Protein AF-0000000072934837 (afdb_homodimer)

Nearest PDB structures (foldseek):
  4kae-assembly1_B  TM=8.809E-01  e=1.795E-12  Anaeromyxobacter dehalogenans 2CP-1
  8agq-assembly1_A  TM=8.141E-01  e=1.104E-08  Populus trichocarpa
  5f05-assembly1_B  TM=7.492E-01  e=6.466E-09  Populus trichocarpa
  5a5k-assembly4_N  TM=7.099E-01  e=2.215E-08  Arabidopsis thaliana
  5a5k-assembly3_O  TM=7.256E-01  e=4.943E-08  Arabidopsis thaliana

pLDDT: mean 95.66, std 6.46, range [39.19, 98.81]

Sequence (382 aa):
MSSSLKLYSYFRSSAAYRVRIALNYKGLPYETIPINLVKGEHKTPEYKKIHPAMLLPALVTTDGNVITQSLVIIDYLDRTFPDSPKLIPENCVDRAAALSIAMIIACDTHPLQNLSVFQYASKVAGRDVRDQWVTHFIERGLSTVEESIRGDGPYCIGGEMSIADVCLVPQVYNALRFQVPLEEKFPNISRMSSSLKLYSYFRSSAAYRVRIALNYKGLPYETIPINLVKGEHKTPEYKKIHPAMLLPALVTTDGNVITQSLVIIDYLDRTFPDSPKLIPENCVDRAAALSIAMIIACDTHPLQNLSVFQYASKVAGRDVRDQWVTHFIERGLSTVEESIRGDGPYCIGGEMSIADVCLVPQVYNALRFQVPLEEKFPNISR

Solvent-accessible surface area (backbone atoms only — not comparable to full-atom values): 20328 Å² total; per-residue (Å²): 124,74,83,46,34,33,34,39,30,37,93,84,35,49,48,23,40,24,44,51,49,49,36,57,72,38,68,53,75,64,44,79,41,81,41,52,65,91,81,44,50,38,72,35,74,72,41,29,76,72,29,77,73,39,64,69,23,38,37,32,41,56,87,67,48,72,40,45,48,40,69,43,41,50,53,48,48,42,69,73,41,66,92,32,72,62,38,71,57,82,52,66,69,59,24,45,52,31,48,30,47,26,41,45,40,54,20,67,17,50,45,65,55,31,68,73,46,36,52,49,50,13,59,70,35,74,45,88,40,46,69,64,51,36,48,51,40,48,52,55,33,48,52,43,45,44,70,62,50,32,79,86,42,87,28,48,74,14,86,52,74,31,46,24,44,38,48,41,52,40,53,51,51,51,35,52,75,65,66,49,66,46,66,81,76,29,52,72,71,61,96,125,72,82,47,34,34,34,38,31,37,94,84,35,48,46,23,40,25,43,52,51,50,37,57,72,39,66,53,75,64,42,80,43,81,42,50,67,91,80,42,49,38,71,35,74,72,42,29,74,73,29,78,74,40,63,67,22,37,36,32,40,55,87,66,49,72,40,45,48,41,69,43,42,51,52,49,49,41,68,73,40,64,91,32,70,61,38,69,55,83,54,67,70,59,24,45,53,30,47,30,48,26,42,45,40,55,22,67,18,50,46,66,55,32,68,74,46,36,51,48,50,13,60,70,36,74,44,90,41,45,70,64,51,37,48,51,42,46,52,55,32,49,52,44,46,46,72,63,49,33,79,85,43,88,30,48,74,14,86,52,76,32,46,25,43,38,47,42,53,39,52,51,52,52,33,54,77,67,64,49,66,46,65,82,75,29,51,72,74,62,95

Structure (mmCIF, N/CA/C/O backbone):
data_AF-0000000072934837-model_v1
#
loop_
_entity.id
_entity.type
_entity.pdbx_description
1 polymer 'Glutathione-S-transferase theta, GST, putative'
#
loop_
_atom_site.group_PDB
_atom_site.id
_atom_site.type_symbol
_atom_site.label_atom_id
_atom_site.label_alt_id
_atom_site.label_comp_id
_atom_site.label_asym_id
_atom_site.label_entity_id
_atom_site.label_seq_id
_atom_site.pdbx_PDB_ins_code
_atom_site.Cartn_x
_atom_site.Cartn_y
_atom_site.Cartn_z
_atom_site.occupancy
_atom_site.B_iso_or_equiv
_atom_site.auth_seq_id
_atom_site.auth_comp_id
_atom_site.auth_asym_id
_atom_site.auth_atom_id
_atom_site.pdbx_PDB_model_num
ATOM 1 N N . MET A 1 1 ? 29.797 11.805 10.359 1 39.31 1 MET A N 1
ATOM 2 C CA . MET A 1 1 ? 28.547 11.172 9.945 1 39.31 1 MET A CA 1
ATOM 3 C C . MET A 1 1 ? 28.125 11.664 8.562 1 39.31 1 MET A C 1
ATOM 5 O O . MET A 1 1 ? 28.141 12.867 8.289 1 39.31 1 MET A O 1
ATOM 9 N N . SER A 1 2 ? 28.203 11.062 7.504 1 48.88 2 SER A N 1
ATOM 10 C CA . SER A 1 2 ? 28.016 11.625 6.172 1 48.88 2 SER A CA 1
ATOM 11 C C . SER A 1 2 ? 26.672 12.336 6.059 1 48.88 2 SER A C 1
ATOM 13 O O . SER A 1 2 ? 25.641 11.805 6.48 1 48.88 2 SER A O 1
ATOM 15 N N . SER A 1 3 ? 26.547 13.688 5.93 1 64.88 3 SER A N 1
ATOM 16 C CA . SER A 1 3 ? 25.578 14.773 5.922 1 64.88 3 SER A CA 1
ATOM 17 C C . SER A 1 3 ? 24.609 14.633 4.762 1 64.88 3 SER A C 1
ATOM 19 O O . SER A 1 3 ? 23.797 15.531 4.504 1 64.88 3 SER A O 1
ATOM 21 N N . SER A 1 4 ? 24.656 13.391 4.043 1 88.62 4 SER A N 1
ATOM 22 C CA . SER A 1 4 ? 23.797 13.352 2.859 1 88.62 4 SER A CA 1
ATOM 23 C C . SER A 1 4 ? 22.844 12.164 2.902 1 88.62 4 SER A C 1
ATOM 25 O O . SER A 1 4 ? 23.109 11.18 3.605 1 88.62 4 SER A O 1
ATOM 27 N N . LEU A 1 5 ? 21.703 12.273 2.369 1 97.56 5 LEU A N 1
ATOM 28 C CA . LEU A 1 5 ? 20.781 11.172 2.143 1 97.56 5 LEU A CA 1
ATOM 29 C C . LEU A 1 5 ? 21.438 10.062 1.336 1 97.56 5 LEU A C 1
ATOM 31 O O . LEU A 1 5 ? 22.203 10.328 0.406 1 97.56 5 LEU A O 1
ATOM 35 N N . LYS A 1 6 ? 21.281 8.773 1.802 1 98.31 6 LYS A N 1
ATOM 36 C CA . LYS A 1 6 ? 21.703 7.602 1.039 1 98.31 6 LYS A CA 1
ATOM 37 C C . LYS A 1 6 ? 20.516 6.73 0.647 1 98.31 6 LYS A C 1
ATOM 39 O O . LYS A 1 6 ? 19.672 6.422 1.482 1 98.31 6 LYS A O 1
ATOM 44 N N . LEU A 1 7 ? 20.438 6.379 -0.629 1 98.62 7 LEU A N 1
ATOM 45 C CA . LEU A 1 7 ? 19.344 5.547 -1.126 1 98.62 7 LEU A CA 1
ATOM 46 C C . LEU A 1 7 ? 19.875 4.207 -1.626 1 98.62 7 LEU A C 1
ATOM 48 O O . LEU A 1 7 ? 20.625 4.152 -2.602 1 98.62 7 LEU A O 1
ATOM 52 N N . TYR A 1 8 ? 19.562 3.127 -0.893 1 98.5 8 TYR A N 1
ATOM 53 C CA . TYR A 1 8 ? 19.734 1.795 -1.46 1 98.5 8 TYR A CA 1
ATOM 54 C C . TYR A 1 8 ? 18.75 1.548 -2.594 1 98.5 8 TYR A C 1
ATOM 56 O O . TYR A 1 8 ? 17.531 1.619 -2.395 1 98.5 8 TYR A O 1
ATOM 64 N N . SER A 1 9 ? 19.297 1.245 -3.766 1 97.75 9 SER A N 1
ATOM 65 C CA . SER A 1 9 ? 18.453 1.261 -4.961 1 97.75 9 SER A CA 1
ATOM 66 C C . SER A 1 9 ? 18.906 0.21 -5.969 1 97.75 9 SER A C 1
ATOM 68 O O . SER A 1 9 ? 19.969 -0.39 -5.809 1 97.75 9 SER A O 1
ATOM 70 N N . TYR A 1 10 ? 18.062 -0.093 -6.844 1 95.56 10 TYR A N 1
ATOM 71 C CA . TYR A 1 10 ? 18.266 -0.911 -8.031 1 95.56 10 TYR A CA 1
ATOM 72 C C . TYR A 1 10 ? 17.578 -0.302 -9.242 1 95.56 10 TYR A C 1
ATOM 74 O O . TYR A 1 10 ? 16.438 0.153 -9.141 1 95.56 10 TYR A O 1
ATOM 82 N N . PHE A 1 11 ? 18.156 -0.319 -10.391 1 91.25 11 PHE A N 1
ATOM 83 C CA . PHE A 1 11 ? 17.688 0.485 -11.516 1 91.25 11 PHE A CA 1
ATOM 84 C C . PHE A 1 11 ? 16.359 -0.035 -12.031 1 91.25 11 PHE A C 1
ATOM 86 O O . PHE A 1 11 ? 15.555 0.73 -12.562 1 91.25 11 PHE A O 1
ATOM 93 N N . ARG A 1 12 ? 16.078 -1.311 -11.836 1 91.12 12 ARG A N 1
ATOM 94 C CA . ARG A 1 12 ? 14.828 -1.846 -12.367 1 91.12 12 ARG A CA 1
ATOM 95 C C . ARG A 1 12 ? 13.773 -1.961 -11.273 1 91.12 12 ARG A C 1
ATOM 97 O O . ARG A 1 12 ? 12.672 -2.457 -11.523 1 91.12 12 ARG A O 1
ATOM 104 N N . SER A 1 13 ? 14.109 -1.567 -10.094 1 95.06 13 SER A N 1
ATOM 105 C CA . SER A 1 13 ? 13.141 -1.603 -9.008 1 95.06 13 SER A CA 1
ATOM 106 C C . SER A 1 13 ? 12.125 -0.474 -9.133 1 95.06 13 SER A C 1
ATOM 108 O O . SER A 1 13 ? 12.477 0.702 -9.008 1 95.06 13 SER A O 1
ATOM 110 N N . SER A 1 14 ? 10.867 -0.869 -9.312 1 97.31 14 SER A N 1
ATOM 111 C CA . SER A 1 14 ? 9.805 0.116 -9.477 1 97.31 14 SER A CA 1
ATOM 112 C C . SER A 1 14 ? 9.648 0.981 -8.234 1 97.31 14 SER A C 1
ATOM 114 O O . SER A 1 14 ? 9.461 2.195 -8.336 1 97.31 14 SER A O 1
ATOM 116 N N . ALA A 1 15 ? 9.742 0.366 -7.043 1 98.19 15 ALA A N 1
ATOM 117 C CA . ALA A 1 15 ? 9.609 1.102 -5.789 1 98.19 15 ALA A CA 1
ATOM 118 C C . ALA A 1 15 ? 10.773 2.076 -5.602 1 98.19 15 ALA A C 1
ATOM 120 O O . ALA A 1 15 ? 10.57 3.205 -5.145 1 98.19 15 ALA A O 1
ATOM 121 N N . ALA A 1 16 ? 11.977 1.66 -5.93 1 98.31 16 ALA A N 1
ATOM 122 C CA . ALA A 1 16 ? 13.125 2.557 -5.832 1 98.31 16 ALA A CA 1
ATOM 123 C C . ALA A 1 16 ? 13.055 3.652 -6.891 1 98.31 16 ALA A C 1
ATOM 125 O O . ALA A 1 16 ? 13.484 4.781 -6.652 1 98.31 16 ALA A O 1
ATOM 126 N N . TYR A 1 17 ? 12.547 3.285 -8.039 1 98.44 17 TYR A N 1
ATOM 127 C CA . TYR A 1 17 ? 12.367 4.227 -9.141 1 98.44 17 TYR A CA 1
ATOM 128 C C . TYR A 1 17 ? 11.492 5.398 -8.727 1 98.44 17 TYR A C 1
ATOM 130 O O . TYR A 1 17 ? 11.836 6.559 -8.969 1 98.44 17 TYR A O 1
ATOM 138 N N . ARG A 1 18 ? 10.406 5.152 -8.047 1 98.5 18 ARG A N 1
ATOM 139 C CA . ARG A 1 18 ? 9.516 6.223 -7.605 1 98.5 18 ARG A CA 1
ATOM 140 C C . ARG A 1 18 ? 10.227 7.168 -6.641 1 98.5 18 ARG A C 1
ATOM 142 O O . ARG A 1 18 ? 10.023 8.383 -6.684 1 98.5 18 ARG A O 1
ATOM 149 N N . VAL A 1 19 ? 11.086 6.609 -5.762 1 98.81 19 VAL A N 1
ATOM 150 C CA . VAL A 1 19 ? 11.805 7.43 -4.793 1 98.81 19 VAL A CA 1
ATOM 151 C C . VAL A 1 19 ? 12.867 8.266 -5.512 1 98.81 19 VAL A C 1
ATOM 153 O O . VAL A 1 19 ? 13.078 9.43 -5.176 1 98.81 19 VAL A O 1
ATOM 156 N N . ARG A 1 20 ? 13.516 7.668 -6.516 1 98.69 20 ARG A N 1
ATOM 157 C CA . ARG A 1 20 ? 14.484 8.43 -7.297 1 98.69 20 ARG A CA 1
ATOM 158 C C . ARG A 1 20 ? 13.82 9.609 -8 1 98.69 20 ARG A C 1
ATOM 160 O O . ARG A 1 20 ? 14.359 10.719 -8.016 1 98.69 20 ARG A O 1
ATOM 167 N N . ILE A 1 21 ? 12.648 9.383 -8.609 1 98.62 21 ILE A N 1
ATOM 168 C CA . ILE A 1 21 ? 11.914 10.484 -9.234 1 98.62 21 ILE A CA 1
ATOM 169 C C . ILE A 1 21 ? 11.641 11.578 -8.203 1 98.62 21 ILE A C 1
ATOM 171 O O . ILE A 1 21 ? 11.867 12.758 -8.469 1 98.62 21 ILE A O 1
ATOM 175 N N . ALA A 1 22 ? 11.172 11.188 -6.984 1 98.75 22 ALA A N 1
ATOM 176 C CA . ALA A 1 22 ? 10.828 12.141 -5.934 1 98.75 22 ALA A CA 1
ATOM 177 C C . ALA A 1 22 ? 12.047 12.961 -5.527 1 98.75 22 ALA A C 1
ATOM 179 O O . ALA A 1 22 ? 11.969 14.188 -5.438 1 98.75 22 ALA A O 1
ATOM 180 N N . LEU A 1 23 ? 13.148 12.273 -5.262 1 98.62 23 LEU A N 1
ATOM 181 C CA . LEU A 1 23 ? 14.367 12.953 -4.836 1 98.62 23 LEU A CA 1
ATOM 182 C C . LEU A 1 23 ? 14.836 13.945 -5.891 1 98.62 23 LEU A C 1
ATOM 184 O O . LEU A 1 23 ? 15.203 15.078 -5.566 1 98.62 23 LEU A O 1
ATOM 188 N N . ASN A 1 24 ? 14.844 13.555 -7.121 1 98.38 24 ASN A N 1
ATOM 189 C CA . ASN A 1 24 ? 15.305 14.414 -8.211 1 98.38 24 ASN A CA 1
ATOM 190 C C . ASN A 1 24 ? 14.352 15.586 -8.43 1 98.38 24 ASN A C 1
ATOM 192 O O . ASN A 1 24 ? 14.797 16.719 -8.633 1 98.38 24 ASN A O 1
ATOM 196 N N . TYR A 1 25 ? 13.078 15.281 -8.438 1 98.12 25 TYR A N 1
ATOM 197 C CA . TYR A 1 25 ? 12.086 16.344 -8.586 1 98.12 25 TYR A CA 1
ATOM 198 C C . TYR A 1 25 ? 12.25 17.406 -7.504 1 98.12 25 TYR A C 1
ATOM 200 O O . TYR A 1 25 ? 12.102 18.594 -7.77 1 98.12 25 TYR A O 1
ATOM 208 N N . LYS A 1 26 ? 12.523 17 -6.297 1 98 26 LYS A N 1
ATOM 209 C CA . LYS A 1 26 ? 12.648 17.891 -5.145 1 98 26 LYS A CA 1
ATOM 210 C C . LYS A 1 26 ? 14.023 18.562 -5.102 1 98 26 LYS A C 1
ATOM 212 O O . LYS A 1 26 ? 14.258 19.453 -4.293 1 98 26 LYS A O 1
ATOM 217 N N . GLY A 1 27 ? 14.922 18.125 -5.961 1 97.88 27 GLY A N 1
ATOM 218 C CA . GLY A 1 27 ? 16.25 18.688 -6.027 1 97.88 27 GLY A CA 1
ATOM 219 C C . GLY A 1 27 ? 17.094 18.375 -4.809 1 97.88 27 GLY A C 1
ATOM 220 O O . GLY A 1 27 ? 17.906 19.203 -4.371 1 97.88 27 GLY A O 1
ATOM 221 N N . LEU A 1 28 ? 16.922 17.25 -4.234 1 97.62 28 LEU A N 1
ATOM 222 C CA . LEU A 1 28 ? 17.656 16.859 -3.033 1 97.62 28 LEU A CA 1
ATOM 223 C C . LEU A 1 28 ? 18.875 16 -3.389 1 97.62 28 LEU A C 1
ATOM 225 O O . LEU A 1 28 ? 18.75 15 -4.09 1 97.62 28 LEU A O 1
ATOM 229 N N . PRO A 1 29 ? 20.031 16.406 -2.947 1 97.12 29 PRO A N 1
ATOM 230 C CA . PRO A 1 29 ? 21.203 15.57 -3.174 1 97.12 29 PRO A CA 1
ATOM 231 C C . PRO A 1 29 ? 21.156 14.266 -2.375 1 97.12 29 PRO A C 1
ATOM 233 O O . PRO A 1 29 ? 20.703 14.258 -1.229 1 97.12 29 PRO A O 1
ATOM 236 N N . TYR A 1 30 ? 21.625 13.219 -2.998 1 97.94 30 TYR A N 1
ATOM 237 C CA . TYR A 1 30 ? 21.688 11.922 -2.326 1 97.94 30 TYR A CA 1
ATOM 238 C C . TYR A 1 30 ? 22.734 11.023 -2.977 1 97.94 30 TYR A C 1
ATOM 240 O O . TYR A 1 30 ? 23.094 11.227 -4.137 1 97.94 30 TYR A O 1
ATOM 248 N N . GLU A 1 31 ? 23.203 10.086 -2.217 1 97.75 31 GLU A N 1
ATOM 249 C CA . GLU A 1 31 ? 24.078 9.031 -2.707 1 97.75 31 GLU A CA 1
ATOM 250 C C . GLU A 1 31 ? 23.312 7.75 -2.992 1 97.75 31 GLU A C 1
ATOM 252 O O . GLU A 1 31 ? 22.484 7.32 -2.182 1 97.75 31 GLU A O 1
ATOM 257 N N . THR A 1 32 ? 23.562 7.16 -4.133 1 97.56 32 THR A N 1
ATOM 258 C CA . THR A 1 32 ? 22.953 5.883 -4.469 1 97.56 32 THR A CA 1
ATOM 259 C C . THR A 1 32 ? 23.859 4.723 -4.074 1 97.56 32 THR A C 1
ATOM 261 O O . THR A 1 32 ? 25.047 4.715 -4.41 1 97.56 32 THR A O 1
ATOM 264 N N . ILE A 1 33 ? 23.344 3.812 -3.307 1 97.44 33 ILE A N 1
ATOM 265 C CA . ILE A 1 33 ? 24.016 2.549 -3.002 1 97.44 33 ILE A CA 1
ATOM 266 C C . ILE A 1 33 ? 23.359 1.416 -3.781 1 97.44 33 ILE A C 1
ATOM 268 O O . ILE A 1 33 ? 22.266 0.964 -3.428 1 97.44 33 ILE A O 1
ATOM 272 N N . PRO A 1 34 ? 23.969 0.91 -4.777 1 97.06 34 PRO A N 1
ATOM 273 C CA . PRO A 1 34 ? 23.328 -0.082 -5.637 1 97.06 34 PRO A CA 1
ATOM 274 C C . PRO A 1 34 ? 23.203 -1.45 -4.973 1 97.06 34 PRO A C 1
ATOM 276 O O . PRO A 1 34 ? 24.109 -1.89 -4.273 1 97.06 34 PRO A O 1
ATOM 279 N N . ILE A 1 35 ? 22.078 -2.033 -5.023 1 96.56 35 ILE A N 1
ATOM 280 C CA . ILE A 1 35 ? 21.781 -3.404 -4.629 1 96.56 35 ILE A CA 1
ATOM 281 C C . ILE A 1 35 ? 21.281 -4.195 -5.84 1 96.56 35 ILE A C 1
ATOM 283 O O . ILE A 1 35 ? 20.172 -3.955 -6.332 1 96.56 35 ILE A O 1
ATOM 287 N N . ASN A 1 36 ? 22.062 -5.199 -6.363 1 93.25 36 ASN A N 1
ATOM 288 C CA . ASN A 1 36 ? 21.656 -5.988 -7.523 1 93.25 36 ASN A CA 1
ATOM 289 C C . ASN A 1 36 ? 20.688 -7.098 -7.133 1 93.25 36 ASN A C 1
ATOM 291 O O . ASN A 1 36 ? 21.094 -8.117 -6.57 1 93.25 36 ASN A O 1
ATOM 295 N N . LEU A 1 37 ? 19.453 -6.988 -7.527 1 89.06 37 LEU A N 1
ATOM 296 C CA . LEU A 1 37 ? 18.406 -7.938 -7.152 1 89.06 37 LEU A CA 1
ATOM 297 C C . LEU A 1 37 ? 18.594 -9.258 -7.891 1 89.06 37 LEU A C 1
ATOM 299 O O . LEU A 1 37 ? 18.312 -10.328 -7.34 1 89.06 37 LEU A O 1
ATOM 303 N N . VAL A 1 38 ? 19.047 -9.211 -9.133 1 85.19 38 VAL A N 1
ATOM 304 C CA . VAL A 1 38 ? 19.219 -10.398 -9.953 1 85.19 38 VAL A CA 1
ATOM 305 C C . VAL A 1 38 ? 20.328 -11.273 -9.383 1 85.19 38 VAL A C 1
ATOM 307 O O . VAL A 1 38 ? 20.234 -12.5 -9.383 1 85.19 38 VAL A O 1
ATOM 310 N N . LYS A 1 39 ? 21.344 -10.641 -8.789 1 91.31 39 LYS A N 1
ATOM 311 C CA . LYS A 1 39 ? 22.469 -11.359 -8.188 1 91.31 39 LYS A CA 1
ATOM 312 C C . LYS A 1 39 ? 22.172 -11.742 -6.742 1 91.31 39 LYS A C 1
ATOM 314 O O . LYS A 1 39 ? 23 -12.359 -6.074 1 91.31 39 LYS A O 1
ATOM 319 N N . GLY A 1 40 ? 21.031 -11.266 -6.207 1 91.69 40 GLY A N 1
ATOM 320 C CA . GLY A 1 40 ? 20.594 -11.656 -4.875 1 91.69 40 GLY A CA 1
ATOM 321 C C . GLY A 1 40 ? 21.25 -10.836 -3.775 1 91.69 40 GLY A C 1
ATOM 322 O O . GLY A 1 40 ? 21.312 -11.273 -2.623 1 91.69 40 GLY A O 1
ATOM 323 N N . GLU A 1 41 ? 21.766 -9.711 -4.043 1 94.25 41 GLU A N 1
ATOM 324 C CA . GLU A 1 41 ? 22.469 -8.891 -3.062 1 94.25 41 GLU A CA 1
ATOM 325 C C . GLU A 1 41 ? 21.531 -8.43 -1.955 1 94.25 41 GLU A C 1
ATOM 327 O O . GLU A 1 41 ? 21.969 -8.07 -0.861 1 94.25 41 GLU A O 1
ATOM 332 N N . HIS A 1 42 ? 20.234 -8.406 -2.256 1 94 42 HIS A N 1
ATOM 333 C CA . HIS A 1 42 ? 19.25 -8.008 -1.268 1 94 42 HIS A CA 1
ATOM 334 C C . HIS A 1 42 ? 19.016 -9.102 -0.239 1 94 42 HIS A C 1
ATOM 336 O O . HIS A 1 42 ? 18.328 -8.891 0.763 1 94 42 HIS A O 1
ATOM 342 N N . LYS A 1 43 ? 19.609 -10.258 -0.418 1 94.5 43 LYS A N 1
ATOM 343 C CA . LYS A 1 43 ? 19.359 -11.391 0.461 1 94.5 43 LYS A CA 1
ATOM 344 C C . LYS A 1 43 ? 20.531 -11.602 1.427 1 94.5 43 LYS A C 1
ATOM 346 O O . LYS A 1 43 ? 20.516 -12.555 2.213 1 94.5 43 LYS A O 1
ATOM 351 N N . THR A 1 44 ? 21.484 -10.773 1.417 1 95.56 44 THR A N 1
ATOM 352 C CA . THR A 1 44 ? 22.641 -10.922 2.285 1 95.56 44 THR A CA 1
ATOM 353 C C . THR A 1 44 ? 22.297 -10.516 3.717 1 95.56 44 THR A C 1
ATOM 355 O O . THR A 1 44 ? 21.438 -9.656 3.938 1 95.56 44 THR A O 1
ATOM 358 N N . PRO A 1 45 ? 23.016 -11.078 4.711 1 95.06 45 PRO A N 1
ATOM 359 C CA . PRO A 1 45 ? 22.828 -10.672 6.105 1 95.06 45 PRO A CA 1
ATOM 360 C C . PRO A 1 45 ? 23.109 -9.195 6.336 1 95.06 45 PRO A C 1
ATOM 362 O O . PRO A 1 45 ? 22.469 -8.555 7.176 1 95.06 45 PRO A O 1
ATOM 365 N N . GLU A 1 46 ? 24.062 -8.719 5.602 1 94.94 46 GLU A N 1
ATOM 366 C CA . GLU A 1 46 ? 24.422 -7.312 5.73 1 94.94 46 GLU A CA 1
ATOM 367 C C . GLU A 1 46 ? 23.266 -6.406 5.316 1 94.94 46 GLU A C 1
ATOM 369 O O . GLU A 1 46 ? 22.922 -5.453 6.023 1 94.94 46 GLU A O 1
ATOM 374 N N . TYR A 1 47 ? 22.688 -6.711 4.207 1 96.44 47 TYR A N 1
ATOM 375 C CA . TYR A 1 47 ? 21.594 -5.867 3.756 1 96.44 47 TYR A CA 1
ATOM 376 C C . TYR A 1 47 ? 20.359 -6.074 4.621 1 96.44 47 TYR A C 1
ATOM 378 O O . TYR A 1 47 ? 19.578 -5.141 4.84 1 96.44 47 TYR A O 1
ATOM 386 N N . LYS A 1 48 ? 20.156 -7.242 5.105 1 94.19 48 LYS A N 1
ATOM 387 C CA . LYS A 1 48 ? 19.016 -7.523 5.984 1 94.19 48 LYS A CA 1
ATOM 388 C C . LYS A 1 48 ? 19.031 -6.605 7.203 1 94.19 48 LYS A C 1
ATOM 390 O O . LYS A 1 48 ? 17.969 -6.25 7.727 1 94.19 48 LYS A O 1
ATOM 395 N N . LYS A 1 49 ? 20.172 -6.176 7.66 1 93.12 49 LYS A N 1
ATOM 396 C CA . LYS A 1 49 ? 20.281 -5.262 8.797 1 93.12 49 LYS A CA 1
ATOM 397 C C . LYS A 1 49 ? 19.75 -3.879 8.445 1 93.12 49 LYS A C 1
ATOM 399 O O . LYS A 1 49 ? 19.328 -3.127 9.32 1 93.12 49 LYS A O 1
ATOM 404 N N . ILE A 1 50 ? 19.766 -3.596 7.141 1 94.69 50 ILE A N 1
ATOM 405 C CA . ILE A 1 50 ? 19.297 -2.305 6.652 1 94.69 50 ILE A CA 1
ATOM 406 C C . ILE A 1 50 ? 17.797 -2.381 6.379 1 94.69 50 ILE A C 1
ATOM 408 O O . ILE A 1 50 ? 17.031 -1.504 6.797 1 94.69 50 ILE A O 1
ATOM 412 N N . HIS A 1 51 ? 17.422 -3.445 5.758 1 95.19 51 HIS A N 1
ATOM 413 C CA . HIS A 1 51 ? 16.047 -3.686 5.359 1 95.19 51 HIS A CA 1
ATOM 414 C C . HIS A 1 51 ? 15.602 -5.094 5.734 1 95.19 51 HIS A C 1
ATOM 416 O O . HIS A 1 51 ? 15.703 -6.02 4.922 1 95.19 51 HIS A O 1
ATOM 422 N N . PRO A 1 52 ? 14.945 -5.227 6.805 1 90.5 52 PRO A N 1
ATOM 423 C CA . PRO A 1 52 ? 14.609 -6.559 7.316 1 90.5 52 PRO A CA 1
ATOM 424 C C . PRO A 1 52 ? 13.766 -7.371 6.336 1 90.5 52 PRO A C 1
ATOM 426 O O . PRO A 1 52 ? 13.852 -8.602 6.316 1 90.5 52 PRO A O 1
ATOM 429 N N . ALA A 1 53 ? 13 -6.738 5.488 1 92 53 ALA A N 1
ATOM 430 C CA . ALA A 1 53 ? 12.188 -7.438 4.492 1 92 53 ALA A CA 1
ATOM 431 C C . ALA A 1 53 ? 13.023 -7.797 3.264 1 92 53 ALA A C 1
ATOM 433 O O . ALA A 1 53 ? 12.539 -8.484 2.359 1 92 53 ALA A O 1
ATOM 434 N N . MET A 1 54 ? 14.258 -7.293 3.215 1 94.31 54 MET A N 1
ATOM 435 C CA . MET A 1 54 ? 15.18 -7.559 2.117 1 94.31 54 MET A CA 1
ATOM 436 C C . MET A 1 54 ? 14.594 -7.094 0.788 1 94.31 54 MET A C 1
ATOM 438 O O . MET A 1 54 ? 14.648 -7.82 -0.207 1 94.31 54 MET A O 1
ATOM 442 N N . LEU A 1 55 ? 13.938 -6.027 0.875 1 94.62 55 LEU A N 1
ATOM 443 C CA . LEU A 1 55 ? 13.375 -5.383 -0.308 1 94.62 55 LEU A CA 1
ATOM 444 C C . LEU A 1 55 ? 14.047 -4.035 -0.562 1 94.62 55 LEU A C 1
ATOM 446 O O . LEU A 1 55 ? 15.031 -3.691 0.105 1 94.62 55 LEU A O 1
ATOM 450 N N . LEU A 1 56 ? 13.719 -3.404 -1.64 1 96.06 56 LEU A N 1
ATOM 451 C CA . LEU A 1 56 ? 14.117 -2.047 -1.985 1 96.06 56 LEU A CA 1
ATOM 452 C C . LEU A 1 56 ? 12.906 -1.124 -2.076 1 96.06 56 LEU A C 1
ATOM 454 O O . LEU A 1 56 ? 11.789 -1.583 -2.324 1 96.06 56 LEU A O 1
ATOM 458 N N . PRO A 1 57 ? 13.078 0.179 -1.885 1 98.19 57 PRO A N 1
ATOM 459 C CA . PRO A 1 57 ? 14.266 0.933 -1.478 1 98.19 57 PRO A CA 1
ATOM 460 C C . PRO A 1 57 ? 14.438 0.985 0.039 1 98.19 57 PRO A C 1
ATOM 462 O O . PRO A 1 57 ? 13.539 0.583 0.781 1 98.19 57 PRO A O 1
ATOM 465 N N . ALA A 1 58 ? 15.547 1.409 0.496 1 98.31 58 ALA A N 1
ATOM 466 C CA . ALA A 1 58 ? 15.789 1.918 1.844 1 98.31 58 ALA A CA 1
ATOM 467 C C . ALA A 1 58 ? 16.5 3.262 1.805 1 98.31 58 ALA A C 1
ATOM 469 O O . ALA A 1 58 ? 17.5 3.424 1.082 1 98.31 58 ALA A O 1
ATOM 470 N N . LEU A 1 59 ? 16.016 4.242 2.502 1 98.56 59 LEU A N 1
ATOM 471 C CA . LEU A 1 59 ? 16.641 5.559 2.602 1 98.56 59 LEU A CA 1
ATOM 472 C C . LEU A 1 59 ? 17.328 5.734 3.957 1 98.56 59 LEU A C 1
ATOM 474 O O . LEU A 1 59 ? 16.688 5.578 5 1 98.56 59 LEU A O 1
ATOM 478 N N . VAL A 1 60 ? 18.562 6 4.004 1 97.75 60 VAL A N 1
ATOM 479 C CA . VAL A 1 60 ? 19.266 6.41 5.219 1 97.75 60 VAL A CA 1
ATOM 480 C C . VAL A 1 60 ? 19.266 7.934 5.332 1 97.75 60 VAL A C 1
ATOM 482 O O . VAL A 1 60 ? 19.797 8.625 4.461 1 97.75 60 VAL A O 1
ATOM 485 N N . THR A 1 61 ? 18.672 8.414 6.336 1 96.69 61 THR A N 1
ATOM 486 C CA . THR A 1 61 ? 18.547 9.852 6.551 1 96.69 61 THR A CA 1
ATOM 487 C C . THR A 1 61 ? 19.875 10.453 7.035 1 96.69 61 THR A C 1
ATOM 489 O O . THR A 1 61 ? 20.812 9.719 7.344 1 96.69 61 THR A O 1
ATOM 492 N N . THR A 1 62 ? 19.859 11.797 7.109 1 93.12 62 THR A N 1
ATOM 493 C CA . THR A 1 62 ? 21.078 12.492 7.496 1 93.12 62 THR A CA 1
ATOM 494 C C . THR A 1 62 ? 21.453 12.172 8.938 1 93.12 62 THR A C 1
ATOM 496 O O . THR A 1 62 ? 22.625 12.219 9.305 1 93.12 62 THR A O 1
ATOM 499 N N . ASP A 1 63 ? 20.469 11.836 9.734 1 91.62 63 ASP A N 1
ATOM 500 C CA . ASP A 1 63 ? 20.734 11.523 11.141 1 91.62 63 ASP A CA 1
ATOM 501 C C . ASP A 1 63 ? 20.969 10.023 11.328 1 91.62 63 ASP A C 1
ATOM 503 O O . ASP A 1 63 ? 21.078 9.547 12.461 1 91.62 63 ASP A O 1
ATOM 507 N N . GLY A 1 64 ? 20.938 9.289 10.281 1 92.69 64 GLY A N 1
ATOM 508 C CA . GLY A 1 64 ? 21.344 7.895 10.344 1 92.69 64 GLY A CA 1
ATOM 509 C C . GLY A 1 64 ? 20.172 6.934 10.461 1 92.69 64 GLY A C 1
ATOM 510 O O . GLY A 1 64 ? 20.375 5.715 10.484 1 92.69 64 GLY A O 1
ATOM 511 N N . ASN A 1 65 ? 18.984 7.43 10.453 1 94.69 65 ASN A N 1
ATOM 512 C CA . ASN A 1 65 ? 17.812 6.559 10.508 1 94.69 65 ASN A CA 1
ATOM 513 C C . ASN A 1 65 ? 17.516 5.934 9.141 1 94.69 65 ASN A C 1
ATOM 515 O O . ASN A 1 65 ? 17.828 6.523 8.109 1 94.69 65 ASN A O 1
ATOM 519 N N . VAL A 1 66 ? 16.953 4.738 9.195 1 96.81 66 VAL A N 1
ATOM 520 C CA . VAL A 1 66 ? 16.578 4.051 7.965 1 96.81 66 VAL A CA 1
ATOM 521 C C . VAL A 1 66 ? 15.062 4.066 7.801 1 96.81 66 VAL A C 1
ATOM 523 O O . VAL A 1 66 ? 14.328 3.744 8.734 1 96.81 66 VAL A O 1
ATOM 526 N N . ILE A 1 67 ? 14.664 4.504 6.664 1 97.81 67 ILE A N 1
ATOM 527 C CA . ILE A 1 67 ? 13.25 4.461 6.305 1 97.81 67 ILE A CA 1
ATOM 528 C C . ILE A 1 67 ? 13.047 3.525 5.113 1 97.81 67 ILE A C 1
ATOM 530 O O . ILE A 1 67 ? 13.734 3.648 4.098 1 97.81 67 ILE A O 1
ATOM 534 N N . THR A 1 68 ? 12.125 2.617 5.387 1 96.5 68 THR A N 1
ATOM 535 C CA . THR A 1 68 ? 11.766 1.709 4.305 1 96.5 68 THR A CA 1
ATOM 536 C C . THR A 1 68 ? 10.375 2.033 3.764 1 96.5 68 THR A C 1
ATOM 538 O O . THR A 1 68 ? 9.688 2.908 4.293 1 96.5 68 THR A O 1
ATOM 541 N N . GLN A 1 69 ? 10 1.318 2.709 1 97.94 69 GLN A N 1
ATOM 542 C CA . GLN A 1 69 ? 8.742 1.555 2.004 1 97.94 69 GLN A CA 1
ATOM 543 C C . GLN A 1 69 ? 8.789 2.863 1.221 1 97.94 69 GLN A C 1
ATOM 545 O O . GLN A 1 69 ? 8.953 3.938 1.805 1 97.94 69 GLN A O 1
ATOM 550 N N . SER A 1 70 ? 8.523 2.77 -0.029 1 98.75 70 SER A N 1
ATOM 551 C CA . SER A 1 70 ? 8.742 3.887 -0.941 1 98.75 70 SER A CA 1
ATOM 552 C C . SER A 1 70 ? 7.805 5.047 -0.625 1 98.75 70 SER A C 1
ATOM 554 O O . SER A 1 70 ? 8.219 6.207 -0.629 1 98.75 70 SER A O 1
ATOM 556 N N . LEU A 1 71 ? 6.535 4.785 -0.303 1 98.81 71 LEU A N 1
ATOM 557 C CA . LEU A 1 71 ? 5.586 5.863 -0.046 1 98.81 71 LEU A CA 1
ATOM 558 C C . LEU A 1 71 ? 5.887 6.543 1.285 1 98.81 71 LEU A C 1
ATOM 560 O O . LEU A 1 71 ? 5.629 7.742 1.446 1 98.81 71 LEU A O 1
ATOM 564 N N . VAL A 1 72 ? 6.445 5.824 2.252 1 98.75 72 VAL A N 1
ATOM 565 C CA . VAL A 1 72 ? 6.844 6.391 3.537 1 98.75 72 VAL A CA 1
ATOM 566 C C . VAL A 1 72 ? 8.047 7.305 3.346 1 98.75 72 VAL A C 1
ATOM 568 O O . VAL A 1 72 ? 8.125 8.375 3.955 1 98.75 72 VAL A O 1
ATOM 571 N N . ILE A 1 73 ? 8.938 6.875 2.5 1 98.75 73 ILE A N 1
ATOM 572 C CA . ILE A 1 73 ? 10.094 7.703 2.178 1 98.75 73 ILE A CA 1
ATOM 573 C C . ILE A 1 73 ? 9.633 9.023 1.567 1 98.75 73 ILE A C 1
ATOM 575 O O . ILE A 1 73 ? 10.109 10.094 1.945 1 98.75 73 ILE A O 1
ATOM 579 N N . ILE A 1 74 ? 8.695 8.961 0.67 1 98.75 74 ILE A N 1
ATOM 580 C CA . ILE A 1 74 ? 8.211 10.164 0.003 1 98.75 74 ILE A CA 1
ATOM 581 C C . ILE A 1 74 ? 7.492 11.062 1.009 1 98.75 74 ILE A C 1
ATOM 583 O O . ILE A 1 74 ? 7.641 12.281 0.979 1 98.75 74 ILE A O 1
ATOM 587 N N . ASP A 1 75 ? 6.695 10.469 1.887 1 98.62 75 ASP A N 1
ATOM 588 C CA . ASP A 1 75 ? 6.074 11.227 2.975 1 98.62 75 ASP A CA 1
ATOM 589 C C . ASP A 1 75 ? 7.129 11.938 3.82 1 98.62 75 ASP A C 1
ATOM 591 O O . ASP A 1 75 ? 6.984 13.117 4.133 1 98.62 75 ASP A O 1
ATOM 595 N N . TYR A 1 76 ? 8.203 11.234 4.176 1 98.5 76 TYR A N 1
ATOM 596 C CA . TYR A 1 76 ? 9.312 11.789 4.941 1 98.5 76 TYR A CA 1
ATOM 597 C C . TYR A 1 76 ? 9.938 12.977 4.215 1 98.5 76 TYR A C 1
ATOM 599 O O . TYR A 1 76 ? 10.172 14.023 4.82 1 98.5 76 TYR A O 1
ATOM 607 N N . LEU A 1 77 ? 10.18 12.828 2.936 1 98.31 77 LEU A N 1
ATOM 608 C CA . LEU A 1 77 ? 10.82 13.875 2.152 1 98.31 77 LEU A CA 1
ATOM 609 C C . LEU A 1 77 ? 9.945 15.125 2.107 1 98.31 77 LEU A C 1
ATOM 611 O O . LEU A 1 77 ? 10.445 16.25 2.236 1 98.31 77 LEU A O 1
ATOM 615 N N . ASP A 1 78 ? 8.648 14.938 1.924 1 98 78 ASP A N 1
ATOM 616 C CA . ASP A 1 78 ? 7.727 16.062 1.891 1 98 78 ASP A CA 1
ATOM 617 C C . ASP A 1 78 ? 7.742 16.828 3.213 1 98 78 ASP A C 1
ATOM 619 O O . ASP A 1 78 ? 7.641 18.062 3.227 1 98 78 ASP A O 1
ATOM 623 N N . ARG A 1 79 ? 7.82 16.141 4.293 1 96.81 79 ARG A N 1
ATOM 624 C CA . ARG A 1 79 ? 7.695 16.75 5.613 1 96.81 79 ARG A CA 1
ATOM 625 C C . ARG A 1 79 ? 9.016 17.375 6.059 1 96.81 79 ARG A C 1
ATOM 627 O O . ARG A 1 79 ? 9.023 18.422 6.707 1 96.81 79 ARG A O 1
ATOM 634 N N . THR A 1 80 ? 10.07 16.766 5.68 1 96.44 80 THR A N 1
ATOM 635 C CA . THR A 1 80 ? 11.383 17.156 6.188 1 96.44 80 THR A CA 1
ATOM 636 C C . THR A 1 80 ? 11.984 18.281 5.34 1 96.44 80 THR A C 1
ATOM 638 O O . THR A 1 80 ? 12.789 19.062 5.828 1 96.44 80 THR A O 1
ATOM 641 N N . PHE A 1 81 ? 11.586 18.359 4.094 1 96.56 81 PHE A N 1
ATOM 642 C CA . PHE A 1 81 ? 12.102 19.375 3.186 1 96.56 81 PHE A CA 1
ATOM 643 C C . PHE A 1 81 ? 10.969 20.203 2.607 1 96.56 81 PHE A C 1
ATOM 645 O O . PHE A 1 81 ? 10.75 20.219 1.395 1 96.56 81 PHE A O 1
ATOM 652 N N . PRO A 1 82 ? 10.359 20.969 3.439 1 94.94 82 PRO A N 1
ATOM 653 C CA . PRO A 1 82 ? 9.156 21.703 3.043 1 94.94 82 PRO A CA 1
ATOM 654 C C . PRO A 1 82 ? 9.438 22.781 2 1 94.94 82 PRO A C 1
ATOM 656 O O . PRO A 1 82 ? 8.516 23.266 1.343 1 94.94 82 PRO A O 1
ATOM 659 N N . ASP A 1 83 ? 10.641 23.203 1.804 1 96.94 83 ASP A N 1
ATOM 660 C CA . ASP A 1 83 ? 10.992 24.25 0.837 1 96.94 83 ASP A CA 1
ATOM 661 C C . ASP A 1 83 ? 11.18 23.656 -0.558 1 96.94 83 ASP A C 1
ATOM 663 O O . ASP A 1 83 ? 11.414 24.391 -1.522 1 96.94 83 ASP A O 1
ATOM 667 N N . SER A 1 84 ? 11.109 22.359 -0.683 1 96.75 84 SER A N 1
ATOM 668 C CA . SER A 1 84 ? 11.109 21.672 -1.97 1 96.75 84 SER A CA 1
ATOM 669 C C . SER A 1 84 ? 9.688 21.391 -2.451 1 96.75 84 SER A C 1
ATOM 671 O O . SER A 1 84 ? 8.734 21.484 -1.676 1 96.75 84 SER A O 1
ATOM 673 N N . PRO A 1 85 ? 9.531 21.172 -3.738 1 96.88 85 PRO A N 1
ATOM 674 C CA . PRO A 1 85 ? 8.18 20.906 -4.246 1 96.88 85 PRO A CA 1
ATOM 675 C C . PRO A 1 85 ? 7.484 19.766 -3.504 1 96.88 85 PRO A C 1
ATOM 677 O O . PRO A 1 85 ? 8.117 18.75 -3.197 1 96.88 85 PRO A O 1
ATOM 680 N N . LYS A 1 86 ? 6.215 20 -3.217 1 96.88 86 LYS A N 1
ATOM 681 C CA . LYS A 1 86 ? 5.434 19 -2.494 1 96.88 86 LYS A CA 1
ATOM 682 C C . LYS A 1 86 ? 4.84 17.969 -3.453 1 96.88 86 LYS A C 1
ATOM 684 O O . LYS A 1 86 ? 4.363 18.312 -4.535 1 96.88 86 LYS A O 1
ATOM 689 N N . LEU A 1 87 ? 4.887 16.766 -3.086 1 98.31 87 LEU A N 1
ATOM 690 C CA . LEU A 1 87 ? 4.363 15.688 -3.906 1 98.31 87 LEU A CA 1
ATOM 691 C C . LEU A 1 87 ? 2.986 15.25 -3.422 1 98.31 87 LEU A C 1
ATOM 693 O O . LEU A 1 87 ? 2.201 14.688 -4.188 1 98.31 87 LEU A O 1
ATOM 697 N N . ILE A 1 88 ? 2.703 15.414 -2.158 1 98.25 88 ILE A N 1
ATOM 698 C CA . ILE A 1 88 ? 1.395 15.109 -1.59 1 98.25 88 ILE A CA 1
ATOM 699 C C . ILE A 1 88 ? 0.6 16.406 -1.401 1 98.25 88 ILE A C 1
ATOM 701 O O . ILE A 1 88 ? 0.966 17.25 -0.584 1 98.25 88 ILE A O 1
ATOM 705 N N . PRO A 1 89 ? -0.5 16.516 -2.156 1 96.94 89 PRO A N 1
ATOM 706 C CA . PRO A 1 89 ? -1.272 17.766 -2.09 1 96.94 89 PRO A CA 1
ATOM 707 C C . PRO A 1 89 ? -1.775 18.078 -0.682 1 96.94 89 PRO A C 1
ATOM 709 O O . PRO A 1 89 ? -1.99 17.156 0.115 1 96.94 89 PRO A O 1
ATOM 712 N N . GLU A 1 90 ? -1.999 19.359 -0.427 1 93.94 90 GLU A N 1
ATOM 713 C CA . GLU A 1 90 ? -2.488 19.797 0.877 1 93.94 90 GLU A CA 1
ATOM 714 C C . GLU A 1 90 ? -4.012 19.766 0.933 1 93.94 90 GLU A C 1
ATOM 716 O O . GLU A 1 90 ? -4.594 19.453 1.972 1 93.94 90 GLU A O 1
ATOM 721 N N . ASN A 1 91 ? -4.59 20.156 -0.195 1 93.62 91 ASN A N 1
ATOM 722 C CA . ASN A 1 91 ? -6.047 20.141 -0.23 1 93.62 91 ASN A CA 1
ATOM 723 C C . ASN A 1 91 ? -6.605 18.734 -0.103 1 93.62 91 ASN A C 1
ATOM 725 O O . ASN A 1 91 ? -6.078 17.797 -0.701 1 93.62 91 ASN A O 1
ATOM 729 N N . CYS A 1 92 ? -7.645 18.594 0.625 1 93.62 92 CYS A N 1
ATOM 730 C CA . CYS A 1 92 ? -8.164 17.297 1.041 1 93.62 92 CYS A CA 1
ATOM 731 C C . CYS A 1 92 ? -8.586 16.469 -0.165 1 93.62 92 CYS A C 1
ATOM 733 O O . CYS A 1 92 ? -8.266 15.273 -0.247 1 93.62 92 CYS A O 1
ATOM 735 N N . VAL A 1 93 ? -9.266 17.062 -1.093 1 93.31 93 VAL A N 1
ATOM 736 C CA . VAL A 1 93 ? -9.82 16.344 -2.234 1 93.31 93 VAL A CA 1
ATOM 737 C C . VAL A 1 93 ? -8.688 15.852 -3.133 1 93.31 93 VAL A C 1
ATOM 739 O O . VAL A 1 93 ? -8.633 14.672 -3.492 1 93.31 93 VAL A O 1
ATOM 742 N N . ASP A 1 94 ? -7.75 16.75 -3.482 1 95.44 94 ASP A N 1
ATOM 743 C CA . ASP A 1 94 ? -6.617 16.391 -4.332 1 95.44 94 ASP A CA 1
ATOM 744 C C . ASP A 1 94 ? -5.707 15.391 -3.637 1 95.44 94 ASP A C 1
ATOM 746 O O . ASP A 1 94 ? -5.168 14.484 -4.277 1 95.44 94 ASP A O 1
ATOM 750 N N . ARG A 1 95 ? -5.535 15.609 -2.332 1 97.31 95 ARG A N 1
ATOM 751 C CA . ARG A 1 95 ? -4.703 14.703 -1.54 1 97.31 95 ARG A CA 1
ATOM 752 C C . ARG A 1 95 ? -5.25 13.281 -1.585 1 97.31 95 ARG A C 1
ATOM 754 O O . ARG A 1 95 ? -4.512 12.336 -1.88 1 97.31 95 ARG A O 1
ATOM 761 N N . ALA A 1 96 ? -6.539 13.141 -1.354 1 97.25 96 ALA A N 1
ATOM 762 C CA . ALA A 1 96 ? -7.164 11.82 -1.366 1 97.25 96 ALA A CA 1
ATOM 763 C C . ALA A 1 96 ? -7.055 11.172 -2.744 1 97.25 96 ALA A C 1
ATOM 765 O O . ALA A 1 96 ? -6.766 9.977 -2.857 1 97.25 96 ALA A O 1
ATOM 766 N N . ALA A 1 97 ? -7.266 11.953 -3.744 1 96.5 97 ALA A N 1
ATOM 767 C CA . ALA A 1 97 ? -7.191 11.438 -5.109 1 96.5 97 ALA A CA 1
ATOM 768 C C . ALA A 1 97 ? -5.777 10.961 -5.438 1 96.5 97 ALA A C 1
ATOM 770 O O . ALA A 1 97 ? -5.59 9.859 -5.949 1 96.5 97 ALA A O 1
ATOM 771 N N . ALA A 1 98 ? -4.789 11.781 -5.16 1 98.19 98 ALA A N 1
ATOM 772 C CA . ALA A 1 98 ? -3.395 11.461 -5.457 1 98.19 98 ALA A CA 1
ATOM 773 C C . ALA A 1 98 ? -2.941 10.219 -4.688 1 98.19 98 ALA A C 1
ATOM 775 O O . ALA A 1 98 ? -2.346 9.312 -5.266 1 98.19 98 ALA A O 1
ATOM 776 N N . LEU A 1 99 ? -3.264 10.211 -3.451 1 98.56 99 LEU A N 1
ATOM 777 C CA . LEU A 1 99 ? -2.865 9.086 -2.613 1 98.56 99 LEU A CA 1
ATOM 778 C C . LEU A 1 99 ? -3.594 7.812 -3.029 1 98.56 99 LEU A C 1
A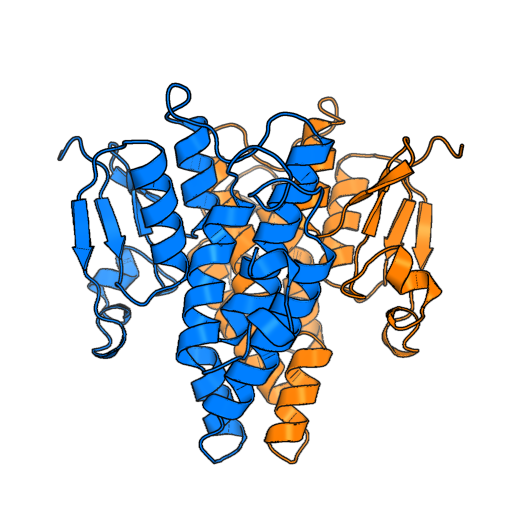TOM 780 O O . LEU A 1 99 ? -3.029 6.719 -2.967 1 98.56 99 LEU A O 1
ATOM 784 N N . SER A 1 100 ? -4.836 7.93 -3.416 1 98.19 100 SER A N 1
ATOM 785 C CA . SER A 1 100 ? -5.578 6.754 -3.863 1 98.19 100 SER A CA 1
ATOM 786 C C . SER A 1 100 ? -4.922 6.121 -5.086 1 98.19 100 SER A C 1
ATOM 788 O O . SER A 1 100 ? -4.742 4.906 -5.141 1 98.19 100 SER A O 1
ATOM 790 N N . ILE A 1 101 ? -4.555 6.934 -6.055 1 98.31 101 ILE A N 1
ATOM 791 C CA . ILE A 1 101 ? -3.893 6.414 -7.246 1 98.31 101 ILE A CA 1
ATOM 792 C C . ILE A 1 101 ? -2.555 5.781 -6.859 1 98.31 101 ILE A C 1
ATOM 794 O O . ILE A 1 101 ? -2.215 4.695 -7.332 1 98.31 101 ILE A O 1
ATOM 798 N N . ALA A 1 102 ? -1.81 6.461 -5.996 1 98.81 102 ALA A N 1
ATOM 799 C CA . ALA A 1 102 ? -0.539 5.922 -5.523 1 98.81 102 ALA A CA 1
ATOM 800 C C . ALA A 1 102 ? -0.735 4.559 -4.863 1 98.81 102 ALA A C 1
ATOM 802 O O . ALA A 1 102 ? 0.037 3.627 -5.102 1 98.81 102 ALA A O 1
ATOM 803 N N . MET A 1 103 ? -1.761 4.418 -4.098 1 98.56 103 MET A N 1
ATOM 804 C CA . MET A 1 103 ? -2.014 3.178 -3.369 1 98.56 103 MET A CA 1
ATOM 805 C C . MET A 1 103 ? -2.514 2.086 -4.309 1 98.56 103 MET A C 1
ATOM 807 O O . MET A 1 103 ? -2.201 0.908 -4.121 1 98.56 103 MET A O 1
ATOM 811 N N . ILE A 1 104 ? -3.316 2.449 -5.293 1 98.25 104 ILE A N 1
ATOM 812 C CA . ILE A 1 104 ? -3.713 1.48 -6.309 1 98.25 104 ILE A CA 1
ATOM 813 C C . ILE A 1 104 ? -2.471 0.837 -6.922 1 98.25 104 ILE A C 1
ATOM 815 O O . ILE A 1 104 ? -2.424 -0.381 -7.109 1 98.25 104 ILE A O 1
ATOM 819 N N . ILE A 1 105 ? -1.513 1.648 -7.148 1 98.6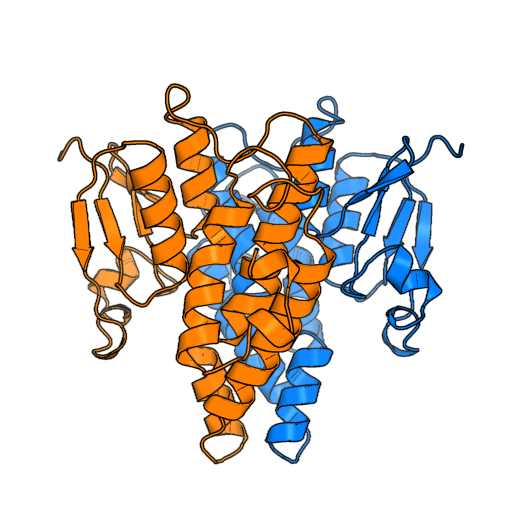9 105 ILE A N 1
ATOM 820 C CA . ILE A 1 105 ? -0.291 1.16 -7.777 1 98.69 105 ILE A CA 1
ATOM 821 C C . ILE A 1 105 ? 0.557 0.414 -6.75 1 98.69 105 ILE A C 1
ATOM 823 O O . ILE A 1 105 ? 0.921 -0.746 -6.961 1 98.69 105 ILE A O 1
ATOM 827 N N . ALA A 1 106 ? 0.791 0.967 -5.609 1 98.56 106 ALA A N 1
ATOM 828 C CA . ALA A 1 106 ? 1.771 0.466 -4.648 1 98.56 106 ALA A CA 1
ATOM 829 C C . ALA A 1 106 ? 1.215 -0.722 -3.867 1 98.56 106 ALA A C 1
ATOM 831 O O . ALA A 1 106 ? 1.973 -1.58 -3.408 1 98.56 106 ALA A O 1
ATOM 832 N N . CYS A 1 107 ? -0.1 -0.795 -3.717 1 98.19 107 CYS A N 1
ATOM 833 C CA . CYS A 1 107 ? -0.707 -1.847 -2.91 1 98.19 107 CYS A CA 1
ATOM 834 C C . CYS A 1 107 ? -1.321 -2.928 -3.791 1 98.19 107 CYS A C 1
ATOM 836 O O . CYS A 1 107 ? -1.104 -4.117 -3.564 1 98.19 107 CYS A O 1
ATOM 838 N N . ASP A 1 108 ? -1.967 -2.559 -4.844 1 97.44 108 ASP A N 1
ATOM 839 C CA . ASP A 1 108 ? -2.867 -3.49 -5.512 1 97.44 108 ASP A CA 1
ATOM 840 C C . ASP A 1 108 ? -2.271 -3.977 -6.832 1 97.44 108 ASP A C 1
ATOM 842 O O . ASP A 1 108 ? -2.799 -4.902 -7.457 1 97.44 108 ASP A O 1
ATOM 846 N N . THR A 1 109 ? -1.228 -3.324 -7.297 1 98.38 109 THR A N 1
ATOM 847 C CA . THR A 1 109 ? -0.728 -3.631 -8.633 1 98.38 109 THR A CA 1
ATOM 848 C C . THR A 1 109 ? 0.719 -4.113 -8.57 1 98.38 109 THR A C 1
ATOM 850 O O . THR A 1 109 ? 1.001 -5.281 -8.844 1 98.38 109 THR A O 1
ATOM 853 N N . HIS A 1 110 ? 1.542 -3.279 -8.031 1 98.44 110 HIS A N 1
ATOM 854 C CA . HIS A 1 110 ? 2.986 -3.471 -8.109 1 98.44 110 HIS A CA 1
ATOM 855 C C . HIS A 1 110 ? 3.418 -4.719 -7.348 1 98.44 110 HIS A C 1
ATOM 857 O O . HIS A 1 110 ? 4.191 -5.531 -7.863 1 98.44 110 HIS A O 1
ATOM 863 N N . PRO A 1 111 ? 2.943 -4.984 -6.148 1 98 111 PRO A N 1
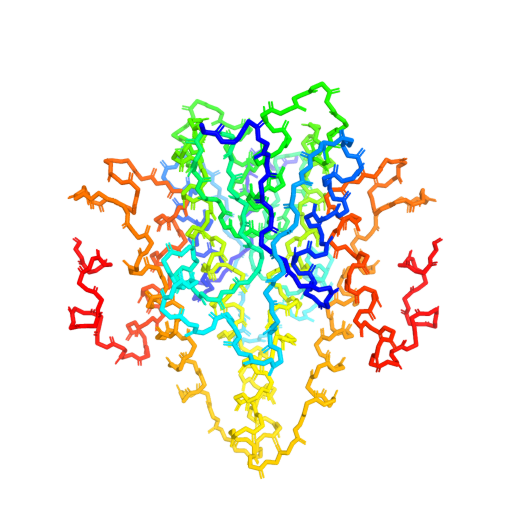ATOM 864 C CA . PRO A 1 111 ? 3.436 -6.145 -5.402 1 98 111 PRO A CA 1
ATOM 865 C C . PRO A 1 111 ? 3.127 -7.469 -6.098 1 98 111 PRO A C 1
ATOM 867 O O . PRO A 1 111 ? 3.867 -8.445 -5.941 1 98 111 PRO A O 1
ATOM 870 N N . LEU A 1 112 ? 2.102 -7.473 -6.902 1 98.38 112 LEU A N 1
ATOM 871 C CA . LEU A 1 112 ? 1.691 -8.688 -7.594 1 98.38 112 LEU A CA 1
ATOM 872 C C . LEU A 1 112 ? 2.662 -9.031 -8.719 1 98.38 112 LEU A C 1
ATOM 874 O O . LEU A 1 112 ? 2.658 -10.156 -9.227 1 98.38 112 LEU A O 1
ATOM 878 N N . GLN A 1 113 ? 3.506 -8.031 -9.039 1 97 113 GLN A N 1
ATOM 879 C CA . GLN A 1 113 ? 4.445 -8.211 -10.141 1 97 113 GLN A CA 1
ATOM 880 C C . GLN A 1 113 ? 5.855 -8.477 -9.625 1 97 113 GLN A C 1
ATOM 882 O O . GLN A 1 113 ? 6.789 -8.633 -10.414 1 97 113 GLN A O 1
ATOM 887 N N . ASN A 1 114 ? 6.004 -8.547 -8.375 1 94.81 114 ASN A N 1
ATOM 888 C CA . ASN A 1 114 ? 7.332 -8.695 -7.793 1 94.81 114 ASN A CA 1
ATOM 889 C C . ASN A 1 114 ? 7.938 -10.055 -8.125 1 94.81 114 ASN A C 1
ATOM 891 O O . ASN A 1 114 ? 7.219 -11.047 -8.242 1 94.81 114 ASN A O 1
ATOM 895 N N . LEU A 1 115 ? 9.195 -10.062 -8.141 1 92.25 115 LEU A N 1
ATOM 896 C CA . LEU A 1 115 ? 9.969 -11.242 -8.492 1 92.25 115 LEU A CA 1
ATOM 897 C C . LEU A 1 115 ? 9.586 -12.43 -7.613 1 92.25 115 LEU A C 1
ATOM 899 O O . LEU A 1 115 ? 9.312 -13.523 -8.117 1 92.25 115 LEU A O 1
ATOM 903 N N . SER A 1 116 ? 9.539 -12.211 -6.301 1 93 116 SER A N 1
ATOM 904 C CA . SER A 1 116 ? 9.258 -13.305 -5.371 1 93 116 SER A CA 1
ATOM 905 C C . SER A 1 116 ? 7.844 -13.836 -5.559 1 93 116 SER A C 1
ATOM 907 O O . SER A 1 116 ? 7.578 -15.008 -5.305 1 93 116 SER A O 1
ATOM 909 N N . VAL A 1 117 ? 6.941 -13.023 -6.051 1 97.12 117 VAL A N 1
ATOM 910 C CA . VAL A 1 117 ? 5.535 -13.398 -6.16 1 97.12 117 VAL A CA 1
ATOM 911 C C . VAL A 1 117 ? 5.324 -14.25 -7.414 1 97.12 117 VAL A C 1
ATOM 913 O O . VAL A 1 117 ? 4.754 -15.336 -7.344 1 97.12 117 VAL A O 1
ATOM 916 N N . PHE A 1 118 ? 5.844 -13.766 -8.609 1 96.44 118 PHE A N 1
ATOM 917 C CA . PHE A 1 118 ? 5.582 -14.57 -9.797 1 96.44 118 PHE A CA 1
ATOM 918 C C . PHE A 1 118 ? 6.48 -15.805 -9.82 1 96.44 118 PHE A C 1
ATOM 920 O O . PHE A 1 118 ? 6.172 -16.797 -10.492 1 96.44 118 PHE A O 1
ATOM 927 N N . GLN A 1 119 ? 7.656 -15.75 -9.07 1 95.75 119 GLN A N 1
ATOM 928 C CA . GLN A 1 119 ? 8.43 -16.984 -8.906 1 95.75 119 GLN A CA 1
ATOM 929 C C . GLN A 1 119 ? 7.652 -18.016 -8.102 1 95.75 119 GLN A C 1
ATOM 931 O O . GLN A 1 119 ? 7.68 -19.203 -8.422 1 95.75 119 GLN A O 1
ATOM 936 N N . TYR A 1 120 ? 6.977 -17.609 -7.086 1 97.94 120 TYR A N 1
ATOM 937 C CA . TYR A 1 120 ? 6.156 -18.531 -6.312 1 97.94 120 TYR A CA 1
ATOM 938 C C . TYR A 1 120 ? 4.977 -19.047 -7.137 1 97.94 120 TYR A C 1
ATOM 940 O O . TYR A 1 120 ? 4.625 -20.219 -7.066 1 97.94 120 TYR A O 1
ATOM 948 N N . ALA A 1 121 ? 4.383 -18.156 -7.922 1 98.31 121 ALA A N 1
ATOM 949 C CA . ALA A 1 121 ? 3.307 -18.562 -8.82 1 98.31 121 ALA A CA 1
ATOM 950 C C . ALA A 1 121 ? 3.785 -19.641 -9.789 1 98.31 121 ALA A C 1
ATOM 952 O O . ALA A 1 121 ? 3.078 -20.625 -10.039 1 98.31 121 ALA A O 1
ATOM 953 N N . SER A 1 122 ? 4.984 -19.453 -10.305 1 98.5 122 SER A N 1
ATOM 954 C CA . SER A 1 122 ? 5.566 -20.438 -11.211 1 98.5 122 SER A CA 1
ATOM 955 C C . SER A 1 122 ? 5.793 -21.766 -10.5 1 98.5 122 SER A C 1
ATOM 957 O O . SER A 1 122 ? 5.504 -22.828 -11.055 1 98.5 122 SER A O 1
ATOM 959 N N . LYS A 1 123 ? 6.262 -21.688 -9.305 1 98.19 123 LYS A N 1
ATOM 960 C CA . LYS A 1 123 ? 6.496 -22.891 -8.516 1 98.19 123 LYS A CA 1
ATOM 961 C C . LYS A 1 123 ? 5.199 -23.656 -8.281 1 98.19 123 LYS A C 1
ATOM 963 O O . LYS A 1 123 ? 5.145 -24.875 -8.5 1 98.19 123 LYS A O 1
ATOM 968 N N . VAL A 1 124 ? 4.191 -22.938 -7.918 1 97.62 124 VAL A N 1
ATOM 969 C CA . VAL A 1 124 ? 2.9 -23.547 -7.613 1 97.62 124 VAL A CA 1
ATOM 970 C C . VAL A 1 124 ? 2.285 -24.109 -8.891 1 97.62 124 VAL A C 1
ATOM 972 O O . VAL A 1 124 ? 1.614 -25.141 -8.852 1 97.62 124 VAL A O 1
ATOM 975 N N . ALA A 1 125 ? 2.51 -23.469 -10.016 1 97.38 125 ALA A N 1
ATOM 976 C CA . ALA A 1 125 ? 1.942 -23.875 -11.297 1 97.38 125 ALA A CA 1
ATOM 977 C C . ALA A 1 125 ? 2.732 -25.031 -11.898 1 97.38 125 ALA A C 1
ATOM 979 O O . ALA A 1 125 ? 2.232 -25.75 -12.773 1 97.38 125 ALA A O 1
ATOM 980 N N . GLY A 1 126 ? 4.008 -25.219 -11.492 1 97.62 126 GLY A N 1
ATOM 981 C CA . GLY A 1 126 ? 4.875 -26.234 -12.055 1 97.62 126 GLY A CA 1
ATOM 982 C C . GLY A 1 126 ? 5.406 -25.875 -13.43 1 97.62 126 GLY A C 1
ATOM 983 O O . GLY A 1 126 ? 5.82 -26.75 -14.188 1 97.62 126 GLY A O 1
ATOM 984 N N . ARG A 1 127 ? 5.289 -24.641 -13.797 1 97.62 127 ARG A N 1
ATOM 985 C CA . ARG A 1 127 ? 5.777 -24.109 -15.055 1 97.62 127 ARG A CA 1
ATOM 986 C C . ARG A 1 127 ? 5.996 -22.594 -14.961 1 97.62 127 ARG A C 1
ATOM 988 O O . ARG A 1 127 ? 5.457 -21.953 -14.062 1 97.62 127 ARG A O 1
ATOM 995 N N . ASP A 1 128 ? 6.766 -22.094 -15.828 1 97.62 128 ASP A N 1
ATOM 996 C CA . ASP A 1 128 ? 7.004 -20.656 -15.836 1 97.62 128 ASP A CA 1
ATOM 997 C C . ASP A 1 128 ? 5.754 -19.891 -16.266 1 97.62 128 ASP A C 1
ATOM 999 O O . ASP A 1 128 ? 5.27 -20.062 -17.391 1 97.62 128 ASP A O 1
ATOM 1003 N N . VAL A 1 129 ? 5.211 -19.062 -15.422 1 97.94 129 VAL A N 1
ATOM 1004 C CA . VAL A 1 129 ? 3.998 -18.312 -15.727 1 97.94 129 VAL A CA 1
ATOM 1005 C C . VAL A 1 129 ? 4.281 -16.812 -15.641 1 97.94 129 VAL A C 1
ATOM 1007 O O . VAL A 1 129 ? 3.355 -16 -15.578 1 97.94 129 VAL A O 1
ATOM 1010 N N . ARG A 1 130 ? 5.477 -16.422 -15.586 1 97.12 130 ARG A N 1
ATOM 1011 C CA . ARG A 1 130 ? 5.898 -15.055 -15.32 1 97.12 130 ARG A CA 1
ATOM 1012 C C . ARG A 1 130 ? 5.172 -14.07 -16.219 1 97.12 130 ARG A C 1
ATOM 1014 O O . ARG A 1 130 ? 4.488 -13.164 -15.742 1 97.12 130 ARG A O 1
ATOM 1021 N N . ASP A 1 131 ? 5.32 -14.258 -17.5 1 97.5 131 ASP A N 1
ATOM 1022 C CA . ASP A 1 131 ? 4.809 -13.266 -18.438 1 97.5 131 ASP A CA 1
ATOM 1023 C C . ASP A 1 131 ? 3.287 -13.156 -18.359 1 97.5 131 ASP A C 1
ATOM 1025 O O . ASP A 1 131 ? 2.738 -12.055 -18.328 1 97.5 131 ASP A O 1
ATOM 1029 N N . GLN A 1 132 ? 2.68 -14.297 -18.281 1 97.56 132 GLN A N 1
ATOM 1030 C CA . GLN A 1 132 ? 1.226 -14.32 -18.156 1 97.56 132 GLN A CA 1
ATOM 1031 C C . GLN A 1 132 ? 0.767 -13.664 -16.859 1 97.56 132 GLN A C 1
ATOM 1033 O O . GLN A 1 132 ? -0.194 -12.891 -16.859 1 97.56 132 GLN A O 1
ATOM 1038 N N . TRP A 1 133 ? 1.396 -14 -15.836 1 98.31 133 TRP A N 1
ATOM 1039 C CA . TRP A 1 133 ? 1.058 -13.484 -14.516 1 98.31 133 TRP A CA 1
ATOM 1040 C C . TRP A 1 133 ? 1.255 -11.977 -14.445 1 98.31 133 TRP A C 1
ATOM 1042 O O . TRP A 1 133 ? 0.335 -11.242 -14.078 1 98.31 133 TRP A O 1
ATOM 1052 N N . VAL A 1 134 ? 2.391 -11.531 -14.828 1 98.19 134 VAL A N 1
ATOM 1053 C CA . VAL A 1 134 ? 2.768 -10.125 -14.695 1 98.19 134 VAL A CA 1
ATOM 1054 C C . VAL A 1 134 ? 1.885 -9.266 -15.602 1 98.19 134 VAL A C 1
ATOM 1056 O O . VAL A 1 134 ? 1.358 -8.242 -15.164 1 98.19 134 VAL A O 1
ATOM 1059 N N . THR A 1 135 ? 1.651 -9.727 -16.812 1 98.31 135 THR A N 1
ATOM 1060 C CA . THR A 1 135 ? 0.834 -8.953 -17.75 1 98.31 135 THR A CA 1
ATOM 1061 C C . THR A 1 135 ? -0.604 -8.852 -17.25 1 98.31 135 THR A C 1
ATOM 1063 O O . THR A 1 135 ? -1.23 -7.797 -17.359 1 98.31 135 THR A O 1
ATOM 1066 N N . HIS A 1 136 ? -1.097 -9.914 -16.688 1 98.44 136 HIS A N 1
ATOM 1067 C CA . HIS A 1 136 ? -2.447 -9.914 -16.125 1 98.44 136 HIS A CA 1
ATOM 1068 C C . HIS A 1 136 ? -2.609 -8.828 -15.07 1 98.44 136 HIS A C 1
ATOM 1070 O O . HIS A 1 136 ? -3.553 -8.039 -15.125 1 98.44 136 HIS A O 1
ATOM 1076 N N . PHE A 1 137 ? -1.69 -8.789 -14.188 1 98.38 137 PHE A N 1
ATOM 1077 C CA . PHE A 1 137 ? -1.86 -7.883 -13.062 1 98.38 137 PHE A CA 1
ATOM 1078 C C . PHE A 1 137 ? -1.455 -6.461 -13.438 1 98.38 137 PHE A C 1
ATOM 1080 O O . PHE A 1 137 ? -1.974 -5.492 -12.883 1 98.38 137 PHE A O 1
ATOM 1087 N N . ILE A 1 138 ? -0.544 -6.266 -14.375 1 98.44 138 ILE A N 1
ATOM 1088 C CA . ILE A 1 138 ? -0.274 -4.941 -14.922 1 98.44 138 ILE A CA 1
ATOM 1089 C C . ILE A 1 138 ? -1.55 -4.363 -15.531 1 98.44 138 ILE A C 1
ATOM 1091 O O . ILE A 1 138 ? -1.944 -3.24 -15.211 1 98.44 138 ILE A O 1
ATOM 1095 N N . GLU A 1 139 ? -2.193 -5.141 -16.359 1 98.38 139 GLU A N 1
ATOM 1096 C CA . GLU A 1 139 ? -3.373 -4.652 -17.078 1 98.38 139 GLU A CA 1
ATOM 1097 C C . GLU A 1 139 ? -4.516 -4.367 -16.109 1 98.38 139 GLU A C 1
ATOM 1099 O O . GLU A 1 139 ? -5.215 -3.357 -16.234 1 98.38 139 GLU A O 1
ATOM 1104 N N . ARG A 1 140 ? -4.703 -5.25 -15.195 1 97.31 140 ARG A N 1
ATOM 1105 C CA . ARG A 1 140 ? -5.734 -5.027 -14.18 1 97.31 140 ARG A CA 1
ATOM 1106 C C . ARG A 1 140 ? -5.48 -3.736 -13.414 1 97.31 140 ARG A C 1
ATOM 1108 O O . ARG A 1 140 ? -6.387 -2.916 -13.25 1 97.31 140 ARG A O 1
ATOM 1115 N N . GLY A 1 141 ? -4.254 -3.584 -12.953 1 97.75 141 GLY A N 1
ATOM 1116 C CA . GLY A 1 141 ? -3.893 -2.402 -12.188 1 97.75 141 GLY A CA 1
ATOM 1117 C C . GLY A 1 141 ? -4.012 -1.115 -12.977 1 97.75 141 GLY A C 1
ATOM 1118 O O . GLY A 1 141 ? -4.59 -0.137 -12.508 1 97.75 141 GLY A O 1
ATOM 1119 N N . LEU A 1 142 ? -3.49 -1.108 -14.18 1 98.44 142 LEU A N 1
ATOM 1120 C CA . LEU A 1 142 ? -3.502 0.096 -15.008 1 98.44 142 LEU A CA 1
ATOM 1121 C C . LEU A 1 142 ? -4.922 0.451 -15.43 1 98.44 142 LEU A C 1
ATOM 1123 O O . LEU A 1 142 ? -5.242 1.627 -15.617 1 98.44 142 LEU A O 1
ATOM 1127 N N . SER A 1 143 ? -5.789 -0.56 -15.57 1 97.69 143 SER A N 1
ATOM 1128 C CA . SER A 1 143 ? -7.191 -0.275 -15.852 1 97.69 143 SER A CA 1
ATOM 1129 C C . SER A 1 143 ? -7.816 0.561 -14.734 1 97.69 143 SER A C 1
ATOM 1131 O O . SER A 1 143 ? -8.555 1.514 -15.008 1 97.69 143 SER A O 1
ATOM 1133 N N . THR A 1 144 ? -7.512 0.18 -13.531 1 96.88 144 THR A N 1
ATOM 1134 C CA . THR A 1 144 ? -8.023 0.923 -12.391 1 96.88 144 THR A CA 1
ATOM 1135 C C . THR A 1 144 ? -7.445 2.336 -12.359 1 96.88 144 THR A C 1
ATOM 1137 O O . THR A 1 144 ? -8.164 3.301 -12.094 1 96.88 144 THR A O 1
ATOM 1140 N N . VAL A 1 145 ? -6.152 2.484 -12.617 1 97.94 145 VAL A N 1
ATOM 1141 C CA . VAL A 1 145 ? -5.504 3.793 -12.633 1 97.94 145 VAL A CA 1
ATOM 1142 C C . VAL A 1 145 ? -6.125 4.66 -13.727 1 97.94 145 VAL A C 1
ATOM 1144 O O . VAL A 1 145 ? -6.434 5.832 -13.5 1 97.94 145 VAL A O 1
ATOM 1147 N N . GLU A 1 146 ? -6.324 4.113 -14.898 1 97.5 146 GLU A N 1
ATOM 1148 C CA . GLU A 1 146 ? -6.902 4.805 -16.047 1 97.5 146 GLU A CA 1
ATOM 1149 C C . GLU A 1 146 ? -8.234 5.457 -15.68 1 97.5 146 GLU A C 1
ATOM 1151 O O . GLU A 1 146 ? -8.492 6.598 -16.062 1 97.5 146 GLU A O 1
ATOM 1156 N N . GLU A 1 147 ? -8.969 4.742 -14.906 1 94.69 147 GLU A N 1
ATOM 1157 C CA . GLU A 1 147 ? -10.297 5.211 -14.523 1 94.69 147 GLU A CA 1
ATOM 1158 C C . GLU A 1 147 ? -10.227 6.227 -13.391 1 94.69 147 GLU A C 1
ATOM 1160 O O . GLU A 1 147 ? -11.195 6.945 -13.133 1 94.69 147 GLU A O 1
ATOM 1165 N N . SER A 1 148 ? -9.109 6.305 -12.766 1 95.38 148 SER A N 1
ATOM 1166 C CA . SER A 1 148 ? -8.992 7.129 -11.57 1 95.38 148 SER A CA 1
ATOM 1167 C C . SER A 1 148 ? -8.367 8.484 -11.891 1 95.38 148 SER A C 1
ATOM 1169 O O . SER A 1 148 ? -8.375 9.391 -11.055 1 95.38 148 SER A O 1
ATOM 1171 N N . ILE A 1 149 ? -7.766 8.609 -13.047 1 95.75 149 ILE A N 1
ATOM 1172 C CA . ILE A 1 149 ? -7.137 9.867 -13.445 1 95.75 149 ILE A CA 1
ATOM 1173 C C . ILE A 1 149 ? -8.195 10.961 -13.562 1 95.75 149 ILE A C 1
ATOM 1175 O O . ILE A 1 149 ? -9.281 10.727 -14.094 1 95.75 149 ILE A O 1
ATOM 1179 N N . ARG A 1 150 ? -7.809 12.141 -12.969 1 92.12 150 ARG A N 1
ATOM 1180 C CA . ARG A 1 150 ? -8.758 13.25 -12.906 1 92.12 150 ARG A CA 1
ATOM 1181 C C . ARG A 1 150 ? -8.328 14.383 -13.828 1 92.12 150 ARG A C 1
ATOM 1183 O O . ARG A 1 150 ? -7.141 14.727 -13.898 1 92.12 150 ARG A O 1
ATOM 1190 N N . GLY A 1 151 ? -9.336 14.953 -14.422 1 86.56 151 GLY A N 1
ATOM 1191 C CA . GLY A 1 151 ? -9.109 16.172 -15.18 1 86.56 151 GLY A CA 1
ATOM 1192 C C . GLY A 1 151 ? -8.453 15.93 -16.531 1 86.56 151 GLY A C 1
ATOM 1193 O O . GLY A 1 151 ? -8.305 14.781 -16.953 1 86.56 151 GLY A O 1
ATOM 1194 N N . ASP A 1 152 ? -8.156 17.031 -17.188 1 87.06 152 ASP A N 1
ATOM 1195 C CA . ASP A 1 152 ? -7.602 16.969 -18.531 1 87.06 152 ASP A CA 1
ATOM 1196 C C . ASP A 1 152 ? -6.176 17.516 -18.562 1 87.06 152 ASP A C 1
ATOM 1198 O O . ASP A 1 152 ? -5.609 17.719 -19.641 1 87.06 152 ASP A O 1
ATOM 1202 N N . GLY A 1 153 ? -5.684 17.719 -17.453 1 90.31 153 GLY A N 1
ATOM 1203 C CA . GLY A 1 153 ? -4.32 18.219 -17.391 1 90.31 153 GLY A CA 1
ATOM 1204 C C . GLY A 1 153 ? -3.277 17.156 -17.656 1 90.31 153 GLY A C 1
ATOM 1205 O O . GLY A 1 153 ? -3.617 15.992 -17.922 1 90.31 153 GLY A O 1
ATOM 1206 N N . PRO A 1 154 ? -2.016 17.484 -17.641 1 93.5 154 PRO A N 1
ATOM 1207 C CA . PRO A 1 154 ? -0.932 16.562 -18.016 1 93.5 154 PRO A CA 1
ATOM 1208 C C . PRO A 1 154 ? -0.599 15.562 -16.906 1 93.5 154 PRO A C 1
ATOM 1210 O O . PRO A 1 154 ? 0.129 14.594 -17.156 1 93.5 154 PRO A O 1
ATOM 1213 N N . TYR A 1 155 ? -1.117 15.758 -15.742 1 96.81 155 TYR A N 1
ATOM 1214 C CA . TYR A 1 155 ? -0.772 14.867 -14.633 1 96.81 155 TYR A CA 1
ATOM 1215 C C . TYR A 1 155 ? -2.004 14.133 -14.117 1 96.81 155 TYR A C 1
ATOM 1217 O O . TYR A 1 155 ? -3.127 14.422 -14.539 1 96.81 155 TYR A O 1
ATOM 1225 N N . CYS A 1 156 ? -1.881 13.195 -13.258 1 97.56 156 CYS A N 1
ATOM 1226 C CA . CYS A 1 156 ? -2.928 12.281 -12.805 1 97.56 156 CYS A CA 1
ATOM 1227 C C . CYS A 1 156 ? -4.074 13.047 -12.156 1 97.56 156 CYS A C 1
ATOM 1229 O O . CYS A 1 156 ? -5.234 12.648 -12.266 1 97.56 156 CYS A O 1
ATOM 1231 N N . ILE A 1 157 ? -3.783 14.094 -11.383 1 94.62 157 ILE A N 1
ATOM 1232 C CA . ILE A 1 157 ? -4.859 14.781 -10.68 1 94.62 157 ILE A CA 1
ATOM 1233 C C . ILE A 1 157 ? -5.004 16.203 -11.211 1 94.62 157 ILE A C 1
ATOM 1235 O O . ILE A 1 157 ? -5.527 17.078 -10.516 1 94.62 157 ILE A O 1
ATOM 1239 N N . GLY A 1 158 ? -4.508 16.547 -12.352 1 87.12 158 GLY A N 1
ATOM 1240 C CA . GLY A 1 158 ? -4.672 17.859 -12.945 1 87.12 158 GLY A CA 1
ATOM 1241 C C . GLY A 1 158 ? -3.365 18.469 -13.422 1 87.12 158 GLY A C 1
ATOM 1242 O O . GLY A 1 158 ? -2.607 17.828 -14.156 1 87.12 158 GLY A O 1
ATOM 1243 N N . GLY A 1 159 ? -3.119 19.703 -12.828 1 84.62 159 GLY A N 1
ATOM 1244 C CA . GLY A 1 159 ? -2.064 20.484 -13.453 1 84.62 159 GLY A CA 1
ATOM 1245 C C . GLY A 1 159 ? -0.724 20.344 -12.758 1 84.62 159 GLY A C 1
ATOM 1246 O O . GLY A 1 159 ? 0.293 20.844 -13.25 1 84.62 159 GLY A O 1
ATOM 1247 N N . GLU A 1 160 ? -0.664 19.656 -11.664 1 89.94 160 GLU A N 1
ATOM 1248 C CA . GLU A 1 160 ? 0.609 19.562 -10.953 1 89.94 160 GLU A CA 1
ATOM 1249 C C . GLU A 1 160 ? 0.997 18.109 -10.711 1 89.94 160 GLU A C 1
ATOM 1251 O O . GLU A 1 160 ? 0.134 17.266 -10.461 1 89.94 160 GLU A O 1
ATOM 1256 N N . MET A 1 161 ? 2.352 17.906 -10.828 1 95.62 161 MET A N 1
ATOM 1257 C CA . MET A 1 161 ? 2.883 16.578 -10.523 1 95.62 161 MET A CA 1
ATOM 1258 C C . MET A 1 161 ? 2.648 16.219 -9.062 1 95.62 161 MET A C 1
ATOM 1260 O O . MET A 1 161 ? 2.795 17.062 -8.18 1 95.62 161 MET A O 1
ATOM 1264 N N . SER A 1 162 ? 2.244 15.031 -8.789 1 98.06 162 SER A N 1
ATOM 1265 C CA . SER A 1 162 ? 2.02 14.555 -7.43 1 98.06 162 SER A CA 1
ATOM 1266 C C . SER A 1 162 ? 2.582 13.148 -7.238 1 98.06 162 SER A C 1
ATOM 1268 O O . SER A 1 162 ? 3.193 12.586 -8.148 1 98.06 162 SER A O 1
ATOM 1270 N N . ILE A 1 163 ? 2.391 12.617 -6.066 1 98.75 163 ILE A N 1
ATOM 1271 C CA . ILE A 1 163 ? 2.818 11.266 -5.703 1 98.75 163 ILE A CA 1
ATOM 1272 C C . ILE A 1 163 ? 2.184 10.25 -6.648 1 98.75 163 ILE A C 1
ATOM 1274 O O . ILE A 1 163 ? 2.758 9.195 -6.91 1 98.75 163 ILE A O 1
ATOM 1278 N N . ALA A 1 164 ? 1.01 10.562 -7.188 1 98.69 164 ALA A N 1
ATOM 1279 C CA . ALA A 1 164 ? 0.353 9.688 -8.148 1 98.69 164 ALA A CA 1
ATOM 1280 C C . ALA A 1 164 ? 1.216 9.492 -9.391 1 98.69 164 ALA A C 1
ATOM 1282 O O . ALA A 1 164 ? 1.406 8.359 -9.852 1 98.69 164 ALA A O 1
ATOM 1283 N N . ASP A 1 165 ? 1.769 10.555 -9.891 1 98.5 165 ASP A N 1
ATOM 1284 C CA . ASP A 1 165 ? 2.588 10.508 -11.094 1 98.5 165 ASP A CA 1
ATOM 1285 C C . ASP A 1 165 ? 3.914 9.797 -10.836 1 98.5 165 ASP A C 1
ATOM 1287 O O . ASP A 1 165 ? 4.383 9.016 -11.664 1 98.5 165 ASP A O 1
ATOM 1291 N N . VAL A 1 166 ? 4.402 10.07 -9.664 1 98.44 166 VAL A N 1
ATOM 1292 C CA . VAL A 1 166 ? 5.664 9.477 -9.227 1 98.44 166 VAL A CA 1
ATOM 1293 C C . VAL A 1 166 ? 5.527 7.957 -9.164 1 98.44 166 VAL A C 1
ATOM 1295 O O . VAL A 1 166 ? 6.473 7.227 -9.469 1 98.44 166 VAL A O 1
ATOM 1298 N N . CYS A 1 167 ? 4.422 7.473 -8.789 1 98.75 167 CYS A N 1
ATOM 1299 C CA . CYS A 1 167 ? 4.156 6.043 -8.703 1 98.75 167 CYS A CA 1
ATOM 1300 C C . CYS A 1 167 ? 3.805 5.473 -10.078 1 98.75 167 CYS A C 1
ATOM 1302 O O . CYS A 1 167 ? 4.09 4.309 -10.359 1 98.75 167 CYS A O 1
ATOM 1304 N N . LEU A 1 168 ? 3.23 6.273 -10.945 1 98.69 168 LEU A N 1
ATOM 1305 C CA . LEU A 1 168 ? 2.719 5.793 -12.227 1 98.69 168 LEU A CA 1
ATOM 1306 C C . LEU A 1 168 ? 3.861 5.527 -13.203 1 98.69 168 LEU A C 1
ATOM 1308 O O . LEU A 1 168 ? 3.844 4.527 -13.922 1 98.69 168 LEU A O 1
ATOM 1312 N N . VAL A 1 169 ? 4.859 6.328 -13.227 1 98.38 169 VAL A N 1
ATOM 1313 C CA . VAL A 1 169 ? 5.922 6.293 -14.219 1 98.38 169 VAL A CA 1
ATOM 1314 C C . VAL A 1 169 ? 6.602 4.926 -14.203 1 98.38 169 VAL A C 1
ATOM 1316 O O . VAL A 1 169 ? 6.707 4.266 -15.242 1 98.38 169 VAL A O 1
ATOM 1319 N N . PRO A 1 170 ? 7.047 4.418 -13.039 1 98.5 170 PRO A N 1
ATOM 1320 C CA . PRO A 1 170 ? 7.668 3.092 -13.062 1 98.5 170 PRO A CA 1
ATOM 1321 C C . PRO A 1 170 ? 6.703 1.992 -13.492 1 98.5 170 PRO A C 1
ATOM 1323 O O . PRO A 1 170 ? 7.125 0.998 -14.094 1 98.5 170 PRO A O 1
ATOM 1326 N N . GLN A 1 171 ? 5.438 2.15 -13.156 1 98.38 171 GLN A N 1
ATOM 1327 C CA . GLN A 1 171 ? 4.461 1.145 -13.562 1 98.38 171 GLN A CA 1
ATOM 1328 C C . GLN A 1 171 ? 4.297 1.123 -15.078 1 98.38 171 GLN A C 1
ATOM 1330 O O . GLN A 1 171 ? 4.109 0.059 -15.672 1 98.38 171 GLN A O 1
ATOM 1335 N N . VAL A 1 172 ? 4.316 2.291 -15.703 1 98.31 172 VAL A N 1
ATOM 1336 C CA . VAL A 1 172 ? 4.289 2.396 -17.156 1 98.31 172 VAL A CA 1
ATOM 1337 C C . VAL A 1 172 ? 5.531 1.729 -17.75 1 98.31 172 VAL A C 1
ATOM 1339 O O . VAL A 1 172 ? 5.438 0.999 -18.734 1 98.31 172 VAL A O 1
ATOM 1342 N N . TYR A 1 173 ? 6.652 1.969 -17.156 1 97.88 173 TYR A N 1
ATOM 1343 C CA . TYR A 1 173 ? 7.883 1.314 -17.578 1 97.88 173 TYR A CA 1
ATOM 1344 C C . TYR A 1 173 ? 7.723 -0.201 -17.594 1 97.88 173 TYR A C 1
ATOM 1346 O O . TYR A 1 173 ? 8.117 -0.868 -18.547 1 97.88 173 TYR A O 1
ATOM 1354 N N . ASN A 1 174 ? 7.141 -0.754 -16.5 1 97.5 174 ASN A N 1
ATOM 1355 C CA . ASN A 1 174 ? 6.906 -2.191 -16.438 1 97.5 174 ASN A CA 1
ATOM 1356 C C . ASN A 1 174 ? 5.973 -2.662 -17.547 1 97.5 174 ASN A C 1
ATOM 1358 O O . ASN A 1 174 ? 6.188 -3.723 -18.141 1 97.5 174 ASN A O 1
ATOM 1362 N N . ALA A 1 175 ? 4.941 -1.898 -17.734 1 98.19 175 ALA A N 1
ATOM 1363 C CA . ALA A 1 175 ? 3.986 -2.244 -18.781 1 98.19 175 ALA A CA 1
ATOM 1364 C C . ALA A 1 175 ? 4.668 -2.314 -20.156 1 98.19 175 ALA A C 1
ATOM 1366 O O . ALA A 1 175 ? 4.426 -3.242 -20.922 1 98.19 175 ALA A O 1
ATOM 1367 N N . LEU A 1 176 ? 5.5 -1.37 -20.422 1 97.81 176 LEU A N 1
ATOM 1368 C CA . LEU A 1 176 ? 6.238 -1.349 -21.672 1 97.81 176 LEU A CA 1
ATOM 1369 C C . LEU A 1 176 ? 7.191 -2.535 -21.766 1 97.81 176 LEU A C 1
ATOM 1371 O O . LEU A 1 176 ? 7.301 -3.172 -22.812 1 97.81 176 LEU A O 1
ATOM 1375 N N . ARG A 1 177 ? 7.883 -2.814 -20.688 1 96.5 177 ARG A N 1
ATOM 1376 C CA . ARG A 1 177 ? 8.805 -3.943 -20.625 1 96.5 177 ARG A CA 1
ATOM 1377 C C . ARG A 1 177 ? 8.094 -5.254 -20.953 1 96.5 177 ARG A C 1
ATOM 1379 O O . ARG A 1 177 ? 8.68 -6.148 -21.578 1 96.5 177 ARG A O 1
ATOM 1386 N N . PHE A 1 178 ? 6.809 -5.324 -20.609 1 97.38 178 PHE A N 1
ATOM 1387 C CA . PHE A 1 178 ? 6.047 -6.547 -20.812 1 97.38 178 PHE A CA 1
ATOM 1388 C C . PHE A 1 178 ? 5.125 -6.414 -22.016 1 97.38 178 PHE A C 1
ATOM 1390 O O . PHE A 1 178 ? 4.168 -7.176 -22.156 1 97.38 178 PHE A O 1
ATOM 1397 N N . GLN A 1 179 ? 5.371 -5.375 -22.75 1 97.31 179 GLN A N 1
ATOM 1398 C CA . GLN A 1 179 ? 4.785 -5.184 -24.078 1 97.31 179 GLN A CA 1
ATOM 1399 C C . GLN A 1 179 ? 3.273 -5 -24 1 97.31 179 GLN A C 1
ATOM 1401 O O . GLN A 1 179 ? 2.533 -5.48 -24.859 1 97.31 179 GLN A O 1
ATOM 1406 N N . VAL A 1 180 ? 2.812 -4.441 -22.953 1 97.75 180 VAL A N 1
ATOM 1407 C CA . VAL A 1 180 ? 1.413 -4.039 -22.844 1 97.75 180 VAL A CA 1
ATOM 1408 C C . VAL A 1 180 ? 1.146 -2.867 -23.797 1 97.75 180 VAL A C 1
ATOM 1410 O O . VAL A 1 180 ? 1.893 -1.887 -23.797 1 97.75 180 VAL A O 1
ATOM 1413 N N . PRO A 1 181 ? 0.121 -2.939 -24.641 1 97.56 181 PRO A N 1
ATOM 1414 C CA . PRO A 1 181 ? -0.175 -1.84 -25.562 1 97.56 181 PRO A CA 1
ATOM 1415 C C . PRO A 1 181 ? -0.837 -0.651 -24.875 1 97.56 181 PRO A C 1
ATOM 1417 O O . PRO A 1 181 ? -2.053 -0.467 -24.984 1 97.56 181 PRO A O 1
ATOM 1420 N N . LEU A 1 182 ? -0.142 0.208 -24.328 1 97.44 182 LEU A N 1
ATOM 1421 C CA . LEU A 1 182 ? -0.591 1.265 -23.438 1 97.44 182 LEU A CA 1
ATOM 1422 C C . LEU A 1 182 ? -1.493 2.254 -24.172 1 97.44 182 LEU A C 1
ATOM 1424 O O . LEU A 1 182 ? -2.578 2.584 -23.688 1 97.44 182 LEU A O 1
ATOM 1428 N N . GLU A 1 183 ? -1.092 2.775 -25.344 1 95.94 183 GLU A N 1
ATOM 1429 C CA . GLU A 1 183 ? -1.823 3.809 -26.062 1 95.94 183 GLU A CA 1
ATOM 1430 C C . GLU A 1 183 ? -3.232 3.34 -26.422 1 95.94 183 GLU A C 1
ATOM 1432 O O . GLU A 1 183 ? -4.184 4.121 -26.359 1 95.94 183 GLU A O 1
ATOM 1437 N N . GLU A 1 184 ? -3.332 2.121 -26.75 1 97.25 184 GLU A N 1
ATOM 1438 C CA . GLU A 1 184 ? -4.613 1.552 -27.156 1 97.25 184 GLU A CA 1
ATOM 1439 C C . GLU A 1 184 ? -5.512 1.301 -25.953 1 97.25 184 GLU A C 1
ATOM 1441 O O . GLU A 1 184 ? -6.711 1.589 -26 1 97.25 184 GLU A O 1
ATOM 1446 N N . LYS A 1 185 ? -4.945 0.833 -24.922 1 97.69 185 LYS A N 1
ATOM 1447 C CA . LYS A 1 185 ? -5.75 0.342 -23.797 1 97.69 185 LYS A CA 1
ATOM 1448 C C . LYS A 1 185 ? -5.965 1.436 -22.75 1 97.69 185 LYS A C 1
ATOM 1450 O O . LYS A 1 185 ? -6.984 1.442 -22.062 1 97.69 185 LYS A O 1
ATOM 1455 N N . PHE A 1 186 ? -4.949 2.246 -22.672 1 97.94 186 PHE A N 1
ATOM 1456 C CA . PHE A 1 186 ? -4.965 3.219 -21.594 1 97.94 186 PHE A CA 1
ATOM 1457 C C . PHE A 1 186 ? -4.648 4.617 -22.109 1 97.94 186 PHE A C 1
ATOM 1459 O O . PHE A 1 186 ? -3.59 5.172 -21.812 1 97.94 186 PHE A O 1
ATOM 1466 N N . PRO A 1 187 ? -5.605 5.297 -22.734 1 96.19 187 PRO A N 1
ATOM 1467 C CA . PRO A 1 187 ? -5.367 6.59 -23.375 1 96.19 187 PRO A CA 1
ATOM 1468 C C . PRO A 1 187 ? -5.059 7.703 -22.375 1 96.19 187 PRO A C 1
ATOM 1470 O O . PRO A 1 187 ? -4.238 8.578 -22.656 1 96.19 187 PRO A O 1
ATOM 1473 N N . ASN A 1 188 ? -5.699 7.754 -21.234 1 95.5 188 ASN A N 1
ATOM 1474 C CA . ASN A 1 188 ? -5.438 8.797 -20.266 1 95.5 188 ASN A CA 1
ATOM 1475 C C . ASN A 1 188 ? -4.027 8.688 -19.688 1 95.5 188 ASN A C 1
ATOM 1477 O O . ASN A 1 188 ? -3.35 9.695 -19.484 1 95.5 188 ASN A O 1
ATOM 1481 N N . ILE A 1 189 ? -3.623 7.449 -19.406 1 97.31 189 ILE A N 1
ATOM 1482 C CA . ILE A 1 189 ? -2.281 7.219 -18.891 1 97.31 189 ILE A CA 1
ATOM 1483 C C . ILE A 1 189 ? -1.242 7.633 -19.922 1 97.31 189 ILE A C 1
ATOM 1485 O O . ILE A 1 189 ? -0.207 8.211 -19.578 1 97.31 189 ILE A O 1
ATOM 1489 N N . SER A 1 190 ? -1.56 7.359 -21.219 1 94.62 190 SER A N 1
ATOM 1490 C CA . SER A 1 190 ? -0.619 7.594 -22.312 1 94.62 190 SER A CA 1
ATOM 1491 C C . SER A 1 190 ? -0.496 9.078 -22.625 1 94.62 190 SER A C 1
ATOM 1493 O O . SER A 1 190 ? 0.487 9.516 -23.234 1 94.62 190 SER A O 1
ATOM 1495 N N . ARG A 1 191 ? -1.532 9.852 -22.266 1 87.69 191 ARG A N 1
ATOM 1496 C CA . ARG A 1 191 ? -1.51 11.289 -22.531 1 87.69 191 ARG A CA 1
ATOM 1497 C C . ARG A 1 191 ? -0.353 11.961 -21.812 1 87.69 191 ARG A C 1
ATOM 1499 O O . ARG A 1 191 ? 0.304 12.844 -22.359 1 87.69 191 ARG A O 1
ATOM 1506 N N . MET B 1 1 ? -28.953 16.203 2.33 1 39.19 1 MET B N 1
ATOM 1507 C CA . MET B 1 1 ? -27.688 15.5 2.133 1 39.19 1 MET B CA 1
ATOM 1508 C C . MET B 1 1 ? -27.266 14.75 3.395 1 39.19 1 MET B C 1
ATOM 1510 O O . MET B 1 1 ? -27.297 15.312 4.492 1 39.19 1 MET B O 1
ATOM 1514 N N . SER B 1 2 ? -27.391 13.562 3.621 1 48.22 2 SER B N 1
ATOM 1515 C CA . SER B 1 2 ? -27.219 12.891 4.902 1 48.22 2 SER B CA 1
ATOM 1516 C C . SER B 1 2 ? -25.875 13.211 5.523 1 48.22 2 SER B C 1
ATOM 1518 O O . SER B 1 2 ? -24.844 13.18 4.844 1 48.22 2 SER B O 1
ATOM 1520 N N . SER B 1 3 ? -25.734 13.969 6.633 1 64.69 3 SER B N 1
ATOM 1521 C CA . SER B 1 3 ? -24.75 14.641 7.477 1 64.69 3 SER B CA 1
ATOM 1522 C C . SER B 1 3 ? -23.797 13.633 8.102 1 64.69 3 SER B C 1
ATOM 1524 O O . SER B 1 3 ? -22.969 14 8.953 1 64.69 3 SER B O 1
ATOM 1526 N N . SER B 1 4 ? -23.875 12.297 7.609 1 88.69 4 SER B N 1
ATOM 1527 C CA . SER B 1 4 ? -23.031 11.344 8.336 1 88.69 4 SER B CA 1
ATOM 1528 C C . SER B 1 4 ? -22.109 10.594 7.387 1 88.69 4 SER B C 1
ATOM 1530 O O . SER B 1 4 ? -22.375 10.508 6.188 1 88.69 4 SER B O 1
ATOM 1532 N N . LEU B 1 5 ? -20.984 10.227 7.809 1 97.5 5 LEU B N 1
ATOM 1533 C CA . LEU B 1 5 ? -20.078 9.328 7.102 1 97.5 5 LEU B CA 1
ATOM 1534 C C . LEU B 1 5 ? -20.766 8.008 6.77 1 97.5 5 LEU B C 1
ATOM 1536 O O . LEU B 1 5 ? -21.531 7.484 7.578 1 97.5 5 LEU B O 1
ATOM 1540 N N . LYS B 1 6 ? -20.625 7.539 5.484 1 98.31 6 LYS B N 1
ATOM 1541 C CA . LYS B 1 6 ? -21.078 6.211 5.082 1 98.31 6 LYS B CA 1
ATOM 1542 C C . LYS B 1 6 ? -19.906 5.332 4.652 1 98.31 6 LYS B C 1
ATOM 1544 O O . LYS B 1 6 ? -19.047 5.762 3.879 1 98.31 6 LYS B O 1
ATOM 1549 N N . LEU B 1 7 ? -19.859 4.117 5.195 1 98.56 7 LEU B N 1
ATOM 1550 C CA . LEU B 1 7 ? -18.797 3.184 4.867 1 98.56 7 LEU B CA 1
ATOM 1551 C C . LEU B 1 7 ? -19.344 1.951 4.16 1 98.56 7 LEU B C 1
ATOM 1553 O O . LEU B 1 7 ? -20.109 1.181 4.75 1 98.56 7 LEU B O 1
ATOM 1557 N N . TYR B 1 8 ? -19.047 1.817 2.855 1 98.5 8 TYR B N 1
ATOM 1558 C CA . TYR B 1 8 ? -19.25 0.532 2.199 1 98.5 8 TYR B CA 1
ATOM 1559 C C . TYR B 1 8 ? -18.281 -0.515 2.729 1 98.5 8 TYR B C 1
ATOM 1561 O O . TYR B 1 8 ? -17.062 -0.338 2.646 1 98.5 8 TYR B O 1
ATOM 1569 N N . SER B 1 9 ? -18.844 -1.604 3.252 1 97.69 9 SER B N 1
ATOM 1570 C CA . SER B 1 9 ? -18.016 -2.525 4.023 1 97.69 9 SER B CA 1
ATOM 1571 C C . SER B 1 9 ? -18.5 -3.963 3.867 1 97.69 9 SER B C 1
ATOM 1573 O O . SER B 1 9 ? -19.562 -4.207 3.314 1 97.69 9 SER B O 1
ATOM 1575 N N . TYR B 1 10 ? -17.656 -4.848 4.188 1 95.5 10 TYR B N 1
ATOM 1576 C CA . TYR B 1 10 ? -17.891 -6.277 4.328 1 95.5 10 TYR B CA 1
ATOM 1577 C C . TYR B 1 10 ? -17.188 -6.832 5.562 1 95.5 10 TYR B C 1
ATOM 1579 O O . TYR B 1 10 ? -16.031 -6.48 5.832 1 95.5 10 TYR B O 1
ATOM 1587 N N . PHE B 1 11 ? -17.781 -7.707 6.301 1 91.12 11 PHE B N 1
ATOM 1588 C CA . PHE B 1 11 ? -17.297 -8.062 7.629 1 91.12 11 PHE B CA 1
ATOM 1589 C C . PHE B 1 11 ? -15.977 -8.828 7.539 1 91.12 11 PHE B C 1
ATOM 1591 O O . PHE B 1 11 ? -15.148 -8.758 8.453 1 91.12 11 PHE B O 1
ATOM 1598 N N . ARG B 1 12 ? -15.719 -9.492 6.418 1 91.12 12 ARG B N 1
ATOM 1599 C CA . ARG B 1 12 ? -14.484 -10.273 6.324 1 91.12 12 ARG B CA 1
ATOM 1600 C C . ARG B 1 12 ? -13.422 -9.523 5.527 1 91.12 12 ARG B C 1
ATOM 1602 O O . ARG B 1 12 ? -12.336 -10.047 5.293 1 91.12 12 ARG B O 1
ATOM 1609 N N . SER B 1 13 ? -13.75 -8.352 5.082 1 95.06 13 SER B N 1
ATOM 1610 C CA . SER B 1 13 ? -12.773 -7.547 4.352 1 95.06 13 SER B CA 1
ATOM 1611 C C . SER B 1 13 ? -11.734 -6.945 5.289 1 95.06 13 SER B C 1
ATOM 1613 O O . SER B 1 13 ? -12.062 -6.09 6.117 1 95.06 13 SER B O 1
ATOM 1615 N N . SER B 1 14 ? -10.492 -7.355 5.082 1 97.31 14 SER B N 1
ATOM 1616 C CA . SER B 1 14 ? -9.406 -6.875 5.938 1 97.31 14 SER B CA 1
ATOM 1617 C C . SER B 1 14 ? -9.227 -5.367 5.805 1 97.31 14 SER B C 1
ATOM 1619 O O . SER B 1 14 ? -9.023 -4.672 6.801 1 97.31 14 SER B O 1
ATOM 1621 N N . ALA B 1 15 ? -9.328 -4.848 4.574 1 98.19 15 ALA B N 1
ATOM 1622 C CA . ALA B 1 15 ? -9.172 -3.416 4.34 1 98.19 15 ALA B CA 1
ATOM 1623 C C . ALA B 1 15 ? -10.305 -2.627 4.977 1 98.19 15 ALA B C 1
ATOM 1625 O O . ALA B 1 15 ? -10.086 -1.558 5.551 1 98.19 15 ALA B O 1
ATOM 1626 N N . ALA B 1 16 ? -11.523 -3.129 4.879 1 98.31 16 ALA B N 1
ATOM 1627 C CA . ALA B 1 16 ? -12.656 -2.461 5.52 1 98.31 16 ALA B CA 1
ATOM 1628 C C . ALA B 1 16 ? -12.57 -2.576 7.039 1 98.31 16 ALA B C 1
ATOM 1630 O O . ALA B 1 16 ? -12.977 -1.661 7.758 1 98.31 16 ALA B O 1
ATOM 1631 N N . TYR B 1 17 ? -12.078 -3.705 7.484 1 98.44 17 TYR B N 1
ATOM 1632 C CA . TYR B 1 17 ? -11.898 -3.953 8.914 1 98.44 17 TYR B CA 1
ATOM 1633 C C . TYR B 1 17 ? -10.992 -2.896 9.539 1 98.44 17 TYR B C 1
ATOM 1635 O O . TYR B 1 17 ? -11.32 -2.338 10.586 1 98.44 17 TYR B O 1
ATOM 1643 N N . ARG B 1 18 ? -9.906 -2.543 8.906 1 98.5 18 ARG B N 1
ATOM 1644 C CA . ARG B 1 18 ? -9 -1.531 9.43 1 98.5 18 ARG B CA 1
ATOM 1645 C C . ARG B 1 18 ? -9.695 -0.179 9.555 1 98.5 18 ARG B C 1
ATOM 1647 O O . ARG B 1 18 ? -9.461 0.558 10.516 1 98.5 18 ARG B O 1
ATOM 1654 N N . VAL B 1 19 ? -10.547 0.155 8.57 1 98.81 19 VAL B N 1
ATOM 1655 C CA . VAL B 1 19 ? -11.242 1.437 8.586 1 98.81 19 VAL B CA 1
ATOM 1656 C C . VAL B 1 19 ? -12.297 1.438 9.695 1 98.81 19 VAL B C 1
ATOM 1658 O O . VAL B 1 19 ? -12.484 2.445 10.383 1 98.81 19 VAL B O 1
ATOM 1661 N N . ARG B 1 20 ? -12.961 0.295 9.891 1 98.69 20 ARG B N 1
ATOM 1662 C CA . ARG B 1 20 ? -13.922 0.2 10.984 1 98.69 20 ARG B CA 1
ATOM 1663 C C . ARG B 1 20 ? -13.234 0.398 12.336 1 98.69 20 ARG B C 1
ATOM 1665 O O . ARG B 1 20 ? -13.75 1.104 13.203 1 98.69 20 ARG B O 1
ATOM 1672 N N . ILE B 1 21 ? -12.078 -0.238 12.547 1 98.62 21 ILE B N 1
ATOM 1673 C CA . ILE B 1 21 ? -11.328 -0.031 13.781 1 98.62 21 ILE B CA 1
ATOM 1674 C C . ILE B 1 21 ? -11.023 1.455 13.961 1 98.62 21 ILE B C 1
ATOM 1676 O O . ILE B 1 21 ? -11.227 2.012 15.039 1 98.62 21 ILE B O 1
ATOM 1680 N N . ALA B 1 22 ? -10.547 2.135 12.875 1 98.75 22 ALA B N 1
ATOM 1681 C CA . ALA B 1 22 ? -10.18 3.547 12.93 1 98.75 22 ALA B CA 1
ATOM 1682 C C . ALA B 1 22 ? -11.383 4.41 13.32 1 98.75 22 ALA B C 1
ATOM 1684 O O . ALA B 1 22 ? -11.281 5.262 14.203 1 98.75 22 ALA B O 1
ATOM 1685 N N . LEU B 1 23 ? -12.5 4.195 12.625 1 98.62 23 LEU B N 1
ATOM 1686 C CA . LEU B 1 23 ? -13.703 4.98 12.883 1 98.62 23 LEU B CA 1
ATOM 1687 C C . LEU B 1 23 ? -14.164 4.812 14.328 1 98.62 23 LEU B C 1
ATOM 1689 O O . LEU B 1 23 ? -14.5 5.797 14.992 1 98.62 23 LEU B O 1
ATOM 1693 N N . ASN B 1 24 ? -14.18 3.617 14.82 1 98.38 24 ASN B N 1
ATOM 1694 C CA . ASN B 1 24 ? -14.625 3.344 16.172 1 98.38 24 ASN B CA 1
ATOM 1695 C C . ASN B 1 24 ? -13.656 3.908 17.219 1 98.38 24 ASN B C 1
ATOM 1697 O O . ASN B 1 24 ? -14.078 4.484 18.219 1 98.38 24 ASN B O 1
ATOM 1701 N N . TYR B 1 25 ? -12.391 3.686 16.969 1 98.12 25 TYR B N 1
ATOM 1702 C CA . TYR B 1 25 ? -11.375 4.227 17.875 1 98.12 25 TYR B CA 1
ATOM 1703 C C . TYR B 1 25 ? -11.508 5.738 17.984 1 98.12 25 TYR B C 1
ATOM 1705 O O . TYR B 1 25 ? -11.336 6.297 19.078 1 98.12 25 TYR B O 1
ATOM 1713 N N . LYS B 1 26 ? -11.781 6.414 16.922 1 98 26 LYS B N 1
ATOM 1714 C CA . LYS B 1 26 ? -11.875 7.871 16.859 1 98 26 LYS B CA 1
ATOM 1715 C C . LYS B 1 26 ? -13.234 8.352 17.359 1 98 26 LYS B C 1
ATOM 1717 O O . LYS B 1 26 ? -13.445 9.555 17.547 1 98 26 LYS B O 1
ATOM 1722 N N . GLY B 1 27 ? -14.156 7.422 17.578 1 97.81 27 GLY B N 1
ATOM 1723 C CA . GLY B 1 27 ? -15.477 7.77 18.078 1 97.81 27 GLY B CA 1
ATOM 1724 C C . GLY B 1 27 ? -16.328 8.516 17.062 1 97.81 27 GLY B C 1
ATOM 1725 O O . GLY B 1 27 ? -17.109 9.398 17.422 1 97.81 27 GLY B O 1
ATOM 1726 N N . LEU B 1 28 ? -16.156 8.242 15.82 1 97.56 2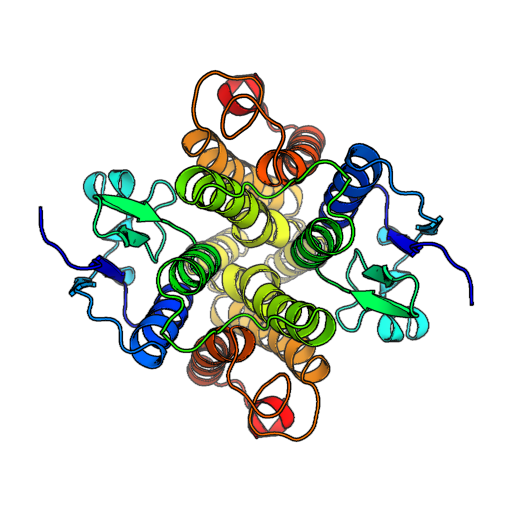8 LEU B N 1
ATOM 1727 C CA . LEU B 1 28 ? -16.891 8.93 14.758 1 97.56 28 LEU B CA 1
ATOM 1728 C C . LEU B 1 28 ? -18.125 8.133 14.344 1 97.56 28 LEU B C 1
ATOM 1730 O O . LEU B 1 28 ? -18.016 6.945 14.016 1 97.56 28 LEU B O 1
ATOM 1734 N N . PRO B 1 29 ? -19.266 8.75 14.391 1 97.06 29 PRO B N 1
ATOM 1735 C CA . PRO B 1 29 ? -20.469 8.055 13.891 1 97.06 29 PRO B CA 1
ATOM 1736 C C . PRO B 1 29 ? -20.438 7.84 12.383 1 97.06 29 PRO B C 1
ATOM 1738 O O . PRO B 1 29 ? -19.969 8.703 11.641 1 97.06 29 PRO B O 1
ATOM 1741 N N . TYR B 1 30 ? -20.922 6.691 11.969 1 97.94 30 TYR B N 1
ATOM 1742 C CA . TYR B 1 30 ? -21.016 6.383 10.547 1 97.94 30 TYR B CA 1
ATOM 1743 C C . TYR B 1 30 ? -22.078 5.328 10.281 1 97.94 30 TYR B C 1
ATOM 1745 O O . TYR B 1 30 ? -22.438 4.57 11.18 1 97.94 30 TYR B O 1
ATOM 1753 N N . GLU B 1 31 ? -22.547 5.32 9.086 1 97.69 31 GLU B N 1
ATOM 1754 C CA . GLU B 1 31 ? -23.453 4.289 8.602 1 97.69 31 GLU B CA 1
ATOM 1755 C C . GLU B 1 31 ? -22.719 3.23 7.793 1 97.69 31 GLU B C 1
ATOM 1757 O O . GLU B 1 31 ? -21.891 3.562 6.938 1 97.69 31 GLU B O 1
ATOM 1762 N N . THR B 1 32 ? -23 1.982 8.07 1 97.62 32 THR B N 1
ATOM 1763 C CA . THR B 1 32 ? -22.406 0.898 7.297 1 97.62 32 THR B CA 1
ATOM 1764 C C . THR B 1 32 ? -23.344 0.471 6.164 1 97.62 32 THR B C 1
ATOM 1766 O O . THR B 1 32 ? -24.531 0.229 6.383 1 97.62 32 THR B O 1
ATOM 1769 N N . ILE B 1 33 ? -22.844 0.474 4.961 1 97.44 33 ILE B N 1
ATOM 1770 C CA . ILE B 1 33 ? -23.531 -0.085 3.801 1 97.44 33 ILE B CA 1
ATOM 1771 C C . ILE B 1 33 ? -22.891 -1.424 3.424 1 97.44 33 ILE B C 1
ATOM 1773 O O . ILE B 1 33 ? -21.812 -1.462 2.84 1 97.44 33 ILE B O 1
ATOM 1777 N N . PRO B 1 34 ? -23.531 -2.502 3.686 1 97.06 34 PRO B N 1
ATOM 1778 C CA . PRO B 1 34 ? -22.922 -3.812 3.471 1 97.06 34 PRO B CA 1
ATOM 1779 C C . PRO B 1 34 ? -22.797 -4.176 1.992 1 97.06 34 PRO B C 1
ATOM 1781 O O . PRO B 1 34 ? -23.719 -3.9 1.213 1 97.06 34 PRO B O 1
ATOM 1784 N N . ILE B 1 35 ? -21.703 -4.609 1.562 1 96.5 35 ILE B N 1
ATOM 1785 C CA . ILE B 1 35 ? -21.422 -5.191 0.254 1 96.5 35 ILE B CA 1
ATOM 1786 C C . ILE B 1 35 ? -20.953 -6.637 0.421 1 96.5 35 ILE B C 1
ATOM 1788 O O . ILE B 1 35 ? -19.844 -6.879 0.918 1 96.5 35 ILE B O 1
ATOM 1792 N N . ASN B 1 36 ? -21.734 -7.668 -0.004 1 93.12 36 ASN B N 1
ATOM 1793 C CA . ASN B 1 36 ? -21.359 -9.07 0.13 1 93.12 36 ASN B CA 1
ATOM 1794 C C . ASN B 1 36 ? -20.422 -9.508 -0.983 1 93.12 36 ASN B C 1
ATOM 1796 O O . ASN B 1 36 ? -20.844 -9.703 -2.123 1 93.12 36 ASN B O 1
ATOM 1800 N N . LEU B 1 37 ? -19.188 -9.766 -0.663 1 88.88 37 LEU B N 1
ATOM 1801 C CA . LEU B 1 37 ? -18.156 -10.102 -1.64 1 88.88 37 LEU B CA 1
ATOM 1802 C C . LEU B 1 37 ? -18.375 -11.516 -2.182 1 88.88 37 LEU B C 1
ATOM 1804 O O . LEU B 1 37 ? -18.109 -11.781 -3.355 1 88.88 37 LEU B O 1
ATOM 1808 N N . VAL B 1 38 ? -18.844 -12.445 -1.37 1 85.06 38 VAL B N 1
ATOM 1809 C CA . VAL B 1 38 ? -19.047 -13.836 -1.754 1 85.06 38 VAL B CA 1
ATOM 1810 C C . VAL B 1 38 ? -20.188 -13.922 -2.779 1 85.06 38 VAL B C 1
ATOM 1812 O O . VAL B 1 38 ? -20.109 -14.711 -3.723 1 85.06 38 VAL B O 1
ATOM 1815 N N . LYS B 1 39 ? -21.156 -13.023 -2.656 1 91.25 39 LYS B N 1
ATOM 1816 C CA . LYS B 1 39 ? -22.297 -13 -3.578 1 91.25 39 LYS B CA 1
ATOM 1817 C C . LYS B 1 39 ? -21.984 -12.141 -4.801 1 91.25 39 LYS B C 1
ATOM 1819 O O . LYS B 1 39 ? -22.828 -12 -5.691 1 91.25 39 LYS B O 1
ATOM 1824 N N . GLY B 1 40 ? -20.844 -11.453 -4.785 1 91.5 40 GLY B N 1
ATOM 1825 C CA . GLY B 1 40 ? -20.406 -10.68 -5.941 1 91.5 40 GLY B CA 1
ATOM 1826 C C . GLY B 1 40 ? -21.031 -9.305 -6.012 1 91.5 40 GLY B C 1
ATOM 1827 O O . GLY B 1 40 ? -21.094 -8.695 -7.082 1 91.5 40 GLY B O 1
ATOM 1828 N N . GLU B 1 41 ? -21.531 -8.773 -4.973 1 94.19 41 GLU B N 1
ATOM 1829 C CA . GLU B 1 41 ? -22.203 -7.48 -4.965 1 94.19 41 GLU B CA 1
ATOM 1830 C C . GLU B 1 41 ? -21.234 -6.355 -5.328 1 94.19 41 GLU B C 1
ATOM 1832 O O . GLU B 1 41 ? -21.656 -5.281 -5.758 1 94.19 41 GLU B O 1
ATOM 1837 N N . HIS B 1 42 ? -19.953 -6.605 -5.121 1 93.94 42 HIS B N 1
ATOM 1838 C CA . HIS B 1 42 ? -18.938 -5.609 -5.453 1 93.94 42 HIS B CA 1
ATOM 1839 C C . HIS B 1 42 ? -18.719 -5.531 -6.957 1 93.94 42 HIS B C 1
ATOM 1841 O O . HIS B 1 42 ? -18.016 -4.641 -7.438 1 93.94 42 HIS B O 1
ATOM 1847 N N . LYS B 1 43 ? -19.344 -6.402 -7.723 1 94.38 43 LYS B N 1
ATOM 1848 C CA . LYS B 1 43 ? -19.109 -6.461 -9.164 1 94.38 43 LYS B CA 1
ATOM 1849 C C . LYS B 1 43 ? -20.266 -5.832 -9.938 1 94.38 43 LYS B C 1
ATOM 1851 O O . LYS B 1 43 ? -20.266 -5.836 -11.164 1 94.38 43 LYS B O 1
ATOM 1856 N N . THR B 1 44 ? -21.203 -5.285 -9.281 1 95.56 44 THR B N 1
ATOM 1857 C CA . THR B 1 44 ? -22.359 -4.688 -9.945 1 95.56 44 THR B CA 1
ATOM 1858 C C . THR B 1 44 ? -21.984 -3.338 -10.555 1 95.56 44 THR B C 1
ATOM 1860 O O . THR B 1 44 ? -21.109 -2.637 -10.047 1 95.56 44 THR B O 1
ATOM 1863 N N . PRO B 1 45 ? -22.703 -2.93 -11.617 1 95.12 45 PRO B N 1
ATOM 1864 C CA . PRO B 1 45 ? -22.484 -1.604 -12.211 1 95.12 45 PRO B CA 1
ATOM 1865 C C . PRO B 1 45 ? -22.75 -0.471 -11.219 1 95.12 45 PRO B C 1
ATOM 1867 O O . PRO B 1 45 ? -22.078 0.565 -11.273 1 95.12 45 PRO B O 1
ATOM 1870 N N . GLU B 1 46 ? -23.672 -0.704 -10.375 1 94.94 46 GLU B N 1
ATOM 1871 C CA . GLU B 1 46 ? -24.016 0.306 -9.375 1 94.94 46 GLU B CA 1
ATOM 1872 C C . GLU B 1 46 ? -22.844 0.546 -8.43 1 94.94 46 GLU B C 1
ATOM 1874 O O . GLU B 1 46 ? -22.484 1.692 -8.148 1 94.94 46 GLU B O 1
ATOM 1879 N N . TYR B 1 47 ? -22.297 -0.514 -7.945 1 96.38 47 TYR B N 1
ATOM 1880 C CA . TYR B 1 47 ? -21.188 -0.343 -7.016 1 96.38 47 TYR B CA 1
ATOM 1881 C C . TYR B 1 47 ? -19.938 0.163 -7.742 1 96.38 47 TYR B C 1
ATOM 1883 O O . TYR B 1 47 ? -19.141 0.911 -7.168 1 96.38 47 TYR B O 1
ATOM 1891 N N . LYS B 1 48 ? -19.766 -0.224 -8.953 1 94.25 48 LYS B N 1
ATOM 1892 C CA . LYS B 1 48 ? -18.625 0.246 -9.734 1 94.25 48 LYS B CA 1
ATOM 1893 C C . LYS B 1 48 ? -18.594 1.77 -9.812 1 94.25 48 LYS B C 1
ATOM 1895 O O . LYS B 1 48 ? -17.531 2.377 -9.875 1 94.25 48 LYS B O 1
ATOM 1900 N N . LYS B 1 49 ? -19.719 2.43 -9.773 1 93.19 49 LYS B N 1
ATOM 1901 C CA . LYS B 1 49 ? -19.812 3.887 -9.797 1 93.19 49 LYS B CA 1
ATOM 1902 C C . LYS B 1 49 ? -19.25 4.492 -8.508 1 93.19 49 LYS B C 1
ATOM 1904 O O . LYS B 1 49 ? -18.812 5.641 -8.5 1 93.19 49 LYS B O 1
ATOM 1909 N N . ILE B 1 50 ? -19.297 3.67 -7.457 1 94.69 50 ILE B N 1
ATOM 1910 C CA . ILE B 1 50 ? -18.797 4.113 -6.156 1 94.69 50 ILE B CA 1
ATOM 1911 C C . ILE B 1 50 ? -17.297 3.822 -6.047 1 94.69 50 ILE B C 1
ATOM 1913 O O . ILE B 1 50 ? -16.516 4.688 -5.645 1 94.69 50 ILE B O 1
ATOM 1917 N N . HIS B 1 51 ? -16.969 2.654 -6.473 1 95.25 51 HIS B N 1
ATOM 1918 C CA . HIS B 1 51 ? -15.594 2.166 -6.41 1 95.25 51 HIS B CA 1
ATOM 1919 C C . HIS B 1 51 ? -15.172 1.534 -7.734 1 95.25 51 HIS B C 1
ATOM 1921 O O . HIS B 1 51 ? -15.297 0.321 -7.914 1 95.25 51 HIS B O 1
ATOM 1927 N N . PRO B 1 52 ? -14.5 2.258 -8.539 1 90.69 52 PRO B N 1
ATOM 1928 C CA . PRO B 1 52 ? -14.188 1.786 -9.891 1 90.69 52 PRO B CA 1
ATOM 1929 C C . PRO B 1 52 ? -13.367 0.498 -9.891 1 90.69 52 PRO B C 1
ATOM 1931 O O . PRO B 1 52 ? -13.477 -0.307 -10.82 1 90.69 52 PRO B O 1
ATOM 1934 N N . ALA B 1 53 ? -12.602 0.242 -8.859 1 92.12 53 ALA B N 1
ATOM 1935 C CA . ALA B 1 53 ? -11.812 -0.985 -8.766 1 92.12 53 ALA B CA 1
ATOM 1936 C C . ALA B 1 53 ? -12.664 -2.141 -8.242 1 92.12 53 ALA B C 1
ATOM 1938 O O . ALA B 1 53 ? -12.195 -3.283 -8.188 1 92.12 53 ALA B O 1
ATOM 1939 N N . MET B 1 54 ? -13.883 -1.832 -7.82 1 94.38 54 MET B N 1
ATOM 1940 C CA . MET B 1 54 ? -14.82 -2.822 -7.309 1 94.38 54 MET B CA 1
ATOM 1941 C C . MET B 1 54 ? -14.242 -3.559 -6.109 1 94.38 54 MET B C 1
ATOM 1943 O O . MET B 1 54 ? -14.32 -4.785 -6.027 1 94.38 54 MET B O 1
ATOM 1947 N N . LEU B 1 55 ? -13.578 -2.816 -5.344 1 94.62 55 LEU B N 1
ATOM 1948 C CA . LEU B 1 55 ? -13.016 -3.318 -4.094 1 94.62 55 LEU B CA 1
ATOM 1949 C C . LEU B 1 55 ? -13.664 -2.633 -2.893 1 94.62 55 LEU B C 1
ATOM 1951 O O . LEU B 1 55 ? -14.625 -1.877 -3.051 1 94.62 55 LEU B O 1
ATOM 1955 N N . LEU B 1 56 ? -13.32 -3.059 -1.725 1 96.12 56 LEU B N 1
ATOM 1956 C CA . LEU B 1 56 ? -13.703 -2.443 -0.458 1 96.12 56 LEU B CA 1
ATOM 1957 C C . LEU B 1 56 ? -12.477 -1.944 0.295 1 96.12 56 LEU B C 1
ATOM 1959 O O . LEU B 1 56 ? -11.367 -2.449 0.093 1 96.12 56 LEU B O 1
ATOM 1963 N N . PRO B 1 57 ? -12.625 -0.948 1.168 1 98.19 57 PRO B N 1
ATOM 1964 C CA . PRO B 1 57 ? -13.789 -0.131 1.497 1 98.19 57 PRO B CA 1
ATOM 1965 C C . PRO B 1 57 ? -13.953 1.069 0.566 1 98.19 57 PRO B C 1
ATOM 1967 O O . PRO B 1 57 ? -13.055 1.363 -0.229 1 98.19 57 PRO B O 1
ATOM 1970 N N . ALA B 1 58 ? -15.055 1.712 0.623 1 98.31 58 ALA B N 1
ATOM 1971 C CA . ALA B 1 58 ? -15.266 3.076 0.151 1 98.31 58 ALA B CA 1
ATOM 1972 C C . ALA B 1 58 ? -15.961 3.922 1.216 1 98.31 58 ALA B C 1
ATOM 1974 O O . ALA B 1 58 ? -16.953 3.492 1.81 1 98.31 58 ALA B O 1
ATOM 1975 N N . LEU B 1 59 ? -15.453 5.074 1.52 1 98.56 59 LEU B N 1
ATOM 1976 C CA . LEU B 1 59 ? -16.047 6.004 2.471 1 98.56 59 LEU B CA 1
ATOM 1977 C C . LEU B 1 59 ? -16.703 7.172 1.746 1 98.56 59 LEU B C 1
ATOM 1979 O O . LEU B 1 59 ? -16.062 7.859 0.95 1 98.56 59 LEU B O 1
ATOM 1983 N N . VAL B 1 60 ? -17.953 7.402 1.934 1 97.75 60 VAL B N 1
ATOM 1984 C CA . VAL B 1 60 ? -18.641 8.609 1.478 1 97.75 60 VAL B CA 1
ATOM 1985 C C . VAL B 1 60 ? -18.594 9.672 2.574 1 97.75 60 VAL B C 1
ATOM 1987 O O . VAL B 1 60 ? -19.109 9.461 3.67 1 97.75 60 VAL B O 1
ATOM 1990 N N . THR B 1 61 ? -17.984 10.742 2.291 1 96.69 61 THR B N 1
ATOM 1991 C CA . THR B 1 61 ? -17.828 11.828 3.254 1 96.69 61 THR B CA 1
ATOM 1992 C C . THR B 1 61 ? -19.125 12.609 3.412 1 96.69 61 THR B C 1
ATOM 1994 O O . THR B 1 61 ? -20.078 12.398 2.66 1 96.69 61 THR B O 1
ATOM 1997 N N . THR B 1 62 ? -19.094 13.531 4.391 1 93 62 THR B N 1
ATOM 1998 C CA . THR B 1 62 ? -20.281 14.305 4.691 1 93 62 THR B CA 1
ATOM 1999 C C . THR B 1 62 ? -20.656 15.211 3.52 1 93 62 THR B C 1
ATOM 2001 O O . THR B 1 62 ? -21.828 15.539 3.326 1 93 62 THR B O 1
ATOM 2004 N N . ASP B 1 63 ? -19.672 15.586 2.742 1 91.5 63 ASP B N 1
ATOM 2005 C CA . ASP B 1 63 ? -19.922 16.469 1.604 1 91.5 63 ASP B CA 1
ATOM 2006 C C . ASP B 1 63 ? -20.172 15.664 0.334 1 91.5 63 ASP B C 1
ATOM 2008 O O . ASP B 1 63 ? -20.281 16.234 -0.755 1 91.5 63 ASP B O 1
ATOM 2012 N N . GLY B 1 64 ? -20.172 14.383 0.449 1 92.56 64 GLY B N 1
ATOM 2013 C CA . GLY B 1 64 ? -20.625 13.547 -0.657 1 92.56 64 GLY B CA 1
ATOM 2014 C C . GLY B 1 64 ? -19.469 13 -1.48 1 92.56 64 GLY B C 1
ATOM 2015 O O . GLY B 1 64 ? -19.688 12.242 -2.432 1 92.56 64 GLY B O 1
ATOM 2016 N N . ASN B 1 65 ? -18.266 13.281 -1.104 1 94.69 65 ASN B N 1
ATOM 2017 C CA . ASN B 1 65 ? -17.109 12.734 -1.814 1 94.69 65 ASN B CA 1
ATOM 2018 C C . ASN B 1 65 ? -16.844 11.281 -1.426 1 94.69 65 ASN B C 1
ATOM 2020 O O . ASN B 1 65 ? -17.156 10.867 -0.308 1 94.69 65 ASN B O 1
ATOM 2024 N N . VAL B 1 66 ? -16.297 10.547 -2.373 1 96.81 66 VAL B N 1
ATOM 2025 C CA . VAL B 1 66 ? -15.961 9.156 -2.115 1 96.81 66 VAL B CA 1
ATOM 2026 C C . VAL B 1 66 ? -14.438 9 -2.018 1 96.81 66 VAL B C 1
ATOM 2028 O O . VAL B 1 66 ? -13.703 9.492 -2.875 1 96.81 66 VAL B O 1
ATOM 2031 N N . ILE B 1 67 ? -14.047 8.414 -0.958 1 97.88 67 ILE B N 1
ATOM 2032 C CA . ILE B 1 67 ? -12.641 8.078 -0.776 1 97.88 67 ILE B CA 1
ATOM 2033 C C . ILE B 1 67 ? -12.469 6.562 -0.732 1 97.88 67 ILE B C 1
ATOM 2035 O O . ILE B 1 67 ? -13.164 5.875 0.018 1 97.88 67 ILE B O 1
ATOM 2039 N N . THR B 1 68 ? -11.562 6.176 -1.622 1 96.5 68 THR B N 1
ATOM 2040 C CA . THR B 1 68 ? -11.227 4.754 -1.631 1 96.5 68 THR B CA 1
ATOM 2041 C C . THR B 1 68 ? -9.844 4.52 -1.047 1 96.5 68 THR B C 1
ATOM 2043 O O . THR B 1 68 ? -9.133 5.473 -0.709 1 96.5 68 THR B O 1
ATOM 2046 N N . GLN B 1 69 ? -9.484 3.238 -0.917 1 97.94 69 GLN B N 1
ATOM 2047 C CA . GLN B 1 69 ? -8.227 2.824 -0.296 1 97.94 69 GLN B CA 1
ATOM 2048 C C . GLN B 1 69 ? -8.258 3.059 1.212 1 97.94 69 GLN B C 1
ATOM 2050 O O . GLN B 1 69 ? -8.406 4.195 1.665 1 97.94 69 GLN B O 1
ATOM 2055 N N . SER B 1 70 ? -8 2.041 1.93 1 98.75 70 SER B N 1
ATOM 2056 C CA . SER B 1 70 ? -8.203 2.061 3.375 1 98.75 70 SER B CA 1
ATOM 2057 C C . SER B 1 70 ? -7.242 3.029 4.055 1 98.75 70 SER B C 1
ATOM 2059 O O . SER B 1 70 ? -7.641 3.777 4.953 1 98.75 70 SER B O 1
ATOM 2061 N N . LEU B 1 71 ? -5.977 3.084 3.637 1 98.81 71 LEU B N 1
ATOM 2062 C CA . LEU B 1 71 ? -5.004 3.953 4.289 1 98.81 71 LEU B CA 1
ATOM 2063 C C . LEU B 1 71 ? -5.281 5.418 3.967 1 98.81 71 LEU B C 1
ATOM 2065 O O . LEU B 1 71 ? -5.004 6.301 4.781 1 98.81 71 LEU B O 1
ATOM 2069 N N . VAL B 1 72 ? -5.848 5.703 2.793 1 98.75 72 VAL B N 1
ATOM 2070 C CA . VAL B 1 72 ? -6.223 7.062 2.408 1 98.75 72 VAL B CA 1
ATOM 2071 C C . VAL B 1 72 ? -7.414 7.523 3.246 1 98.75 72 VAL B C 1
ATOM 2073 O O . VAL B 1 72 ? -7.465 8.68 3.678 1 98.75 72 VAL B O 1
ATOM 2076 N N . ILE B 1 73 ? -8.312 6.621 3.471 1 98.75 73 ILE B N 1
ATOM 2077 C CA . ILE B 1 73 ? -9.461 6.926 4.324 1 98.75 73 ILE B CA 1
ATOM 2078 C C . ILE B 1 73 ? -8.977 7.293 5.723 1 98.75 73 ILE B C 1
ATOM 2080 O O . ILE B 1 73 ? -9.438 8.273 6.309 1 98.75 73 ILE B O 1
ATOM 2084 N N . ILE B 1 74 ? -8.047 6.543 6.246 1 98.75 74 ILE B N 1
ATOM 2085 C CA . ILE B 1 74 ? -7.547 6.793 7.594 1 98.75 74 ILE B CA 1
ATOM 2086 C C . ILE B 1 74 ? -6.801 8.125 7.629 1 98.75 74 ILE B C 1
ATOM 2088 O O . ILE B 1 74 ? -6.926 8.891 8.586 1 98.75 74 ILE B O 1
ATOM 2092 N N . ASP B 1 75 ? -6.008 8.406 6.609 1 98.62 75 ASP B N 1
ATOM 2093 C CA . ASP B 1 75 ? -5.363 9.711 6.48 1 98.62 75 ASP B CA 1
ATOM 2094 C C . ASP B 1 75 ? -6.395 10.836 6.5 1 98.62 75 ASP B C 1
ATOM 2096 O O . ASP B 1 75 ? -6.227 11.828 7.207 1 98.62 75 ASP B O 1
ATOM 2100 N N . TYR B 1 76 ? -7.48 10.68 5.734 1 98.5 76 TYR B N 1
ATOM 2101 C CA . TYR B 1 76 ? -8.578 11.648 5.68 1 98.5 76 TYR B CA 1
ATOM 2102 C C . TYR B 1 76 ? -9.18 11.859 7.062 1 98.5 76 TYR B C 1
ATOM 2104 O O . TYR B 1 76 ? -9.398 13 7.484 1 98.5 76 TYR B O 1
ATOM 2112 N N . LEU B 1 77 ? -9.438 10.781 7.773 1 98.31 77 LEU B N 1
ATOM 2113 C CA . LEU B 1 77 ? -10.062 10.867 9.086 1 98.31 77 LEU B CA 1
ATOM 2114 C C . LEU B 1 77 ? -9.172 11.617 10.07 1 98.31 77 LEU B C 1
ATOM 2116 O O . LEU B 1 77 ? -9.648 12.438 10.852 1 98.31 77 LEU B O 1
ATOM 2120 N N . ASP B 1 78 ? -7.879 11.32 10.031 1 98 78 ASP B N 1
ATOM 2121 C CA . ASP B 1 78 ? -6.93 11.992 10.914 1 98 78 ASP B CA 1
ATOM 2122 C C . ASP B 1 78 ? -6.922 13.5 10.656 1 98 78 ASP B C 1
ATOM 2124 O O . ASP B 1 78 ? -6.793 14.297 11.594 1 98 78 ASP B O 1
ATOM 2128 N N . ARG B 1 79 ? -7.012 13.883 9.43 1 96.88 79 ARG B N 1
ATOM 2129 C CA . ARG B 1 79 ? -6.863 15.289 9.047 1 96.88 79 ARG B CA 1
ATOM 2130 C C . ARG B 1 79 ? -8.164 16.047 9.258 1 96.88 79 ARG B C 1
ATOM 2132 O O . ARG B 1 79 ? -8.148 17.219 9.641 1 96.88 79 ARG B O 1
ATOM 2139 N N . THR B 1 80 ? -9.234 15.406 9.047 1 96.44 80 THR B N 1
ATOM 2140 C CA . THR B 1 80 ? -10.531 16.078 9.031 1 96.44 80 THR B CA 1
ATOM 2141 C C . THR B 1 80 ? -11.125 16.141 10.438 1 96.44 80 THR B C 1
ATOM 2143 O O . THR B 1 80 ? -11.914 17.031 10.734 1 96.44 80 THR B O 1
ATOM 2146 N N . PHE B 1 81 ? -10.734 15.227 11.281 1 96.5 81 PHE B N 1
ATOM 2147 C CA . PHE B 1 81 ? -11.234 15.195 12.648 1 96.5 81 PHE B CA 1
ATOM 2148 C C . PHE B 1 81 ? -10.086 15.258 13.648 1 96.5 81 PHE B C 1
ATOM 2150 O O . PHE B 1 81 ? -9.883 14.328 14.438 1 96.5 81 PHE B O 1
ATOM 2157 N N . PRO B 1 82 ? -9.469 16.375 13.711 1 94.88 82 PRO B N 1
ATOM 2158 C CA . PRO B 1 82 ? -8.25 16.516 14.508 1 94.88 82 PRO B CA 1
ATOM 2159 C C . PRO B 1 82 ? -8.516 16.406 16.016 1 94.88 82 PRO B C 1
ATOM 2161 O O . PRO B 1 82 ? -7.582 16.203 16.797 1 94.88 82 PRO B O 1
ATOM 2164 N N . ASP B 1 83 ? -9.703 16.562 16.469 1 96.94 83 ASP B N 1
ATOM 2165 C CA . ASP B 1 83 ? -10.039 16.484 17.891 1 96.94 83 ASP B CA 1
ATOM 2166 C C . ASP B 1 83 ? -10.242 15.039 18.328 1 96.94 83 ASP B C 1
ATOM 2168 O O . ASP B 1 83 ? -10.453 14.773 19.516 1 96.94 83 ASP B O 1
ATOM 2172 N N . SER B 1 84 ? -10.211 14.109 17.422 1 96.75 84 SER B N 1
ATOM 2173 C CA . SER B 1 84 ? -10.242 12.68 17.719 1 96.75 84 SER B CA 1
ATOM 2174 C C . SER B 1 84 ? -8.828 12.109 17.797 1 96.75 84 SER B C 1
ATOM 2176 O O . SER B 1 84 ? -7.867 12.742 17.359 1 96.75 84 SER B O 1
ATOM 2178 N N . PRO B 1 85 ? -8.68 10.969 18.438 1 96.88 85 PRO B N 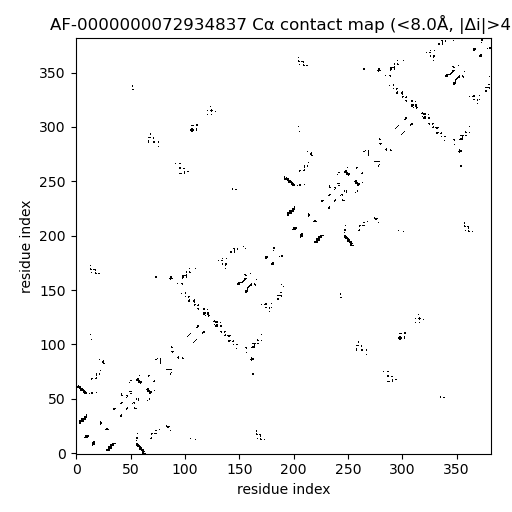1
ATOM 2179 C CA . PRO B 1 85 ? -7.344 10.383 18.547 1 96.88 85 PRO B CA 1
ATOM 2180 C C . PRO B 1 85 ? -6.664 10.219 17.188 1 96.88 85 PRO B C 1
ATOM 2182 O O . PRO B 1 85 ? -7.312 9.82 16.219 1 96.88 85 PRO B O 1
ATOM 2185 N N . LYS B 1 86 ? -5.391 10.555 17.172 1 96.81 86 LYS B N 1
ATOM 2186 C CA . LYS B 1 86 ? -4.625 10.453 15.93 1 96.81 86 LYS B CA 1
ATOM 2187 C C . LYS B 1 86 ? -4.059 9.047 15.75 1 96.81 86 LYS B C 1
ATOM 2189 O O . LYS B 1 86 ? -3.59 8.43 16.703 1 96.81 86 LYS B O 1
ATOM 2194 N N . LEU B 1 87 ? -4.125 8.57 14.602 1 98.38 87 LEU B N 1
ATOM 2195 C CA . LEU B 1 87 ? -3.631 7.234 14.289 1 98.38 87 LEU B CA 1
ATOM 2196 C C . LEU B 1 87 ? -2.254 7.309 13.633 1 98.38 87 LEU B C 1
ATOM 2198 O O . LEU B 1 87 ? -1.488 6.34 13.68 1 98.38 87 LEU B O 1
ATOM 2202 N N . ILE B 1 88 ? -1.961 8.383 12.953 1 98.25 88 ILE B N 1
ATOM 2203 C CA . ILE B 1 88 ? -0.652 8.602 12.344 1 98.25 88 ILE B CA 1
ATOM 2204 C C . ILE B 1 88 ? 0.166 9.555 13.211 1 98.25 88 ILE B C 1
ATOM 2206 O O . ILE B 1 88 ? -0.18 10.727 13.344 1 98.25 88 ILE B O 1
ATOM 2210 N N . PRO B 1 89 ? 1.254 9.039 13.781 1 97 89 PRO B N 1
ATOM 2211 C CA . PRO B 1 89 ? 2.049 9.867 14.688 1 97 89 PRO B CA 1
ATOM 2212 C C . PRO B 1 89 ? 2.566 11.141 14.023 1 97 89 PRO B C 1
ATOM 2214 O O . PRO B 1 89 ? 2.771 11.164 12.805 1 97 89 PRO B O 1
ATOM 2217 N N . GLU B 1 90 ? 2.818 12.156 14.844 1 94 90 GLU B N 1
ATOM 2218 C CA . GLU B 1 90 ? 3.32 13.438 14.344 1 94 90 GLU B CA 1
ATOM 2219 C C . GLU B 1 90 ? 4.844 13.438 14.266 1 94 90 GLU B C 1
ATOM 2221 O O . GLU B 1 90 ? 5.426 14.023 13.352 1 94 90 GLU B O 1
ATOM 2226 N N . ASN B 1 91 ? 5.422 12.805 15.266 1 93.69 91 ASN B N 1
ATOM 2227 C CA . ASN B 1 91 ? 6.883 12.766 15.266 1 93.69 91 ASN B CA 1
ATOM 2228 C C . ASN B 1 91 ? 7.418 11.938 14.102 1 93.69 91 ASN B C 1
ATOM 2230 O O . ASN B 1 91 ? 6.867 10.883 13.781 1 93.69 91 ASN B O 1
ATOM 2234 N N . CYS B 1 92 ? 8.445 12.375 13.523 1 93.62 92 CYS B N 1
ATOM 2235 C CA . CYS B 1 92 ? 8.945 11.852 12.258 1 93.62 92 CYS B CA 1
ATOM 2236 C C . CYS B 1 92 ? 9.336 10.383 12.391 1 93.62 92 CYS B C 1
ATOM 2238 O O . CYS B 1 92 ? 9 9.562 11.531 1 93.62 92 CYS B O 1
ATOM 2240 N N . VAL B 1 93 ? 10.023 10.055 13.445 1 93.31 93 VAL B N 1
ATOM 2241 C CA . VAL B 1 93 ? 10.555 8.703 13.617 1 93.31 93 VAL B CA 1
ATOM 2242 C C . VAL B 1 93 ? 9.406 7.719 13.82 1 93.31 93 VAL B C 1
ATOM 2244 O O . VAL B 1 93 ? 9.336 6.688 13.148 1 93.31 93 VAL B O 1
ATOM 2247 N N . ASP B 1 94 ? 8.484 8.039 14.742 1 95.5 94 ASP B N 1
ATOM 2248 C CA . ASP B 1 94 ? 7.34 7.176 15.023 1 95.5 94 ASP B CA 1
ATOM 2249 C C . ASP B 1 94 ? 6.414 7.082 13.812 1 95.5 94 ASP B C 1
ATOM 2251 O O . ASP B 1 94 ? 5.855 6.02 13.531 1 95.5 94 ASP B O 1
ATOM 2255 N N . ARG B 1 95 ? 6.262 8.227 13.148 1 97.31 95 ARG B N 1
ATOM 2256 C CA . ARG B 1 95 ? 5.426 8.273 11.953 1 97.31 95 ARG B CA 1
ATOM 2257 C C . ARG B 1 95 ? 5.945 7.316 10.883 1 97.31 95 ARG B C 1
ATOM 2259 O O . ARG B 1 95 ? 5.188 6.5 10.359 1 97.31 95 ARG B O 1
ATOM 2266 N N . ALA B 1 96 ? 7.234 7.383 10.617 1 97.25 96 ALA B N 1
ATOM 2267 C CA . ALA B 1 96 ? 7.84 6.516 9.602 1 97.25 96 ALA B CA 1
ATOM 2268 C C . ALA B 1 96 ? 7.707 5.047 9.992 1 97.25 96 ALA B C 1
ATOM 2270 O O . ALA B 1 96 ? 7.395 4.199 9.148 1 97.25 96 ALA B O 1
ATOM 2271 N N . ALA B 1 97 ? 7.918 4.777 11.234 1 96.5 97 ALA B N 1
ATOM 2272 C CA . ALA B 1 97 ? 7.82 3.4 11.711 1 96.5 97 ALA B CA 1
ATOM 2273 C C . ALA B 1 97 ? 6.398 2.871 11.562 1 96.5 97 ALA B C 1
ATOM 2275 O O . ALA B 1 97 ? 6.188 1.772 11.047 1 96.5 97 ALA B O 1
ATOM 2276 N N . ALA B 1 98 ? 5.426 3.615 12.023 1 98.19 98 ALA B N 1
ATOM 2277 C CA . ALA B 1 98 ? 4.027 3.209 11.977 1 98.19 98 ALA B CA 1
ATOM 2278 C C . ALA B 1 98 ? 3.559 3.014 10.531 1 98.19 98 ALA B C 1
ATOM 2280 O O . ALA B 1 98 ? 2.943 1.996 10.203 1 98.19 98 ALA B O 1
ATOM 2281 N N . LEU B 1 99 ? 3.885 3.953 9.734 1 98.56 99 LEU B N 1
ATOM 2282 C CA . LEU B 1 99 ? 3.473 3.883 8.336 1 98.56 99 LEU B CA 1
ATOM 2283 C C . LEU B 1 99 ? 4.18 2.738 7.617 1 98.56 99 LEU B C 1
ATOM 2285 O O . LEU B 1 99 ? 3.594 2.096 6.742 1 98.56 99 LEU B O 1
ATOM 2289 N N . SER B 1 100 ? 5.418 2.498 7.941 1 98.25 100 SER B N 1
ATOM 2290 C CA . SER B 1 100 ? 6.133 1.389 7.32 1 98.25 100 SER B CA 1
ATOM 2291 C C . SER B 1 100 ? 5.457 0.056 7.625 1 98.25 100 SER B C 1
ATOM 2293 O O . SER B 1 100 ? 5.254 -0.762 6.723 1 98.25 100 SER B O 1
ATOM 2295 N N . ILE B 1 101 ? 5.102 -0.157 8.867 1 98.31 101 ILE B N 1
ATOM 2296 C CA . ILE B 1 101 ? 4.422 -1.393 9.234 1 98.31 101 ILE B CA 1
ATOM 2297 C C . ILE B 1 101 ? 3.076 -1.476 8.516 1 98.31 101 ILE B C 1
ATOM 2299 O O . ILE B 1 101 ? 2.711 -2.527 7.984 1 98.31 101 ILE B O 1
ATOM 2303 N N . ALA B 1 102 ? 2.354 -0.373 8.492 1 98.81 102 ALA B N 1
ATOM 2304 C CA . ALA B 1 102 ? 1.076 -0.334 7.789 1 98.81 102 ALA B CA 1
ATOM 2305 C C . ALA B 1 102 ? 1.25 -0.704 6.32 1 98.81 102 ALA B C 1
ATOM 2307 O O . ALA B 1 102 ? 0.457 -1.471 5.766 1 98.81 102 ALA B O 1
ATOM 2308 N N . MET B 1 103 ? 2.277 -0.234 5.711 1 98.5 103 MET B N 1
ATOM 2309 C CA . MET B 1 103 ? 2.508 -0.473 4.289 1 98.5 103 MET B CA 1
ATOM 2310 C C . MET B 1 103 ? 2.986 -1.9 4.051 1 98.5 103 MET B C 1
ATOM 2312 O O . MET B 1 103 ? 2.654 -2.506 3.029 1 98.5 103 MET B O 1
ATOM 2316 N N . ILE B 1 104 ? 3.795 -2.432 4.953 1 98.19 104 ILE B N 1
ATOM 2317 C CA . ILE B 1 104 ? 4.164 -3.838 4.859 1 98.19 104 ILE B CA 1
ATOM 2318 C C . ILE B 1 104 ? 2.906 -4.699 4.77 1 98.19 104 ILE B C 1
ATOM 2320 O O . ILE B 1 104 ? 2.838 -5.625 3.955 1 98.19 104 ILE B O 1
ATOM 2324 N N . ILE B 1 105 ? 1.962 -4.332 5.535 1 98.69 105 ILE B N 1
ATOM 2325 C CA . ILE B 1 105 ? 0.726 -5.105 5.57 1 98.69 105 ILE B CA 1
ATOM 2326 C C . ILE B 1 105 ? -0.126 -4.777 4.348 1 98.69 105 ILE B C 1
ATOM 2328 O O . ILE B 1 105 ? -0.501 -5.676 3.588 1 98.69 105 ILE B O 1
ATOM 2332 N N . ALA B 1 106 ? -0.354 -3.549 4.055 1 98.56 106 ALA B N 1
ATOM 2333 C CA . ALA B 1 106 ? -1.335 -3.117 3.064 1 98.56 106 ALA B CA 1
ATOM 2334 C C . ALA B 1 106 ? -0.797 -3.293 1.647 1 98.56 106 ALA B C 1
ATOM 2336 O O . ALA B 1 106 ? -1.566 -3.49 0.704 1 98.56 106 ALA B O 1
ATOM 2337 N N . CYS B 1 107 ? 0.522 -3.232 1.479 1 98.19 107 CYS B N 1
ATOM 2338 C CA . CYS B 1 107 ? 1.114 -3.293 0.147 1 98.19 107 CYS B CA 1
ATOM 2339 C C . CYS B 1 107 ? 1.704 -4.672 -0.124 1 98.19 107 CYS B C 1
ATOM 2341 O O . CYS B 1 107 ? 1.472 -5.254 -1.185 1 98.19 107 CYS B O 1
ATOM 2343 N N . ASP B 1 108 ? 2.348 -5.258 0.827 1 97.38 108 ASP B N 1
ATOM 2344 C CA . ASP B 1 108 ? 3.223 -6.391 0.529 1 97.38 108 ASP B CA 1
ATOM 2345 C C . ASP B 1 108 ? 2.604 -7.703 1.002 1 97.38 108 ASP B C 1
ATOM 2347 O O . ASP B 1 108 ? 3.1 -8.781 0.674 1 97.38 108 ASP B O 1
ATOM 2351 N N . THR B 1 109 ? 1.579 -7.629 1.813 1 98.31 109 THR B N 1
ATOM 2352 C CA . THR B 1 109 ? 1.065 -8.844 2.441 1 98.31 109 THR B CA 1
ATOM 2353 C C . THR B 1 109 ? -0.389 -9.078 2.047 1 98.31 109 THR B C 1
ATOM 2355 O O . THR B 1 109 ? -0.694 -10.031 1.328 1 98.31 109 THR B O 1
ATOM 2358 N N . HIS B 1 110 ? -1.194 -8.117 2.346 1 98.5 110 HIS B N 1
ATOM 2359 C CA . HIS B 1 110 ? -2.643 -8.273 2.264 1 98.5 110 HIS B CA 1
ATOM 2360 C C . HIS B 1 110 ? -3.094 -8.477 0.822 1 98.5 110 HIS B C 1
ATOM 2362 O O . HIS B 1 110 ? -3.885 -9.383 0.538 1 98.5 110 HIS B O 1
ATOM 2368 N N . PRO B 1 111 ? -2.627 -7.742 -0.157 1 98 111 PRO B N 1
ATOM 2369 C CA . PRO B 1 111 ? -3.141 -7.902 -1.519 1 98 111 PRO B CA 1
ATOM 2370 C C . PRO B 1 111 ? -2.869 -9.297 -2.09 1 98 111 PRO B C 1
ATOM 2372 O O . PRO B 1 111 ? -3.637 -9.781 -2.924 1 98 111 PRO B O 1
ATOM 2375 N N . LEU B 1 112 ? -1.839 -9.93 -1.598 1 98.38 112 LEU B N 1
ATOM 2376 C CA . LEU B 1 112 ? -1.463 -11.25 -2.092 1 98.38 112 LEU B CA 1
ATOM 2377 C C . LEU B 1 112 ? -2.449 -12.305 -1.613 1 98.38 112 LEU B C 1
ATOM 2379 O O . LEU B 1 112 ? -2.473 -13.422 -2.141 1 98.38 112 LEU B O 1
ATOM 2383 N N . GLN B 1 113 ? -3.273 -11.891 -0.636 1 97.06 113 GLN B N 1
ATOM 2384 C CA . GLN B 1 113 ? -4.227 -12.828 -0.05 1 97.06 113 GLN B CA 1
ATOM 2385 C C . GLN B 1 113 ? -5.637 -12.578 -0.579 1 97.06 113 GLN B C 1
ATOM 2387 O O . GLN B 1 113 ? -6.582 -13.258 -0.178 1 97.06 113 GLN B O 1
ATOM 2392 N N . ASN B 1 114 ? -5.773 -11.672 -1.443 1 94.88 114 ASN B N 1
ATOM 2393 C CA . ASN B 1 114 ? -7.098 -11.305 -1.93 1 94.88 114 ASN B CA 1
ATOM 2394 C C . ASN B 1 114 ? -7.723 -12.422 -2.756 1 94.88 114 ASN B C 1
ATOM 2396 O O . ASN B 1 114 ? -7.016 -13.156 -3.447 1 94.88 114 ASN B O 1
ATOM 2400 N N . LEU B 1 115 ? -8.977 -12.43 -2.746 1 92.25 115 LEU B N 1
ATOM 2401 C CA . LEU B 1 115 ? -9.766 -13.445 -3.426 1 92.25 115 LEU B CA 1
ATOM 2402 C C . LEU B 1 115 ? -9.398 -13.531 -4.902 1 92.25 115 LEU B C 1
ATOM 2404 O O . LEU B 1 115 ? -9.141 -14.617 -5.426 1 92.25 115 LEU B O 1
ATOM 2408 N N . SER B 1 116 ? -9.344 -12.375 -5.574 1 93 116 SER B N 1
ATOM 2409 C CA . SER B 1 116 ? -9.07 -12.359 -7.008 1 93 116 SER B CA 1
ATOM 2410 C C . SER B 1 116 ? -7.66 -12.867 -7.305 1 93 116 SER B C 1
ATOM 2412 O O . SER B 1 116 ? -7.414 -13.422 -8.375 1 93 116 SER B O 1
ATOM 2414 N N . VAL B 1 117 ? -6.754 -12.742 -6.371 1 97.12 117 VAL B N 1
ATOM 2415 C CA . VAL B 1 117 ? -5.359 -13.094 -6.602 1 97.12 117 VAL B CA 1
ATOM 2416 C C . VAL B 1 117 ? -5.172 -14.602 -6.457 1 97.12 117 VAL B C 1
ATOM 2418 O O . VAL B 1 117 ? -4.621 -15.25 -7.348 1 97.12 117 VAL B O 1
ATOM 2421 N N . PHE B 1 118 ? -5.688 -15.203 -5.32 1 96.44 118 PHE B N 1
ATOM 2422 C CA . PHE B 1 118 ? -5.449 -16.641 -5.184 1 96.44 118 PHE B CA 1
ATOM 2423 C C . PHE B 1 118 ? -6.367 -17.422 -6.105 1 96.44 118 PHE B C 1
ATOM 2425 O O . PHE B 1 118 ? -6.086 -18.578 -6.43 1 96.44 118 PHE B O 1
ATOM 2432 N N . GLN B 1 119 ? -7.54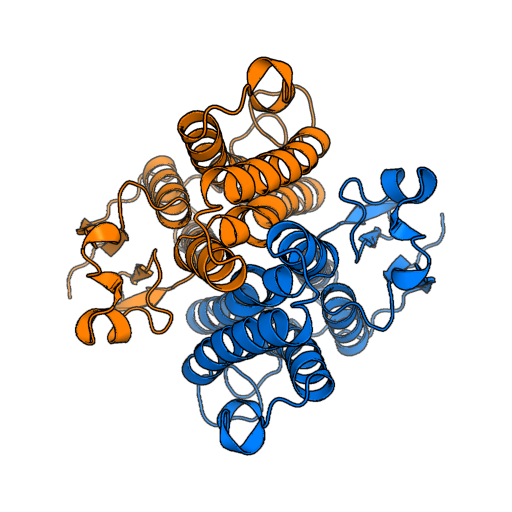3 -16.797 -6.531 1 95.81 119 GLN B N 1
ATOM 2433 C CA . GLN B 1 119 ? -8.336 -17.438 -7.574 1 95.81 119 GLN B CA 1
ATOM 2434 C C . GLN B 1 119 ? -7.562 -17.5 -8.891 1 95.81 119 GLN B C 1
ATOM 2436 O O . GLN B 1 119 ? -7.617 -18.5 -9.602 1 95.81 119 GLN B O 1
ATOM 2441 N N . TYR B 1 120 ? -6.879 -16.453 -9.227 1 98 120 TYR B N 1
ATOM 2442 C CA . TYR B 1 120 ? -6.062 -16.453 -10.438 1 98 120 TYR B CA 1
ATOM 2443 C C . TYR B 1 120 ? -4.902 -17.438 -10.305 1 98 120 TYR B C 1
ATOM 2445 O O . TYR B 1 120 ? -4.566 -18.141 -11.266 1 98 120 TYR B O 1
ATOM 2453 N N . ALA B 1 121 ? -4.281 -17.484 -9.141 1 98.19 121 ALA B N 1
ATOM 2454 C CA . ALA B 1 121 ? -3.223 -18.469 -8.891 1 98.19 121 ALA B CA 1
ATOM 2455 C C . ALA B 1 121 ? -3.729 -19.891 -9.094 1 98.19 121 ALA B C 1
ATOM 2457 O O . ALA B 1 121 ? -3.041 -20.719 -9.695 1 98.19 121 ALA B O 1
ATOM 2458 N N . SER B 1 122 ? -4.922 -20.141 -8.609 1 98.5 122 SER B N 1
ATOM 2459 C CA . SER B 1 122 ? -5.527 -21.453 -8.781 1 98.5 122 SER B CA 1
ATOM 2460 C C . SER B 1 122 ? -5.77 -21.766 -10.258 1 98.5 122 SER B C 1
ATOM 2462 O O . SER B 1 122 ? -5.504 -22.875 -10.719 1 98.5 122 SER B O 1
ATOM 2464 N N . LYS B 1 123 ? -6.227 -20.797 -10.961 1 98.19 123 LYS B N 1
ATOM 2465 C CA . LYS B 1 123 ? -6.473 -20.953 -12.391 1 98.19 123 LYS B CA 1
ATOM 2466 C C . LYS B 1 123 ? -5.184 -21.281 -13.133 1 98.19 123 LYS B C 1
ATOM 2468 O O . LYS B 1 123 ? -5.148 -22.234 -13.93 1 98.19 123 LYS B O 1
ATOM 2473 N N . VAL B 1 124 ? -4.172 -20.547 -12.828 1 97.56 124 VAL B N 1
ATOM 2474 C CA . VAL B 1 124 ? -2.889 -20.734 -13.5 1 97.56 124 VAL B CA 1
ATOM 2475 C C . VAL B 1 124 ? -2.295 -22.078 -13.125 1 97.56 124 VAL B C 1
ATOM 2477 O O . VAL B 1 124 ? -1.639 -22.734 -13.945 1 97.56 124 VAL B O 1
ATOM 2480 N N . ALA B 1 125 ? -2.523 -22.547 -11.914 1 97.38 125 ALA B N 1
ATOM 2481 C CA . ALA B 1 125 ? -1.977 -23.797 -11.406 1 97.38 125 ALA B CA 1
ATOM 2482 C C . ALA B 1 125 ? -2.789 -24.984 -11.906 1 97.38 125 ALA B C 1
ATOM 2484 O O . ALA B 1 125 ? -2.309 -26.125 -11.898 1 97.38 125 ALA B O 1
ATOM 2485 N N . GLY B 1 126 ? -4.051 -24.75 -12.305 1 97.62 126 GLY B N 1
ATOM 2486 C CA . GLY B 1 126 ? -4.938 -25.828 -12.727 1 97.62 126 GLY B CA 1
ATOM 2487 C C . GLY B 1 126 ? -5.469 -26.641 -11.562 1 97.62 126 GLY B C 1
ATOM 2488 O O . GLY B 1 126 ? -5.906 -27.781 -11.75 1 97.62 126 GLY B O 1
ATOM 2489 N N . ARG B 1 127 ? -5.336 -26.141 -10.383 1 97.69 127 ARG B N 1
ATOM 2490 C CA . ARG B 1 127 ? -5.824 -26.75 -9.156 1 97.69 127 ARG B CA 1
ATOM 2491 C C . ARG B 1 127 ? -6.023 -25.719 -8.062 1 97.69 127 ARG B C 1
ATOM 2493 O O . ARG B 1 127 ? -5.469 -24.609 -8.133 1 97.69 127 ARG B O 1
ATOM 2500 N N . ASP B 1 128 ? -6.797 -26.062 -7.113 1 97.69 128 ASP B N 1
ATOM 2501 C CA . ASP B 1 128 ? -7.016 -25.141 -5.996 1 97.69 128 ASP B CA 1
ATOM 2502 C C . ASP B 1 128 ? -5.754 -25 -5.145 1 97.69 128 ASP B C 1
ATOM 2504 O O . ASP B 1 128 ? -5.285 -25.984 -4.562 1 97.69 128 ASP B O 1
ATOM 2508 N N . VAL B 1 129 ? -5.195 -23.828 -5.059 1 97.94 129 VAL B N 1
ATOM 2509 C CA . VAL B 1 129 ? -3.973 -23.609 -4.293 1 97.94 129 VAL B CA 1
ATOM 2510 C C . VAL B 1 129 ? -4.23 -22.578 -3.193 1 97.94 129 VAL B C 1
ATOM 2512 O O . VAL B 1 129 ? -3.293 -22.031 -2.615 1 97.94 129 VAL B O 1
ATOM 2515 N N . ARG B 1 130 ? -5.414 -22.266 -2.924 1 97.25 130 ARG B N 1
ATOM 2516 C CA . ARG B 1 130 ? -5.812 -21.188 -2.035 1 97.25 130 ARG B CA 1
ATOM 2517 C C . ARG B 1 130 ? -5.07 -21.266 -0.704 1 97.25 130 ARG B C 1
ATOM 2519 O O . ARG B 1 130 ? -4.367 -20.328 -0.321 1 97.25 130 ARG B O 1
ATOM 2526 N N . ASP B 1 131 ? -5.23 -22.359 -0.028 1 97.56 131 ASP B N 1
ATOM 2527 C CA . ASP B 1 131 ? -4.711 -22.469 1.331 1 97.56 131 ASP B CA 1
ATOM 2528 C C . ASP B 1 131 ? -3.186 -22.359 1.345 1 97.56 131 ASP B C 1
ATOM 2530 O O . ASP B 1 131 ? -2.617 -21.641 2.172 1 97.56 131 ASP B O 1
ATOM 2534 N N . GLN B 1 132 ? -2.609 -23.031 0.408 1 97.62 132 GLN B N 1
ATOM 2535 C CA . GLN B 1 132 ? -1.154 -22.984 0.296 1 97.62 132 GLN B CA 1
ATOM 2536 C C . GLN B 1 132 ? -0.673 -21.562 -0.028 1 97.62 132 GLN B C 1
ATOM 2538 O O . GLN B 1 132 ? 0.301 -21.094 0.556 1 97.62 132 GLN B O 1
ATOM 2543 N N . TRP B 1 133 ? -1.3 -20.984 -0.927 1 98.31 133 TRP B N 1
ATOM 2544 C CA . TRP B 1 133 ? -0.94 -19.641 -1.381 1 98.31 133 TRP B CA 1
ATOM 2545 C C . TRP B 1 133 ? -1.113 -18.625 -0.26 1 98.31 133 TRP B C 1
ATOM 2547 O O . TRP B 1 133 ? -0.18 -17.875 0.066 1 98.31 133 TRP B O 1
ATOM 2557 N N . VAL B 1 134 ? -2.238 -18.609 0.338 1 98.19 134 VAL B N 1
ATOM 2558 C CA . VAL B 1 134 ? -2.594 -17.609 1.335 1 98.19 134 VAL B CA 1
ATOM 2559 C C . VAL B 1 134 ? -1.709 -17.766 2.568 1 98.19 134 VAL B C 1
ATOM 2561 O O . VAL B 1 134 ? -1.162 -16.797 3.082 1 98.19 134 VAL B O 1
ATOM 2564 N N . THR B 1 135 ? -1.494 -19 3.002 1 98.31 135 THR B N 1
ATOM 2565 C CA . THR B 1 135 ? -0.676 -19.25 4.184 1 98.31 135 THR B CA 1
ATOM 2566 C C . THR B 1 135 ? 0.769 -18.812 3.938 1 98.31 135 THR B C 1
ATOM 2568 O O . THR B 1 135 ? 1.41 -18.25 4.82 1 98.31 135 THR B O 1
ATOM 2571 N N . HIS B 1 136 ? 1.247 -19.078 2.75 1 98.44 136 HIS B N 1
ATOM 2572 C CA . HIS B 1 136 ? 2.604 -18.672 2.391 1 98.44 136 HIS B CA 1
ATOM 2573 C C . HIS B 1 136 ? 2.793 -17.172 2.545 1 98.44 136 HIS B C 1
ATOM 2575 O O . HIS B 1 136 ? 3.748 -16.719 3.184 1 98.44 136 HIS B O 1
ATOM 2581 N N . PHE B 1 137 ? 1.879 -16.453 2.021 1 98.38 137 PHE B N 1
ATOM 2582 C CA . PHE B 1 137 ? 2.074 -15 1.992 1 98.38 137 PHE B CA 1
ATOM 2583 C C . PHE B 1 137 ? 1.686 -14.375 3.326 1 98.38 137 PHE B C 1
ATOM 2585 O O . PHE B 1 137 ? 2.217 -13.336 3.705 1 98.38 137 PHE B O 1
ATOM 2592 N N . ILE B 1 138 ? 0.781 -14.961 4.082 1 98.44 138 ILE B N 1
ATOM 2593 C CA . ILE B 1 138 ? 0.527 -14.531 5.453 1 98.44 138 ILE B CA 1
ATOM 2594 C C . ILE B 1 138 ? 1.808 -14.648 6.277 1 98.44 138 ILE B C 1
ATOM 2596 O O . ILE B 1 138 ? 2.225 -13.688 6.93 1 98.44 138 ILE B O 1
ATOM 2600 N N . GLU B 1 139 ? 2.424 -15.797 6.219 1 98.31 139 GLU B N 1
ATOM 2601 C CA . GLU B 1 139 ? 3.605 -16.047 7.039 1 98.31 139 GLU B CA 1
ATOM 2602 C C . GLU B 1 139 ? 4.762 -15.141 6.629 1 98.31 139 GLU B C 1
ATOM 2604 O O . GLU B 1 139 ? 5.473 -14.609 7.48 1 98.31 139 GLU B O 1
ATOM 2609 N N . ARG B 1 140 ? 4.957 -15.008 5.363 1 97.25 140 ARG B N 1
ATOM 2610 C CA . ARG B 1 140 ? 5.996 -14.109 4.875 1 97.25 140 ARG B CA 1
ATOM 2611 C C . ARG B 1 140 ? 5.77 -12.688 5.379 1 97.25 140 ARG B C 1
ATOM 2613 O O . ARG B 1 140 ? 6.691 -12.047 5.898 1 97.25 140 ARG B O 1
ATOM 2620 N N . GLY B 1 141 ? 4.547 -12.219 5.211 1 97.69 141 GLY B N 1
ATOM 2621 C CA . GLY B 1 141 ? 4.211 -10.867 5.625 1 97.69 141 GLY B CA 1
ATOM 2622 C C . GLY B 1 141 ? 4.344 -10.648 7.125 1 97.69 141 GLY B C 1
ATOM 2623 O O . GLY B 1 141 ? 4.945 -9.672 7.566 1 97.69 141 GLY B O 1
ATOM 2624 N N . LEU B 1 142 ? 3.812 -11.555 7.902 1 98.38 142 LEU B N 1
ATOM 2625 C CA . LEU B 1 142 ? 3.838 -11.414 9.352 1 98.38 142 LEU B CA 1
ATOM 2626 C C . LEU B 1 142 ? 5.262 -11.539 9.883 1 98.38 142 LEU B C 1
ATOM 2628 O O . LEU B 1 142 ? 5.602 -10.938 10.906 1 98.38 142 LEU B O 1
ATOM 2632 N N . SER B 1 143 ? 6.109 -12.297 9.195 1 97.69 143 SER B N 1
ATOM 2633 C CA . SER B 1 143 ? 7.516 -12.359 9.586 1 97.69 143 SER B CA 1
ATOM 2634 C C . SER B 1 143 ? 8.164 -10.984 9.508 1 97.69 143 SER B C 1
ATOM 2636 O O . SER B 1 143 ? 8.914 -10.594 10.406 1 97.69 143 SER B O 1
ATOM 2638 N N . THR B 1 144 ? 7.863 -10.297 8.438 1 96.81 144 THR B N 1
ATOM 2639 C CA . THR B 1 144 ? 8.398 -8.953 8.273 1 96.81 144 THR B CA 1
ATOM 2640 C C . THR B 1 144 ? 7.848 -8.016 9.336 1 96.81 144 THR B C 1
ATOM 2642 O O . THR B 1 144 ? 8.586 -7.207 9.906 1 96.81 144 THR B O 1
ATOM 2645 N N . VAL B 1 145 ? 6.555 -8.094 9.633 1 97.94 145 VAL B N 1
ATOM 2646 C CA . VAL B 1 145 ? 5.934 -7.258 10.648 1 97.94 145 VAL B CA 1
ATOM 2647 C C . VAL B 1 145 ? 6.559 -7.559 12.016 1 97.94 145 VAL B C 1
ATOM 2649 O O . VAL B 1 145 ? 6.895 -6.637 12.766 1 97.94 145 VAL B O 1
ATOM 2652 N N . GLU B 1 146 ? 6.73 -8.805 12.352 1 97.5 146 GLU B N 1
ATOM 2653 C CA . GLU B 1 146 ? 7.316 -9.258 13.609 1 97.5 146 GLU B CA 1
ATOM 2654 C C . GLU B 1 146 ? 8.664 -8.586 13.867 1 97.5 146 GLU B C 1
ATOM 2656 O O . GLU B 1 146 ? 8.945 -8.156 14.984 1 97.5 146 GLU B O 1
ATOM 2661 N N . GLU B 1 147 ? 9.398 -8.469 12.812 1 94.62 147 GLU B N 1
ATOM 2662 C CA . GLU B 1 147 ? 10.742 -7.902 12.914 1 94.62 147 GLU B CA 1
ATOM 2663 C C . GLU B 1 147 ? 10.695 -6.379 12.969 1 94.62 147 GLU B C 1
ATOM 2665 O O . GLU B 1 147 ? 11.688 -5.738 13.344 1 94.62 147 GLU B O 1
ATOM 2670 N N . SER B 1 148 ? 9.578 -5.828 12.641 1 95.31 148 SER B N 1
ATOM 2671 C CA . SER B 1 148 ? 9.484 -4.375 12.508 1 95.31 148 SER B CA 1
ATOM 2672 C C . SER B 1 148 ? 8.883 -3.746 13.758 1 95.31 148 SER B C 1
ATOM 2674 O O . SER B 1 148 ? 8.914 -2.523 13.914 1 95.31 148 SER B O 1
ATOM 2676 N N . ILE B 1 149 ? 8.281 -4.539 14.602 1 95.75 149 ILE B N 1
ATOM 2677 C CA . ILE B 1 149 ? 7.676 -4.031 15.828 1 95.75 149 ILE B CA 1
ATOM 2678 C C . ILE B 1 149 ? 8.75 -3.443 16.734 1 95.75 149 ILE B C 1
ATOM 2680 O O . ILE B 1 149 ? 9.828 -4.023 16.891 1 95.75 149 ILE B O 1
ATOM 2684 N N . ARG B 1 150 ? 8.398 -2.227 17.266 1 92.12 150 ARG B N 1
ATOM 2685 C CA . ARG B 1 150 ? 9.375 -1.492 18.062 1 92.12 150 ARG B CA 1
ATOM 2686 C C . ARG B 1 150 ? 8.961 -1.466 19.531 1 92.12 150 ARG B C 1
ATOM 2688 O O . ARG B 1 150 ? 7.785 -1.269 19.859 1 92.12 150 ARG B O 1
ATOM 2695 N N . GLY B 1 151 ? 9.977 -1.589 20.328 1 86.81 151 GLY B N 1
ATOM 2696 C CA . GLY B 1 151 ? 9.781 -1.386 21.766 1 86.81 151 GLY B CA 1
ATOM 2697 C C . GLY B 1 151 ? 9.094 -2.557 22.438 1 86.81 151 GLY B C 1
ATOM 2698 O O . GLY B 1 151 ? 8.922 -3.617 21.844 1 86.81 151 GLY B O 1
ATOM 2699 N N . ASP B 1 152 ? 8.797 -2.338 23.719 1 87.19 152 ASP B N 1
ATOM 2700 C CA . ASP B 1 152 ? 8.219 -3.4 24.531 1 87.19 152 ASP B CA 1
ATOM 2701 C C . ASP B 1 152 ? 6.805 -3.045 24.984 1 87.19 152 ASP B C 1
ATOM 2703 O O . ASP B 1 152 ? 6.227 -3.723 25.844 1 87.19 152 ASP B O 1
ATOM 2707 N N . GLY B 1 153 ? 6.336 -2.051 24.422 1 90.5 153 GLY B N 1
ATOM 2708 C CA . GLY B 1 153 ? 4.984 -1.646 24.781 1 90.5 153 GLY B CA 1
ATOM 2709 C C . GLY B 1 153 ? 3.914 -2.514 24.141 1 90.5 153 GLY B C 1
ATOM 2710 O O . GLY B 1 153 ? 4.227 -3.463 23.422 1 90.5 153 GLY B O 1
ATOM 2711 N N . PRO B 1 154 ? 2.664 -2.264 24.391 1 93.44 154 PRO B N 1
ATOM 2712 C CA . PRO B 1 154 ? 1.555 -3.111 23.953 1 93.44 154 PRO B CA 1
ATOM 2713 C C . PRO B 1 154 ? 1.212 -2.91 22.484 1 93.44 154 PRO B C 1
ATOM 2715 O O . PRO B 1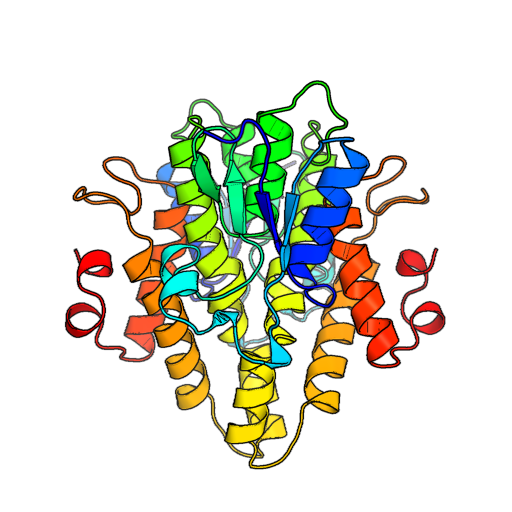 154 ? 0.463 -3.701 21.906 1 93.44 154 PRO B O 1
ATOM 2718 N N . TYR B 1 155 ? 1.754 -1.896 21.859 1 96.81 155 TYR B N 1
ATOM 2719 C CA . TYR B 1 155 ? 1.401 -1.608 20.484 1 96.81 155 TYR B CA 1
ATOM 2720 C C . TYR B 1 155 ? 2.623 -1.709 19.578 1 96.81 155 TYR B C 1
ATOM 2722 O O . TYR B 1 155 ? 3.748 -1.877 20.062 1 96.81 155 TYR B O 1
ATOM 2730 N N . CYS B 1 156 ? 2.488 -1.643 18.297 1 97.56 156 CYS B N 1
ATOM 2731 C CA . CYS B 1 156 ? 3.521 -1.901 17.312 1 97.56 156 CYS B CA 1
ATOM 2732 C C . CYS B 1 156 ? 4.688 -0.935 17.469 1 97.56 156 CYS B C 1
ATOM 2734 O O . CYS B 1 156 ? 5.84 -1.3 17.219 1 97.56 156 CYS B O 1
ATOM 2736 N N . ILE B 1 157 ? 4.426 0.328 17.781 1 94.75 157 ILE B N 1
ATOM 2737 C CA . ILE B 1 157 ? 5.52 1.291 17.844 1 94.75 157 ILE B CA 1
ATOM 2738 C C . ILE B 1 157 ? 5.691 1.789 19.266 1 94.75 157 ILE B C 1
ATOM 2740 O O . ILE B 1 157 ? 6.242 2.869 19.5 1 94.75 157 ILE B O 1
ATOM 2744 N N . GLY B 1 158 ? 5.188 1.134 20.281 1 87.31 158 GLY B N 1
ATOM 2745 C CA . GLY B 1 158 ? 5.367 1.511 21.672 1 87.31 158 GLY B CA 1
ATOM 2746 C C . GLY B 1 158 ? 4.066 1.564 22.453 1 87.31 158 GLY B C 1
ATOM 2747 O O . GLY B 1 158 ? 3.283 0.613 22.422 1 87.31 158 GLY B O 1
ATOM 2748 N N . GLY B 1 159 ? 3.855 2.803 23.016 1 85 159 GLY B N 1
ATOM 2749 C CA . GLY B 1 159 ? 2.807 2.85 24.031 1 85 159 GLY B CA 1
ATOM 2750 C C . GLY B 1 159 ? 1.474 3.326 23.484 1 85 159 GLY B C 1
ATOM 2751 O O . GLY B 1 159 ? 0.459 3.283 24.188 1 85 159 GLY B O 1
ATOM 2752 N N . GLU B 1 160 ? 1.42 3.719 22.25 1 90 160 GLU B N 1
ATOM 2753 C CA . GLU B 1 160 ? 0.156 4.238 21.734 1 90 160 GLU B CA 1
ATOM 2754 C C . GLU B 1 160 ? -0.266 3.498 20.469 1 90 160 GLU B C 1
ATOM 2756 O O . GLU B 1 160 ? 0.577 3.125 19.656 1 90 160 GLU B O 1
ATOM 2761 N N . MET B 1 161 ? -1.622 3.32 20.406 1 95.69 161 MET B N 1
ATOM 2762 C CA . MET B 1 161 ? -2.186 2.717 19.203 1 95.69 161 MET B CA 1
ATOM 2763 C C . MET B 1 161 ? -1.946 3.605 17.984 1 95.69 161 MET B C 1
ATOM 2765 O O . MET B 1 161 ? -2.062 4.828 18.078 1 95.69 161 MET B O 1
ATOM 2769 N N . SER B 1 162 ? -1.574 3.047 16.906 1 98.06 162 SER B N 1
ATOM 2770 C CA . SER B 1 162 ? -1.348 3.779 15.656 1 98.06 162 SER B CA 1
ATOM 2771 C C . SER B 1 162 ? -1.936 3.037 14.461 1 98.06 162 SER B C 1
ATOM 2773 O O . SER B 1 162 ? -2.566 1.99 14.625 1 98.06 162 SER B O 1
ATOM 2775 N N . ILE B 1 163 ? -1.748 3.584 13.297 1 98.75 163 ILE B N 1
ATOM 2776 C CA . ILE B 1 163 ? -2.197 3.006 12.039 1 98.75 163 ILE B CA 1
ATOM 2777 C C . ILE B 1 163 ? -1.59 1.617 11.859 1 98.75 163 ILE B C 1
ATOM 2779 O O . ILE B 1 163 ? -2.186 0.75 11.219 1 98.75 163 ILE B O 1
ATOM 2783 N N . ALA B 1 164 ? -0.405 1.392 12.438 1 98.69 164 ALA B N 1
ATOM 2784 C CA . ALA B 1 164 ? 0.228 0.076 12.375 1 98.69 164 ALA B CA 1
ATOM 2785 C C . ALA B 1 164 ? -0.649 -0.987 13.031 1 98.69 164 ALA B C 1
ATOM 2787 O O . ALA B 1 164 ? -0.862 -2.061 12.461 1 98.69 164 ALA B O 1
ATOM 2788 N N . ASP B 1 165 ? -1.182 -0.676 14.164 1 98.5 165 ASP B N 1
ATOM 2789 C CA . ASP B 1 165 ? -2.012 -1.618 14.906 1 98.5 165 ASP B CA 1
ATOM 2790 C C . ASP B 1 165 ? -3.35 -1.846 14.203 1 98.5 165 ASP B C 1
ATOM 2792 O O . ASP B 1 165 ? -3.836 -2.977 14.141 1 98.5 165 ASP B O 1
ATOM 2796 N N . VAL B 1 166 ? -3.826 -0.77 13.672 1 98.44 166 VAL B N 1
ATOM 2797 C CA . VAL B 1 166 ? -5.094 -0.793 12.945 1 98.44 166 VAL B CA 1
ATOM 2798 C C . VAL B 1 166 ? -4.984 -1.723 11.742 1 98.44 166 VAL B C 1
ATOM 2800 O O . VAL B 1 166 ? -5.945 -2.408 11.383 1 98.44 166 VAL B O 1
ATOM 2803 N N . CYS B 1 167 ? -3.893 -1.759 11.109 1 98.75 167 CYS B N 1
ATOM 2804 C CA . CYS B 1 167 ? -3.648 -2.617 9.961 1 98.75 167 CYS B CA 1
ATOM 2805 C C . CYS B 1 167 ? -3.324 -4.039 10.391 1 98.75 167 CYS B C 1
ATOM 2807 O O . CYS B 1 167 ? -3.639 -5 9.688 1 98.75 167 CYS B O 1
ATOM 2809 N N . LEU B 1 168 ? -2.738 -4.211 11.562 1 98.69 168 LEU B N 1
ATOM 2810 C CA . LEU B 1 168 ? -2.25 -5.512 12.008 1 98.69 168 LEU B CA 1
ATOM 2811 C C . LEU B 1 168 ? -3.406 -6.406 12.438 1 98.69 168 LEU B C 1
ATOM 2813 O O . LEU B 1 168 ? -3.416 -7.602 12.133 1 98.69 168 LEU B O 1
ATOM 2817 N N . VAL B 1 169 ? -4.383 -5.895 13.07 1 98.38 169 VAL B N 1
ATOM 2818 C CA . VAL B 1 169 ? -5.457 -6.664 13.695 1 98.38 169 VAL B CA 1
ATOM 2819 C C . VAL B 1 169 ? -6.164 -7.508 12.641 1 98.38 169 VAL B C 1
ATOM 2821 O O . VAL B 1 169 ? -6.297 -8.727 12.797 1 98.38 169 VAL B O 1
ATOM 2824 N N . PRO B 1 170 ? -6.613 -6.93 11.5 1 98.5 170 PRO B N 1
ATOM 2825 C CA . PRO B 1 170 ? -7.262 -7.781 10.5 1 98.5 170 PRO B CA 1
ATOM 2826 C C . PRO B 1 170 ? -6.32 -8.836 9.93 1 98.5 170 PRO B C 1
ATOM 2828 O O . PRO B 1 170 ? -6.77 -9.922 9.547 1 98.5 170 PRO B O 1
ATOM 2831 N N . GLN B 1 171 ? -5.047 -8.508 9.82 1 98.38 171 GLN B N 1
ATOM 2832 C CA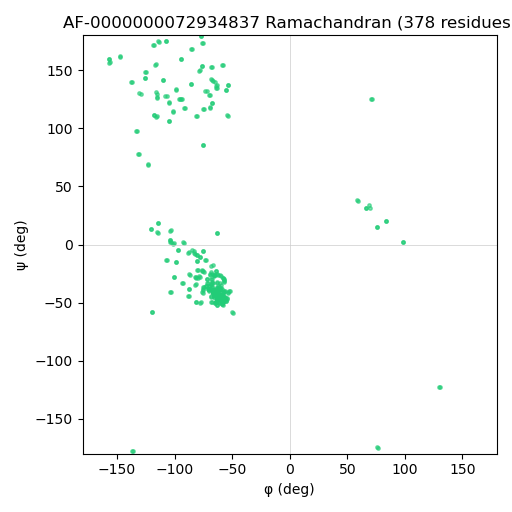 . GLN B 1 171 ? -4.094 -9.477 9.305 1 98.38 171 GLN B CA 1
ATOM 2833 C C . GLN B 1 171 ? -3.947 -10.664 10.25 1 98.38 171 GLN B C 1
ATOM 2835 O O . GLN B 1 171 ? -3.785 -11.805 9.812 1 98.38 171 GLN B O 1
ATOM 2840 N N . VAL B 1 172 ? -3.951 -10.391 11.547 1 98.31 172 VAL B N 1
ATOM 2841 C CA . VAL B 1 172 ? -3.938 -11.445 12.555 1 98.31 172 VAL B CA 1
ATOM 2842 C C . VAL B 1 172 ? -5.195 -12.297 12.43 1 98.31 172 VAL B C 1
ATOM 2844 O O . VAL B 1 172 ? -5.129 -13.531 12.5 1 98.31 172 VAL B O 1
ATOM 2847 N N . TYR B 1 173 ? -6.312 -11.672 12.242 1 97.88 173 TYR B N 1
ATOM 2848 C CA . TYR B 1 173 ? -7.559 -12.391 12.016 1 97.88 173 TYR B CA 1
ATOM 2849 C C . TYR B 1 173 ? -7.426 -13.367 10.859 1 97.88 173 TYR B C 1
ATOM 2851 O O . TYR B 1 173 ? -7.84 -14.531 10.961 1 97.88 173 TYR B O 1
ATOM 2859 N N . ASN B 1 174 ? -6.836 -12.898 9.734 1 97.56 174 ASN B N 1
ATOM 2860 C CA . ASN B 1 174 ? -6.625 -13.766 8.578 1 97.56 174 ASN B CA 1
ATOM 2861 C C . ASN B 1 174 ? -5.715 -14.945 8.922 1 97.56 174 ASN B C 1
ATOM 2863 O O . ASN B 1 174 ? -5.957 -16.062 8.484 1 97.56 174 ASN B O 1
ATOM 2867 N N . ALA B 1 175 ? -4.676 -14.633 9.633 1 98.19 175 ALA B N 1
ATOM 2868 C CA . ALA B 1 175 ? -3.736 -15.68 10.031 1 98.19 175 ALA B CA 1
ATOM 2869 C C . ALA B 1 175 ? -4.434 -16.766 10.852 1 98.19 175 ALA B C 1
ATOM 2871 O O . ALA B 1 175 ? -4.215 -17.953 10.633 1 98.19 175 ALA B O 1
ATOM 2872 N N . LEU B 1 176 ? -5.25 -16.344 11.758 1 97.88 176 LEU B N 1
ATOM 2873 C CA . LEU B 1 176 ? -6 -17.281 12.586 1 97.88 176 LEU B CA 1
ATOM 2874 C C . LEU B 1 176 ? -6.98 -18.094 11.742 1 97.88 176 LEU B C 1
ATOM 2876 O O . LEU B 1 176 ? -7.113 -19.312 11.922 1 97.88 176 LEU B O 1
ATOM 2880 N N . ARG B 1 177 ? -7.664 -17.422 10.836 1 96.56 177 ARG B N 1
ATOM 2881 C CA . ARG B 1 177 ? -8.609 -18.078 9.938 1 96.56 177 ARG B CA 1
ATOM 2882 C C . ARG B 1 177 ? -7.922 -19.188 9.141 1 96.56 177 ARG B C 1
ATOM 2884 O O . ARG B 1 177 ? -8.531 -20.219 8.844 1 96.56 177 ARG B O 1
ATOM 2891 N N . PHE B 1 178 ? -6.633 -18.984 8.844 1 97.38 178 PHE B N 1
ATOM 2892 C CA . PHE B 1 178 ? -5.895 -19.938 8.023 1 97.38 178 PHE B CA 1
ATOM 2893 C C . PHE B 1 178 ? -4.984 -20.797 8.891 1 97.38 178 PHE B C 1
ATOM 2895 O O . PHE B 1 178 ? -4.039 -21.422 8.391 1 97.38 178 PHE B O 1
ATOM 2902 N N . GLN B 1 179 ? -5.211 -20.703 10.18 1 97.31 179 GLN B N 1
ATOM 2903 C CA . GLN B 1 179 ? -4.641 -21.609 11.172 1 97.31 179 GLN B CA 1
ATOM 2904 C C . GLN B 1 179 ? -3.125 -21.453 11.242 1 97.31 179 GLN B C 1
ATOM 2906 O O . GLN B 1 179 ? -2.406 -22.438 11.422 1 97.31 179 GLN B O 1
ATOM 2911 N N . VAL B 1 180 ? -2.648 -20.297 11 1 97.75 180 VAL B N 1
ATOM 2912 C CA . VAL B 1 180 ? -1.24 -20 11.234 1 97.75 180 VAL B CA 1
ATOM 2913 C C . VAL B 1 180 ? -0.964 -19.969 12.734 1 97.75 180 VAL B C 1
ATOM 2915 O O . VAL B 1 180 ? -1.696 -19.344 13.5 1 97.75 180 VAL B O 1
ATOM 2918 N N . PRO B 1 181 ? 0.051 -20.688 13.227 1 97.62 181 PRO B N 1
ATOM 2919 C CA . PRO B 1 181 ? 0.357 -20.703 14.664 1 97.62 181 PRO B CA 1
ATOM 2920 C C . PRO B 1 181 ? 1.046 -19.422 15.125 1 97.62 181 PRO B C 1
ATOM 2922 O O . PRO B 1 181 ? 2.264 -19.406 15.32 1 97.62 181 PRO B O 1
ATOM 2925 N N . LEU B 1 182 ? 0.375 -18.438 15.445 1 97.44 182 LEU B N 1
ATOM 2926 C CA . LEU B 1 182 ? 0.853 -17.078 15.68 1 97.44 182 LEU B CA 1
ATOM 2927 C C . LEU B 1 182 ? 1.767 -17.031 16.891 1 97.44 182 LEU B C 1
ATOM 2929 O O . LEU B 1 182 ? 2.863 -16.469 16.828 1 97.44 182 LEU B O 1
ATOM 2933 N N . GLU B 1 183 ? 1.369 -17.594 18.062 1 96 183 GLU B N 1
ATOM 2934 C CA . GLU B 1 183 ? 2.115 -17.516 19.312 1 96 183 GLU B CA 1
ATOM 2935 C C . GLU B 1 183 ? 3.51 -18.109 19.156 1 96 183 GLU B C 1
ATOM 2937 O O . GLU B 1 183 ? 4.48 -17.578 19.719 1 96 183 GLU B O 1
ATOM 2942 N N . GLU B 1 184 ? 3.58 -19.141 18.438 1 97.25 184 GLU B N 1
ATOM 2943 C CA . GLU B 1 184 ? 4.848 -19.844 18.234 1 97.25 184 GLU B CA 1
ATOM 2944 C C . GLU B 1 184 ? 5.75 -19.094 17.266 1 97.25 184 GLU B C 1
ATOM 2946 O O . GLU B 1 184 ? 6.953 -18.969 17.5 1 97.25 184 GLU B O 1
ATOM 2951 N N . LYS B 1 185 ? 5.188 -18.594 16.25 1 97.69 185 LYS B N 1
ATOM 2952 C CA . LYS B 1 185 ? 5.988 -18.062 15.148 1 97.69 185 LYS B CA 1
ATOM 2953 C C . LYS B 1 185 ? 6.238 -16.562 15.32 1 97.69 185 LYS B C 1
ATOM 2955 O O . LYS B 1 185 ? 7.262 -16.047 14.867 1 97.69 185 LYS B O 1
ATOM 2960 N N . PHE B 1 186 ? 5.242 -15.961 15.906 1 97.88 186 PHE B N 1
ATOM 2961 C CA . PHE B 1 186 ? 5.289 -14.508 15.953 1 97.88 186 PHE B CA 1
ATOM 2962 C C . PHE B 1 186 ? 4.996 -14.008 17.359 1 97.88 186 PHE B C 1
ATOM 2964 O O . PHE B 1 186 ? 3.955 -13.391 17.609 1 97.88 186 PHE B O 1
ATOM 2971 N N . PRO B 1 187 ? 5.957 -14.062 18.281 1 96.19 187 PRO B N 1
ATOM 2972 C CA . PRO B 1 187 ? 5.738 -13.727 19.688 1 96.19 187 PRO B CA 1
ATOM 2973 C C . PRO B 1 187 ? 5.465 -12.242 19.906 1 96.19 187 PRO B C 1
ATOM 2975 O O . PRO B 1 187 ? 4.66 -11.875 20.766 1 96.19 187 PRO B O 1
ATOM 2978 N N . ASN B 1 188 ? 6.117 -11.344 19.203 1 95.56 188 ASN B N 1
ATOM 2979 C CA . ASN B 1 188 ? 5.887 -9.914 19.391 1 95.56 188 ASN B CA 1
ATOM 2980 C C . ASN B 1 188 ? 4.48 -9.523 18.938 1 95.56 188 ASN B C 1
ATOM 2982 O O . ASN B 1 188 ? 3.828 -8.703 19.594 1 95.56 188 ASN B O 1
ATOM 2986 N N . ILE B 1 189 ? 4.047 -10.102 17.812 1 97.31 189 ILE B N 1
ATOM 2987 C CA . ILE B 1 189 ? 2.705 -9.82 17.312 1 97.31 189 ILE B CA 1
ATOM 2988 C C . ILE B 1 189 ? 1.665 -10.328 18.312 1 97.31 189 ILE B C 1
ATOM 2990 O O . ILE B 1 189 ? 0.646 -9.68 18.547 1 97.31 189 ILE B O 1
ATOM 2994 N N . SER B 1 190 ? 1.969 -11.492 18.938 1 94.75 190 SER B N 1
ATOM 2995 C CA . SER B 1 190 ? 1.021 -12.164 19.828 1 94.75 190 SER B CA 1
ATOM 2996 C C . SER B 1 190 ? 0.932 -11.453 21.172 1 94.75 190 SER B C 1
ATOM 2998 O O . SER B 1 190 ? -0.042 -11.633 21.906 1 94.75 190 SER B O 1
ATOM 3000 N N . ARG B 1 191 ? 1.994 -10.695 21.516 1 87.81 191 ARG B N 1
ATOM 3001 C CA . ARG B 1 191 ? 2.006 -9.992 22.797 1 87.81 191 ARG B CA 1
ATOM 3002 C C . ARG B 1 191 ? 0.86 -8.992 22.875 1 87.81 191 ARG B C 1
ATOM 3004 O O . ARG B 1 191 ? 0.225 -8.852 23.922 1 87.81 191 ARG B O 1
#

Foldseek 3Di:
DPQAKEKEDEPLDLLSQLLVVLCVQQPGDYHYDYQDVVVPSLVDPVNCVQPVVSDDIWMQHSVGDIDDTSVVSLVCCCVVPVVTDHQQDPDPVLNCLLVVLLCLLRPQAPVQLDPVNQVVVCVVVVHRCNLVRNLVRLLVSLLVQLVSADDDDPERPHPDHHSNRSSLVSSVVSCVVSPPPCCVRRVSSVD/DPQAKEKEDEPLDLLSQLLVVLCVQQPGDYHYDYQDVVVPSLVDPVNCVQPVVSDDIWMQHSVGDIDDTSVVSLVCCCVVPVVTDHQQDPDPVLNCLLVVLLCLLRPQAPVQLDPVNQVVVCVVVVHRCNLVRNLVRLLVSLLVQLVSADDDDPERPHPDHHSNRSSLVSSVVSCVVSPPPCCVRRVSSVD

InterPro domains:
  IPR004045 Glutathione S-transferase, N-terminal [PF02798] (4-79)
  IPR004045 Glutathione S-transferase, N-terminal [PS50404] (3-85)
  IPR004046 Glutathione S-transferase, C-terminal [PF00043] (140-191)
  IPR005955 Glutathione S-transferases, class Zeta [TIGR01262] (6-190)
  IPR010987 Glutathione S-transferase, C-terminal-like [PS50405] (91-191)
  IPR034333 Glutathione S-transferases, class Zeta , N-terminal [cd03042] (5-78)
  IPR036249 Thioredoxin-like superfamily [SSF52833] (5-95)
  IPR036282 Glutathione S-transferase, C-terminal domain superfamily [SSF47616] (86-191)
  IPR040079 Glutathione transferase family [SFLDS00019] (5-190)

Organism: Perkinsus marinus (strain ATCC 50983 / TXsc) (NCBI:txid423536)

Radius of gyration: 19.78 Å; Cα contacts (8 Å, |Δi|>4): 637; chains: 2; bounding box: 56×51×52 Å

Secondary structure (DSSP, 8-state):
---SEEEEE-TT-HHHHHHHHHHHHTT--EEEEE--TTTTGGGSHHHHTT-TT--S-EEE-TTS-EEESHHHHHHHHHHH-TTSPPSS-SSHHHHHHHHHHHHHHHHHTGGGGSHHHHHHHHHHHTS--HHHHHHHHHHHHHHHHHHH--SSSSBTTBSS--HHHHHHHHHHHHHHHTT--HHHH-HHHH-/---SEEEEE-TT-HHHHHHHHHHHHHT--EEEEE--TTTTGGGSHHHHTT-TT--S-EEE-TTS-EEESHHHHHHHHHHH-TTSPPSS-SSHHHHHHHHHHHHHHHHHTGGGGSHHHHHHHHHHHTS--HHHHHHHHHHHHHHHHHHH--SSSSBTTBSS--HHHHHHHHHHHHHHHTT--HHHH-HHHH-